Protein 4GK5 (pdb70)

Secondary structure (DSSP, 8-state):
----HHHHHHHHHHHHHHHHHHHHHTTSS-GGGEEEEEETTEEEEEE--HHHHHHHHHHHHHHHHHHHTT-EEEEEEEEE-TTS-EEEEEEEEEE--------HHHHHHHHHHHHHHHHHHGGGTSPPPPTT-EEEEEEEESS--HHHHHHH--BTTB-EEE--HHHH--SSEEEEEEEEE--SS-EEEEEEEEES--/-HHHHHHHHHHHHHHHHHHHHHHHTTSS-GGGEEEEEETTEEEEEE--HHHHHHHHHHHHHHHHHHHTT-EEEEEEEEE-TTS-EEEEEEEEE---TTTTTHHHHHHHHHHHHHGGGTSPPPPSS-EEEEEEEESS--HHHHHHHT-SSSS-EEE--HHHH--SS-EEEEEEE---SS--EEEEEEE---/-TTEEEESSPPP-SHHHH--/-TTEEEESSPP--HHHHTT-/---BTTB-SHHHHHHHHHHHHHH-SS--HHHHHHHHHHHHHHHHTT-HHHHHHHHHHHHHHHHHSS-HHHHHHHHHHHHHHHHHHHHHTS-EE---/---BTTB-SHHHHHHHHHHHHHSSSS--HHHHHHHHHHHHHHHHTT-HHHHHHHHHHHHHHT---HHHHHHHHHHHHHHHHHHHHTSSEE---/-TTTT---

B-factor: mean 53.23, std 14.71, range [20.76, 84.62]

Structure (mmCIF, N/CA/C/O backbone):
data_4GK5
#
_entry.id   4GK5
#
_cell.length_a   119.998
_cell.length_b   72.762
_cell.length_c   104.653
_cell.angle_alpha   90.00
_cell.angle_beta   90.00
_cell.angle_gamma   90.00
#
_symmetry.space_group_name_H-M   'P 21 21 2'
#
loop_
_entity.id
_entity.type
_entity.pdbx_description
1 polymer 'Mitotic spindle assembly checkpoint protein MAD2B'
2 polymer 'DNA polymerase zeta catalytic subunit'
3 polymer 'DNA repair protein REV1'
4 polymer 'DNA polymerase kappa'
#
loop_
_atom_site.group_PDB
_atom_site.id
_atom_site.type_symbol
_atom_site.label_atom_id
_atom_site.label_alt_id
_atom_site.label_comp_id
_atom_site.label_asym_id
_atom_site.label_entity_id
_atom_site.label_seq_id
_atom_site.pdbx_PDB_ins_code
_atom_site.Cartn_x
_atom_site.Cartn_y
_atom_site.Cartn_z
_atom_site.occupancy
_atom_site.B_iso_or_equiv
_atom_site.auth_seq_id
_atom_site.auth_comp_id
_atom_site.auth_asym_id
_atom_site.auth_atom_id
_atom_site.pdbx_PDB_model_num
ATOM 1 N N . LEU A 1 25 ? -31.003 0.323 19.290 1.00 61.75 9 LEU A N 1
ATOM 2 C CA . LEU A 1 25 ? -29.698 0.646 19.952 1.00 60.85 9 LEU A CA 1
ATOM 3 C C . LEU A 1 25 ? -29.475 2.163 19.964 1.00 60.81 9 LEU A C 1
ATOM 4 O O . LEU A 1 25 ? -30.112 2.878 19.214 1.00 61.28 9 LEU A O 1
ATOM 9 N N . ASN A 1 26 ? -28.570 2.626 20.820 1.00 60.38 10 ASN A N 1
ATOM 10 C CA . ASN A 1 26 ? -28.308 4.053 20.962 1.00 58.63 10 ASN A CA 1
ATOM 11 C C . ASN A 1 26 ? -26.864 4.336 21.362 1.00 57.24 10 ASN A C 1
ATOM 12 O O . ASN A 1 26 ? -26.411 3.910 22.424 1.00 57.80 10 ASN A O 1
ATOM 17 N N . PHE A 1 27 ? -26.151 5.058 20.506 1.00 53.95 11 PHE A N 1
ATOM 18 C CA . PHE A 1 27 ? -24.861 5.629 20.875 1.00 51.81 11 PHE A CA 1
ATOM 19 C C . PHE A 1 27 ? -24.990 6.543 22.089 1.00 51.86 11 PHE A C 1
ATOM 20 O O . PHE A 1 27 ? -26.074 7.045 22.387 1.00 56.26 11 PHE A O 1
ATOM 28 N N . GLY A 1 28 ? -23.878 6.756 22.785 1.00 49.08 12 GLY A N 1
ATOM 29 C CA . GLY A 1 28 ? -23.844 7.680 23.903 1.00 45.08 12 GLY A CA 1
ATOM 30 C C . GLY A 1 28 ? -23.583 9.108 23.467 1.00 43.27 12 GLY A C 1
ATOM 31 O O . GLY A 1 28 ? -23.279 9.366 22.302 1.00 43.21 12 GLY A O 1
ATOM 32 N N . GLN A 1 29 ? -23.703 10.040 24.407 1.00 41.55 13 GLN A N 1
ATOM 33 C CA . GLN A 1 29 ? -23.279 11.401 24.184 1.00 41.45 13 GLN A CA 1
ATOM 34 C C . GLN A 1 29 ? -21.787 11.497 23.972 1.00 40.47 13 GLN A C 1
ATOM 35 O O . GLN A 1 29 ? -21.355 12.302 23.194 1.00 40.49 13 GLN A O 1
ATOM 41 N N . VAL A 1 30 ? -20.980 10.689 24.643 1.00 39.40 14 VAL A N 1
ATOM 42 C CA . VAL A 1 30 ? -19.522 10.909 24.553 1.00 38.16 14 VAL A CA 1
ATOM 43 C C . VAL A 1 30 ? -19.002 10.256 23.294 1.00 37.61 14 VAL A C 1
ATOM 44 O O . VAL A 1 30 ? -18.041 10.735 22.713 1.00 36.76 14 VAL A O 1
ATOM 48 N N . VAL A 1 31 ? -19.634 9.156 22.901 1.00 37.51 15 VAL A N 1
ATOM 49 C CA . VAL A 1 31 ? -19.342 8.540 21.625 1.00 37.44 15 VAL A CA 1
ATOM 50 C C . VAL A 1 31 ? -19.663 9.551 20.564 1.00 36.77 15 VAL A C 1
ATOM 51 O O . VAL A 1 31 ? -18.859 9.839 19.713 1.00 37.46 15 VAL A O 1
ATOM 55 N N . ALA A 1 32 ? -20.851 10.109 20.633 1.00 35.84 16 ALA A N 1
ATOM 56 C CA . ALA A 1 32 ? -21.256 11.102 19.675 1.00 34.49 16 ALA A CA 1
ATOM 57 C C . ALA A 1 32 ? -20.313 12.316 19.606 1.00 34.92 16 ALA A C 1
ATOM 58 O O . ALA A 1 32 ? -20.203 12.931 18.543 1.00 34.27 16 ALA A O 1
ATOM 60 N N . ASP A 1 33 ? -19.653 12.680 20.706 1.00 34.69 17 ASP A N 1
ATOM 61 C CA . ASP A 1 33 ? -18.707 13.816 20.684 1.00 36.12 17 ASP A CA 1
ATOM 62 C C . ASP A 1 33 ? -17.443 13.377 19.971 1.00 35.25 17 ASP A C 1
ATOM 63 O O . ASP A 1 33 ? -16.813 14.126 19.234 1.00 35.41 17 ASP A O 1
ATOM 68 N N . VAL A 1 34 ? -17.053 12.150 20.260 1.00 34.10 18 VAL A N 1
ATOM 69 C CA . VAL A 1 34 ? -15.899 11.558 19.652 1.00 33.82 18 VAL A CA 1
ATOM 70 C C . VAL A 1 34 ? -16.064 11.582 18.128 1.00 33.54 18 VAL A C 1
ATOM 71 O O . VAL A 1 34 ? -15.223 12.142 17.409 1.00 33.31 18 VAL A O 1
ATOM 75 N N . LEU A 1 35 ? -17.155 10.973 17.661 1.00 32.55 19 LEU A N 1
ATOM 76 C CA . LEU A 1 35 ? -17.476 10.874 16.251 1.00 32.71 19 LEU A CA 1
ATOM 77 C C . LEU A 1 35 ? -17.490 12.211 15.545 1.00 32.66 19 LEU A C 1
ATOM 78 O O . LEU A 1 35 ? -17.044 12.327 14.428 1.00 32.42 19 LEU A O 1
ATOM 83 N N . CYS A 1 36 ? -18.030 13.221 16.195 1.00 34.65 20 CYS A N 1
ATOM 84 C CA . CYS A 1 36 ? -18.130 14.540 15.589 1.00 35.91 20 CYS A CA 1
ATOM 85 C C . CYS A 1 36 ? -16.804 15.232 15.500 1.00 35.29 20 CYS A C 1
ATOM 86 O O . CYS A 1 36 ? -16.567 16.021 14.585 1.00 34.93 20 CYS A O 1
ATOM 89 N N . GLU A 1 37 ? -15.971 14.968 16.506 1.00 35.87 21 GLU A N 1
ATOM 90 C CA . GLU A 1 37 ? -14.626 15.525 16.586 1.00 36.63 21 GLU A CA 1
ATOM 91 C C . GLU A 1 37 ? -13.919 14.905 15.407 1.00 34.81 21 GLU A C 1
ATOM 92 O O . GLU A 1 37 ? -13.314 15.604 14.584 1.00 35.56 21 GLU A O 1
ATOM 98 N N . PHE A 1 38 ? -14.073 13.588 15.299 1.00 32.92 22 PHE A N 1
ATOM 99 C CA . PHE A 1 38 ? -13.452 12.844 14.228 1.00 32.27 22 PHE A CA 1
ATOM 100 C C . PHE A 1 38 ? -13.840 13.319 12.841 1.00 33.38 22 PHE A C 1
ATOM 101 O O . PHE A 1 38 ? -12.988 13.593 12.008 1.00 33.74 22 PHE A O 1
ATOM 109 N N . LEU A 1 39 ? -15.133 13.403 12.596 1.00 33.94 23 LEU A N 1
ATOM 110 C CA . LEU A 1 39 ? -15.622 13.891 11.326 1.00 34.23 23 LEU A CA 1
ATOM 111 C C . LEU A 1 39 ? -15.140 15.301 11.028 1.00 34.57 23 LEU A C 1
ATOM 112 O O . LEU A 1 39 ? -14.937 15.647 9.879 1.00 34.96 23 LEU A O 1
ATOM 117 N N . GLU A 1 40 ? -14.953 16.126 12.042 1.00 34.40 24 GLU A N 1
ATOM 118 C CA . GLU A 1 40 ? -14.532 17.494 11.763 1.00 36.24 24 GLU A CA 1
ATOM 119 C C . GLU A 1 40 ? -13.163 17.506 11.108 1.00 35.23 24 GLU A C 1
ATOM 120 O O . GLU A 1 40 ? -12.946 18.099 10.041 1.00 35.33 24 GLU A O 1
ATOM 126 N N . VAL A 1 41 ? -12.239 16.840 11.779 1.00 33.69 25 VAL A N 1
ATOM 127 C CA . VAL A 1 41 ? -10.916 16.637 11.226 1.00 32.68 25 VAL A CA 1
ATOM 128 C C . VAL A 1 41 ? -10.999 16.105 9.794 1.00 32.18 25 VAL A C 1
ATOM 129 O O . VAL A 1 41 ? -10.418 16.665 8.871 1.00 32.14 25 VAL A O 1
ATOM 133 N N . ALA A 1 42 ? -11.735 15.018 9.630 1.00 31.56 26 ALA A N 1
ATOM 134 C CA . ALA A 1 42 ? -11.828 14.343 8.347 1.00 30.73 26 ALA A CA 1
ATOM 135 C C . ALA A 1 42 ? -12.366 15.241 7.267 1.00 31.18 26 ALA A C 1
ATOM 136 O O . ALA A 1 42 ? -11.837 15.281 6.178 1.00 33.02 26 ALA A O 1
ATOM 138 N N . VAL A 1 43 ? -13.438 15.955 7.550 1.00 29.48 27 VAL A N 1
ATOM 139 C CA . VAL A 1 43 ? -14.029 16.785 6.521 1.00 28.32 27 VAL A CA 1
ATOM 140 C C . VAL A 1 43 ? -12.992 17.794 6.116 1.00 29.20 27 VAL A C 1
ATOM 141 O O . VAL A 1 43 ? -12.890 18.117 4.959 1.00 28.96 27 VAL A O 1
ATOM 145 N N . HIS A 1 44 ? -12.234 18.299 7.083 1.00 29.78 28 HIS A N 1
ATOM 146 C CA . HIS A 1 44 ? -11.163 19.280 6.811 1.00 30.56 28 HIS A CA 1
ATOM 147 C C . HIS A 1 44 ? -10.117 18.734 5.884 1.00 30.26 28 HIS A C 1
ATOM 148 O O . HIS A 1 44 ? -9.768 19.379 4.899 1.00 31.27 28 HIS A O 1
ATOM 155 N N . LEU A 1 45 ? -9.635 17.545 6.261 1.00 29.08 29 LEU A N 1
ATOM 156 C CA . LEU A 1 45 ? -8.686 16.768 5.476 1.00 29.69 29 LEU A CA 1
ATOM 157 C C . LEU A 1 45 ? -9.106 16.440 4.051 1.00 29.89 29 LEU A C 1
ATOM 158 O O . LEU A 1 45 ? -8.381 16.752 3.136 1.00 30.89 29 LEU A O 1
ATOM 163 N N . ILE A 1 46 ? -10.254 15.803 3.862 1.00 29.74 30 ILE A N 1
ATOM 164 C CA . ILE A 1 46 ? -10.827 15.631 2.523 1.00 29.43 30 ILE A CA 1
ATOM 165 C C . ILE A 1 46 ? -10.795 16.914 1.700 1.00 30.95 30 ILE A C 1
ATOM 166 O O . ILE A 1 46 ? -10.457 16.893 0.528 1.00 30.10 30 ILE A O 1
ATOM 171 N N . LEU A 1 47 ? -11.167 18.029 2.310 1.00 32.65 31 LEU A N 1
ATOM 172 C CA . LEU A 1 47 ? -11.250 19.290 1.596 1.00 34.57 31 LEU A CA 1
ATOM 173 C C . LEU A 1 47 ? -9.913 19.724 1.015 1.00 36.01 31 LEU A C 1
ATOM 174 O O . LEU A 1 47 ? -9.846 20.326 -0.063 1.00 36.31 31 LEU A O 1
ATOM 179 N N . TYR A 1 48 ? -8.858 19.392 1.745 1.00 36.79 32 TYR A N 1
ATOM 180 C CA . TYR A 1 48 ? -7.485 19.688 1.356 1.00 38.21 32 TYR A CA 1
ATOM 181 C C . TYR A 1 48 ? -6.944 18.710 0.303 1.00 38.99 32 TYR A C 1
ATOM 182 O O . TYR A 1 48 ? -6.449 19.102 -0.741 1.00 40.41 32 TYR A O 1
ATOM 191 N N . VAL A 1 49 ? -7.069 17.426 0.576 1.00 38.84 33 VAL A N 1
ATOM 192 C CA . VAL A 1 49 ? -6.522 16.404 -0.277 1.00 39.71 33 VAL A CA 1
ATOM 193 C C . VAL A 1 49 ? -7.136 16.400 -1.664 1.00 40.34 33 VAL A C 1
ATOM 194 O O . VAL A 1 49 ? -6.517 15.953 -2.625 1.00 42.26 33 VAL A O 1
ATOM 198 N N . ARG A 1 50 ? -8.372 16.864 -1.771 1.00 40.84 34 ARG A N 1
ATOM 199 C CA . ARG A 1 50 ? -9.081 16.912 -3.053 1.00 40.37 34 ARG A CA 1
ATOM 200 C C . ARG A 1 50 ? -9.068 18.320 -3.605 1.00 41.31 34 ARG A C 1
ATOM 201 O O . ARG A 1 50 ? -9.755 18.614 -4.567 1.00 40.89 34 ARG A O 1
ATOM 209 N N . GLU A 1 51 ? -8.293 19.185 -2.965 1.00 42.31 35 GLU A N 1
ATOM 210 C CA . GLU A 1 51 ? -8.108 20.568 -3.382 1.00 43.94 35 GLU A CA 1
ATOM 211 C C . GLU A 1 51 ? -9.401 21.315 -3.551 1.00 43.57 35 GLU A C 1
ATOM 212 O O . GLU A 1 51 ? -9.560 21.993 -4.570 1.00 43.36 35 GLU A O 1
ATOM 218 N N . VAL A 1 52 ? -10.321 21.228 -2.591 1.00 43.26 36 VAL A N 1
ATOM 219 C CA . VAL A 1 52 ? -11.564 21.970 -2.767 1.00 43.66 36 VAL A CA 1
ATOM 220 C C . VAL A 1 52 ? -11.273 23.410 -2.461 1.00 44.54 36 VAL A C 1
ATOM 221 O O . VAL A 1 52 ? -11.806 24.288 -3.108 1.00 43.91 36 VAL A O 1
ATOM 225 N N . TYR A 1 53 ? -10.413 23.618 -1.470 1.00 45.78 37 TYR A N 1
ATOM 226 C CA . TYR A 1 53 ? -9.874 24.928 -1.116 1.00 48.04 37 TYR A CA 1
ATOM 227 C C . TYR A 1 53 ? -8.347 24.910 -1.180 1.00 48.64 37 TYR A C 1
ATOM 228 O O . TYR A 1 53 ? -7.750 23.903 -0.844 1.00 50.03 37 TYR A O 1
ATOM 237 N N . PRO A 1 54 ? -7.714 26.021 -1.606 1.00 48.94 38 PRO A N 1
ATOM 238 C CA . PRO A 1 54 ? -6.270 25.996 -1.824 1.00 49.18 38 PRO A CA 1
ATOM 239 C C . PRO A 1 54 ? -5.420 25.913 -0.542 1.00 49.60 38 PRO A C 1
ATOM 240 O O . PRO A 1 54 ? -5.820 26.412 0.503 1.00 49.61 38 PRO A O 1
ATOM 244 N N . VAL A 1 55 ? -4.243 25.301 -0.655 1.00 50.37 39 VAL A N 1
ATOM 245 C CA . VAL A 1 55 ? -3.442 24.876 0.499 1.00 51.03 39 VAL A CA 1
ATOM 246 C C . VAL A 1 55 ? -2.988 26.001 1.411 1.00 51.35 39 VAL A C 1
ATOM 247 O O . VAL A 1 55 ? -2.584 25.763 2.562 1.00 51.72 39 VAL A O 1
ATOM 251 N N . GLY A 1 56 ? -3.016 27.216 0.868 1.00 51.68 40 GLY A N 1
ATOM 252 C CA . GLY A 1 56 ? -2.708 28.422 1.622 1.00 51.60 40 GLY A CA 1
ATOM 253 C C . GLY A 1 56 ? -3.449 28.554 2.941 1.00 51.49 40 GLY A C 1
ATOM 254 O O . GLY A 1 56 ? -2.905 29.160 3.880 1.00 51.43 40 GLY A O 1
ATOM 255 N N . ILE A 1 57 ? -4.665 27.986 3.018 1.00 51.42 41 ILE A N 1
ATOM 256 C CA . ILE A 1 57 ? -5.503 28.097 4.214 1.00 50.64 41 ILE A CA 1
ATOM 257 C C . ILE A 1 57 ? -5.285 26.989 5.212 1.00 50.35 41 ILE A C 1
ATOM 258 O O . ILE A 1 57 ? -5.766 27.085 6.339 1.00 50.40 41 ILE A O 1
ATOM 263 N N . PHE A 1 58 ? -4.555 25.951 4.830 1.00 49.52 42 PHE A N 1
ATOM 264 C CA . PHE A 1 58 ? -4.357 24.826 5.744 1.00 49.57 42 PHE A CA 1
ATOM 265 C C . PHE A 1 58 ? -3.098 24.947 6.569 1.00 51.31 42 PHE A C 1
ATOM 266 O O . PHE A 1 58 ? -2.126 25.532 6.122 1.00 51.51 42 PHE A O 1
ATOM 274 N N . GLN A 1 59 ? -3.136 24.402 7.774 1.00 53.27 43 GLN A N 1
ATOM 275 C CA . GLN A 1 59 ? -2.024 24.437 8.681 1.00 55.49 43 GLN A CA 1
ATOM 276 C C . GLN A 1 59 ? -1.890 23.040 9.238 1.00 55.76 43 GLN A C 1
ATOM 277 O O . GLN A 1 59 ? -2.860 22.471 9.735 1.00 56.04 43 GLN A O 1
ATOM 283 N N . LYS A 1 60 ? -0.691 22.480 9.181 1.00 56.30 44 LYS A N 1
ATOM 284 C CA . LYS A 1 60 ? -0.475 21.168 9.787 1.00 56.48 44 LYS A CA 1
ATOM 285 C C . LYS A 1 60 ? -0.934 21.161 11.246 1.00 56.47 44 LYS A C 1
ATOM 286 O O . LYS A 1 60 ? -0.822 22.162 11.927 1.00 56.30 44 LYS A O 1
ATOM 292 N N . ARG A 1 61 ? -1.469 20.046 11.712 1.00 56.01 45 ARG A N 1
ATOM 293 C CA . ARG A 1 61 ? -1.748 19.891 13.123 1.00 56.42 45 ARG A CA 1
ATOM 294 C C . ARG A 1 61 ? -1.747 18.404 13.428 1.00 55.68 45 ARG A C 1
ATOM 295 O O . ARG A 1 61 ? -1.501 17.607 12.539 1.00 55.66 45 ARG A O 1
ATOM 303 N N . LYS A 1 62 ? -1.966 18.012 14.674 1.00 55.12 46 LYS A N 1
ATOM 304 C CA . LYS A 1 62 ? -1.864 16.600 15.023 1.00 55.20 46 LYS A CA 1
ATOM 305 C C . LYS A 1 62 ? -3.058 16.153 15.801 1.00 54.79 46 LYS A C 1
ATOM 306 O O . LYS A 1 62 ? -3.256 16.651 16.914 1.00 55.22 46 LYS A O 1
ATOM 312 N N . LYS A 1 63 ? -3.820 15.217 15.226 1.00 53.58 47 LYS A N 1
ATOM 313 C CA . LYS A 1 63 ? -4.909 14.550 15.928 1.00 52.70 47 LYS A CA 1
ATOM 314 C C . LYS A 1 63 ? -4.730 13.071 15.760 1.00 51.58 47 LYS A C 1
ATOM 315 O O . LYS A 1 63 ? -4.114 12.616 14.827 1.00 51.76 47 LYS A O 1
ATOM 321 N N . TYR A 1 64 ? -5.269 12.329 16.710 1.00 50.33 48 TYR A N 1
ATOM 322 C CA . TYR A 1 64 ? -5.205 10.886 16.680 1.00 50.01 48 TYR A CA 1
ATOM 323 C C . TYR A 1 64 ? -3.742 10.434 16.466 1.00 51.29 48 TYR A C 1
ATOM 324 O O . TYR A 1 64 ? -3.454 9.416 15.846 1.00 51.88 48 TYR A O 1
ATOM 333 N N . ASN A 1 65 ? -2.828 11.223 17.035 1.00 52.65 49 ASN A N 1
ATOM 334 C CA . ASN A 1 65 ? -1.375 11.002 17.005 1.00 53.43 49 ASN A CA 1
ATOM 335 C C . ASN A 1 65 ? -0.784 11.009 15.595 1.00 53.12 49 ASN A C 1
ATOM 336 O O . ASN A 1 65 ? 0.293 10.470 15.378 1.00 53.89 49 ASN A O 1
ATOM 341 N N . VAL A 1 66 ? -1.470 11.642 14.646 1.00 52.49 50 VAL A N 1
ATOM 342 C CA . VAL A 1 66 ? -1.011 11.689 13.250 1.00 51.94 50 VAL A CA 1
ATOM 343 C C . VAL A 1 66 ? -1.182 13.088 12.691 1.00 51.44 50 VAL A C 1
ATOM 344 O O . VAL A 1 66 ? -1.972 13.874 13.198 1.00 51.22 50 VAL A O 1
ATOM 348 N N . PRO A 1 67 ? -0.446 13.411 11.636 1.00 50.83 51 PRO A N 1
ATOM 349 C CA . PRO A 1 67 ? -0.493 14.775 11.101 1.00 49.74 51 PRO A CA 1
ATOM 350 C C . PRO A 1 67 ? -1.773 15.024 10.325 1.00 48.50 51 PRO A C 1
ATOM 351 O O . PRO A 1 67 ? -2.313 14.095 9.741 1.00 48.92 51 PRO A O 1
ATOM 355 N N . VAL A 1 68 ? -2.251 16.255 10.315 1.00 47.18 52 VAL A N 1
ATOM 356 C CA . VAL A 1 68 ? -3.439 16.590 9.557 1.00 45.74 52 VAL A CA 1
ATOM 357 C C . VAL A 1 68 ? -3.413 18.041 9.091 1.00 46.41 52 VAL A C 1
ATOM 358 O O . VAL A 1 68 ? -2.593 18.858 9.514 1.00 46.90 52 VAL A O 1
ATOM 362 N N . GLN A 1 69 ? -4.340 18.343 8.199 1.00 47.18 53 GLN A N 1
ATOM 363 C CA . GLN A 1 69 ? -4.535 19.690 7.720 1.00 48.52 53 GLN A CA 1
ATOM 364 C C . GLN A 1 69 ? -5.872 20.162 8.255 1.00 48.92 53 GLN A C 1
ATOM 365 O O . GLN A 1 69 ? -6.832 19.375 8.408 1.00 50.54 53 GLN A O 1
ATOM 371 N N . MET A 1 70 ? -5.901 21.446 8.590 1.00 48.73 54 MET A N 1
ATOM 372 C CA . MET A 1 70 ? -7.082 22.085 9.101 1.00 48.72 54 MET A CA 1
ATOM 373 C C . MET A 1 70 ? -7.017 23.466 8.511 1.00 49.06 54 MET A C 1
ATOM 374 O O . MET A 1 70 ? -5.999 24.115 8.535 1.00 49.32 54 MET A O 1
ATOM 379 N N . SER A 1 71 ? -8.117 23.913 7.953 1.00 49.23 55 SER A N 1
ATOM 380 C CA . SER A 1 71 ? -8.217 25.264 7.483 1.00 49.54 55 SER A CA 1
ATOM 381 C C . SER A 1 71 ? -8.022 26.233 8.636 1.00 50.32 55 SER A C 1
ATOM 382 O O . SER A 1 71 ? -8.306 25.916 9.789 1.00 50.50 55 SER A O 1
ATOM 385 N N . CYS A 1 72 ? -7.528 27.415 8.295 1.00 51.02 56 CYS A N 1
ATOM 386 C CA . CYS A 1 72 ? -7.478 28.558 9.197 1.00 52.60 56 CYS A CA 1
ATOM 387 C C . CYS A 1 72 ? -8.564 29.603 8.918 1.00 51.51 56 CYS A C 1
ATOM 388 O O . CYS A 1 72 ? -8.806 30.486 9.729 1.00 51.60 56 CYS A O 1
ATOM 391 N N . HIS A 1 73 ? -9.226 29.506 7.779 1.00 50.08 57 HIS A N 1
ATOM 392 C CA . HIS A 1 73 ? -10.244 30.463 7.430 1.00 49.50 57 HIS A CA 1
ATOM 393 C C . HIS A 1 73 ? -11.469 30.360 8.365 1.00 49.47 57 HIS A C 1
ATOM 394 O O . HIS A 1 73 ? -12.088 29.295 8.486 1.00 49.87 57 HIS A O 1
ATOM 401 N N . PRO A 1 74 ? -11.855 31.475 9.008 1.00 48.90 58 PRO A N 1
ATOM 402 C CA . PRO A 1 74 ? -12.858 31.378 10.074 1.00 47.88 58 PRO A CA 1
ATOM 403 C C . PRO A 1 74 ? -14.256 31.024 9.570 1.00 46.67 58 PRO A C 1
ATOM 404 O O . PRO A 1 74 ? -14.923 30.169 10.157 1.00 46.64 58 PRO A O 1
ATOM 408 N N . GLU A 1 75 ? -14.701 31.680 8.503 1.00 45.40 59 GLU A N 1
ATOM 409 C CA . GLU A 1 75 ? -15.988 31.324 7.894 1.00 44.63 59 GLU A CA 1
ATOM 410 C C . GLU A 1 75 ? -16.042 29.806 7.604 1.00 43.97 59 GLU A C 1
ATOM 411 O O . GLU A 1 75 ? -17.017 29.134 7.973 1.00 44.55 59 GLU A O 1
ATOM 417 N N . LEU A 1 76 ? -14.987 29.260 7.001 1.00 42.33 60 LEU A N 1
ATOM 418 C CA . LEU A 1 76 ? -14.969 27.834 6.703 1.00 39.94 60 LEU A CA 1
ATOM 419 C C . LEU A 1 76 ? -15.151 27.023 7.951 1.00 38.87 60 LEU A C 1
ATOM 420 O O . LEU A 1 76 ? -15.978 26.133 7.976 1.00 39.60 60 LEU A O 1
ATOM 425 N N . ASN A 1 77 ? -14.394 27.331 8.988 1.00 37.51 61 ASN A N 1
ATOM 426 C CA . ASN A 1 77 ? -14.442 26.494 10.181 1.00 37.43 61 ASN A CA 1
ATOM 427 C C . ASN A 1 77 ? -15.774 26.581 10.876 1.00 36.40 61 ASN A C 1
ATOM 428 O O . ASN A 1 77 ? -16.178 25.612 11.507 1.00 34.83 61 ASN A O 1
ATOM 433 N N . GLN A 1 78 ? -16.443 27.729 10.768 1.00 36.60 62 GLN A N 1
ATOM 434 C CA . GLN A 1 78 ? -17.758 27.889 11.392 1.00 37.17 62 GLN A CA 1
ATOM 435 C C . GLN A 1 78 ? -18.819 27.017 10.714 1.00 35.60 62 GLN A C 1
ATOM 436 O O . GLN A 1 78 ? -19.595 26.340 11.392 1.00 35.14 62 GLN A O 1
ATOM 442 N N . TYR A 1 79 ? -18.833 27.054 9.382 1.00 33.34 63 TYR A N 1
ATOM 443 C CA . TYR A 1 79 ? -19.692 26.209 8.559 1.00 32.81 63 TYR A CA 1
ATOM 444 C C . TYR A 1 79 ? -19.602 24.752 8.985 1.00 32.89 63 TYR A C 1
ATOM 445 O O . TYR A 1 79 ? -20.610 24.085 9.186 1.00 32.14 63 TYR A O 1
ATOM 454 N N . ILE A 1 80 ? -18.387 24.260 9.111 1.00 32.45 64 ILE A N 1
ATOM 455 C CA . ILE A 1 80 ? -18.194 22.858 9.389 1.00 32.26 64 ILE A CA 1
ATOM 456 C C . ILE A 1 80 ? -18.574 22.548 10.820 1.00 31.85 64 ILE A C 1
ATOM 457 O O . ILE A 1 80 ? -19.265 21.577 11.105 1.00 33.15 64 ILE A O 1
ATOM 462 N N . GLN A 1 81 ? -18.106 23.389 11.720 1.00 31.56 65 GLN A N 1
ATOM 463 C CA . GLN A 1 81 ? -18.473 23.292 13.110 1.00 32.06 65 GLN A CA 1
ATOM 464 C C . GLN A 1 81 ? -19.993 23.318 13.264 1.00 30.64 65 GLN A C 1
ATOM 465 O O . GLN A 1 81 ? -20.571 22.483 13.962 1.00 29.26 65 GLN A O 1
ATOM 471 N N . ASP A 1 82 ? -20.640 24.288 12.618 1.00 28.87 66 ASP A N 1
ATOM 472 C CA . ASP A 1 82 ? -22.088 24.388 12.679 1.00 28.54 66 ASP A CA 1
ATOM 473 C C . ASP A 1 82 ? -22.650 23.078 12.165 1.00 28.33 66 ASP A C 1
ATOM 474 O O . ASP A 1 82 ? -23.500 22.479 12.797 1.00 26.62 66 ASP A O 1
ATOM 479 N N . THR A 1 83 ? -22.163 22.599 11.034 1.00 28.54 67 THR A N 1
ATOM 480 C CA . THR A 1 83 ? -22.766 21.419 10.463 1.00 28.61 67 THR A CA 1
ATOM 481 C C . THR A 1 83 ? -22.771 20.295 11.453 1.00 29.05 67 THR A C 1
ATOM 482 O O . THR A 1 83 ? -23.770 19.654 11.640 1.00 28.30 67 THR A O 1
ATOM 486 N N . LEU A 1 84 ? -21.643 20.070 12.100 1.00 29.74 68 LEU A N 1
ATOM 487 C CA . LEU A 1 84 ? -21.501 18.931 13.003 1.00 30.52 68 LEU A CA 1
ATOM 488 C C . LEU A 1 84 ? -22.101 19.166 14.382 1.00 31.25 68 LEU A C 1
ATOM 489 O O . LEU A 1 84 ? -22.494 18.225 15.055 1.00 31.31 68 LEU A O 1
ATOM 494 N N . HIS A 1 85 ? -22.181 20.412 14.803 1.00 33.46 69 HIS A N 1
ATOM 495 C CA . HIS A 1 85 ? -22.838 20.687 16.045 1.00 35.38 69 HIS A CA 1
ATOM 496 C C . HIS A 1 85 ? -24.233 20.103 15.932 1.00 35.33 69 HIS A C 1
ATOM 497 O O . HIS A 1 85 ? -24.720 19.482 16.874 1.00 36.20 69 HIS A O 1
ATOM 504 N N . CYS A 1 86 ? -24.848 20.270 14.767 1.00 35.20 70 CYS A N 1
ATOM 505 C CA . CYS A 1 86 ? -26.221 19.836 14.530 1.00 34.35 70 CYS A CA 1
ATOM 506 C C . CYS A 1 86 ? -26.392 18.322 14.357 1.00 34.70 70 CYS A C 1
ATOM 507 O O . CYS A 1 86 ? -27.405 17.757 14.726 1.00 35.39 70 CYS A O 1
ATOM 510 N N . VAL A 1 87 ? -25.402 17.660 13.785 1.00 35.09 71 VAL A N 1
ATOM 511 C CA . VAL A 1 87 ? -25.506 16.234 13.539 1.00 35.14 71 VAL A CA 1
ATOM 512 C C . VAL A 1 87 ? -25.432 15.484 14.835 1.00 35.13 71 VAL A C 1
ATOM 513 O O . VAL A 1 87 ? -26.072 14.451 14.975 1.00 35.88 71 VAL A O 1
ATOM 517 N N . LYS A 1 88 ? -24.638 16.004 15.762 1.00 34.27 72 LYS A N 1
ATOM 518 C CA . LYS A 1 88 ? -24.385 15.354 17.038 1.00 34.61 72 LYS A CA 1
ATOM 519 C C . LYS A 1 88 ? -25.591 14.717 17.765 1.00 34.04 72 LYS A C 1
ATOM 520 O O . LYS A 1 88 ? -25.578 13.509 18.005 1.00 34.32 72 LYS A O 1
ATOM 526 N N . PRO A 1 89 ? -26.625 15.501 18.125 1.00 33.74 73 PRO A N 1
ATOM 527 C CA . PRO A 1 89 ? -27.768 14.910 18.793 1.00 32.17 73 PRO A CA 1
ATOM 528 C C . PRO A 1 89 ? -28.413 13.743 18.066 1.00 32.18 73 PRO A C 1
ATOM 529 O O . PRO A 1 89 ? -29.111 12.956 18.711 1.00 32.83 73 PRO A O 1
ATOM 533 N N . LEU A 1 90 ? -28.217 13.640 16.749 1.00 31.57 74 LEU A N 1
ATOM 534 C CA . LEU A 1 90 ? -28.770 12.523 15.985 1.00 30.89 74 LEU A CA 1
ATOM 535 C C . LEU A 1 90 ? -27.871 11.317 16.105 1.00 31.78 74 LEU A C 1
ATOM 536 O O . LEU A 1 90 ? -28.345 10.193 15.967 1.00 32.05 74 LEU A O 1
ATOM 541 N N . LEU A 1 91 ? -26.581 11.561 16.356 1.00 31.84 75 LEU A N 1
ATOM 542 C CA . LEU A 1 91 ? -25.598 10.495 16.588 1.00 32.41 75 LEU A CA 1
ATOM 543 C C . LEU A 1 91 ? -25.779 9.972 17.976 1.00 32.07 75 LEU A C 1
ATOM 544 O O . LEU A 1 91 ? -25.760 8.780 18.176 1.00 30.87 75 LEU A O 1
ATOM 549 N N . GLU A 1 92 ? -26.011 10.868 18.924 1.00 32.16 76 GLU A N 1
ATOM 550 C CA . GLU A 1 92 ? -26.392 10.513 20.287 1.00 33.38 76 GLU A CA 1
ATOM 551 C C . GLU A 1 92 ? -27.357 9.369 20.320 1.00 33.47 76 GLU A C 1
ATOM 552 O O . GLU A 1 92 ? -27.106 8.404 20.979 1.00 34.18 76 GLU A O 1
ATOM 558 N N . LYS A 1 93 ? -28.441 9.471 19.566 1.00 33.91 77 LYS A N 1
ATOM 559 C CA . LYS A 1 93 ? -29.484 8.433 19.495 1.00 33.71 77 LYS A CA 1
ATOM 560 C C . LYS A 1 93 ? -29.256 7.387 18.419 1.00 33.52 77 LYS A C 1
ATOM 561 O O . LYS A 1 93 ? -30.136 6.549 18.160 1.00 34.14 77 LYS A O 1
ATOM 567 N N . ASN A 1 94 ? -28.090 7.446 17.802 1.00 33.69 78 ASN A N 1
ATOM 568 C CA . ASN A 1 94 ? -27.768 6.582 16.715 1.00 33.89 78 ASN A CA 1
ATOM 569 C C . ASN A 1 94 ? -28.821 6.602 15.626 1.00 34.12 78 ASN A C 1
ATOM 570 O O . ASN A 1 94 ? -29.272 5.549 15.146 1.00 34.97 78 ASN A O 1
ATOM 575 N N . ASP A 1 95 ? -29.196 7.811 15.241 1.00 34.76 79 ASP A N 1
ATOM 576 C CA . ASP A 1 95 ? -30.239 8.018 14.268 1.00 35.33 79 ASP A CA 1
ATOM 577 C C . ASP A 1 95 ? -29.672 8.295 12.862 1.00 36.19 79 ASP A C 1
ATOM 578 O O . ASP A 1 95 ? -30.413 8.654 11.972 1.00 36.42 79 ASP A O 1
ATOM 583 N N . VAL A 1 96 ? -28.371 8.139 12.657 1.00 36.29 80 VAL A N 1
ATOM 584 C CA . VAL A 1 96 ? -27.738 8.463 11.380 1.00 35.57 80 VAL A CA 1
ATOM 585 C C . VAL A 1 96 ? -27.134 7.252 10.726 1.00 35.96 80 VAL A C 1
ATOM 586 O O . VAL A 1 96 ? -26.328 6.573 11.311 1.00 36.63 80 VAL A O 1
ATOM 590 N N . GLU A 1 97 ? -27.502 7.024 9.485 1.00 35.74 81 GLU A N 1
ATOM 591 C CA . GLU A 1 97 ? -26.935 5.951 8.715 1.00 35.91 81 GLU A CA 1
ATOM 592 C C . GLU A 1 97 ? -25.628 6.373 8.071 1.00 35.07 81 GLU A C 1
ATOM 593 O O . GLU A 1 97 ? -24.638 5.665 8.184 1.00 35.07 81 GLU A O 1
ATOM 599 N N . LYS A 1 98 ? -25.645 7.513 7.381 1.00 33.51 82 LYS A N 1
ATOM 600 C CA . LYS A 1 98 ? -24.516 8.014 6.601 1.00 32.45 82 LYS A CA 1
ATOM 601 C C . LYS A 1 98 ? -24.300 9.503 6.819 1.00 31.42 82 LYS A C 1
ATOM 602 O O . LYS A 1 98 ? -25.221 10.285 6.702 1.00 32.24 82 LYS A O 1
ATOM 608 N N . VAL A 1 99 ? -23.085 9.909 7.126 1.00 28.48 83 VAL A N 1
ATOM 609 C CA . VAL A 1 99 ? -22.729 11.293 6.934 1.00 27.04 83 VAL A CA 1
ATOM 610 C C . VAL A 1 99 ? -21.946 11.230 5.657 1.00 26.95 83 VAL A C 1
ATOM 611 O O . VAL A 1 99 ? -21.183 10.305 5.452 1.00 26.95 83 VAL A O 1
ATOM 615 N N . VAL A 1 100 ? -22.149 12.198 4.783 1.00 26.51 84 VAL A N 1
ATOM 616 C CA . VAL A 1 100 ? -21.591 12.134 3.445 1.00 26.37 84 VAL A CA 1
ATOM 617 C C . VAL A 1 100 ? -21.039 13.497 3.102 1.00 28.08 84 VAL A C 1
ATOM 618 O O . VAL A 1 100 ? -21.729 14.467 3.304 1.00 28.31 84 VAL A O 1
ATOM 622 N N . VAL A 1 101 ? -19.789 13.559 2.637 1.00 27.36 85 VAL A N 1
ATOM 623 C CA . VAL A 1 101 ? -19.145 14.785 2.210 1.00 27.51 85 VAL A CA 1
ATOM 624 C C . VAL A 1 101 ? -19.152 14.660 0.731 1.00 27.79 85 VAL A C 1
ATOM 625 O O . VAL A 1 101 ? -18.390 13.893 0.184 1.00 26.27 85 VAL A O 1
ATOM 629 N N . VAL A 1 102 ? -20.051 15.411 0.115 1.00 28.44 86 VAL A N 1
ATOM 630 C CA . VAL A 1 102 ? -20.271 15.420 -1.317 1.00 30.05 86 VAL A CA 1
ATOM 631 C C . VAL A 1 102 ? -19.504 16.578 -1.911 1.00 31.77 86 VAL A C 1
ATOM 632 O O . VAL A 1 102 ? -19.613 17.693 -1.459 1.00 32.23 86 VAL A O 1
ATOM 636 N N . ILE A 1 103 ? -18.749 16.305 -2.954 1.00 32.73 87 ILE A N 1
ATOM 637 C CA . ILE A 1 103 ? -18.023 17.318 -3.658 1.00 33.54 87 ILE A CA 1
ATOM 638 C C . ILE A 1 103 ? -18.685 17.494 -4.992 1.00 34.25 87 ILE A C 1
ATOM 639 O O . ILE A 1 103 ? -18.806 16.547 -5.739 1.00 32.54 87 ILE A O 1
ATOM 644 N N . LEU A 1 104 ? -19.107 18.722 -5.258 1.00 36.88 88 LEU A N 1
ATOM 645 C CA . LEU A 1 104 ? -19.836 19.094 -6.452 1.00 39.12 88 LEU A CA 1
ATOM 646 C C . LEU A 1 104 ? -18.909 19.794 -7.377 1.00 40.88 88 LEU A C 1
ATOM 647 O O . LEU A 1 104 ? -17.972 20.451 -6.954 1.00 40.28 88 LEU A O 1
ATOM 652 N N . ASP A 1 105 ? -19.207 19.667 -8.657 1.00 43.74 89 ASP A N 1
ATOM 653 C CA . ASP A 1 105 ? -18.385 20.248 -9.691 1.00 46.41 89 ASP A CA 1
ATOM 654 C C . ASP A 1 105 ? -18.925 21.637 -9.986 1.00 48.20 89 ASP A C 1
ATOM 655 O O . ASP A 1 105 ? -19.810 22.136 -9.289 1.00 48.42 89 ASP A O 1
ATOM 660 N N . LYS A 1 106 ? -18.383 22.239 -11.037 1.00 51.46 90 LYS A N 1
ATOM 661 C CA . LYS A 1 106 ? -18.645 23.628 -11.383 1.00 54.45 90 LYS A CA 1
ATOM 662 C C . LYS A 1 106 ? -20.068 23.888 -11.877 1.00 55.28 90 LYS A C 1
ATOM 663 O O . LYS A 1 106 ? -20.479 25.023 -11.960 1.00 55.75 90 LYS A O 1
ATOM 669 N N . GLU A 1 107 ? -20.813 22.842 -12.209 1.00 56.64 91 GLU A N 1
ATOM 670 C CA . GLU A 1 107 ? -22.184 22.963 -12.699 1.00 58.02 91 GLU A CA 1
ATOM 671 C C . GLU A 1 107 ? -23.125 22.310 -11.698 1.00 57.94 91 GLU A C 1
ATOM 672 O O . GLU A 1 107 ? -24.244 21.928 -12.018 1.00 56.91 91 GLU A O 1
ATOM 678 N N . HIS A 1 108 ? -22.624 22.184 -10.475 1.00 58.20 92 HIS A N 1
ATOM 679 C CA . HIS A 1 108 ? -23.337 21.633 -9.319 1.00 58.47 92 HIS A CA 1
ATOM 680 C C . HIS A 1 108 ? -23.780 20.183 -9.414 1.00 57.34 92 HIS A C 1
ATOM 681 O O . HIS A 1 108 ? -24.639 19.752 -8.662 1.00 56.98 92 HIS A O 1
ATOM 688 N N . ARG A 1 109 ? -23.114 19.427 -10.285 1.00 55.45 93 ARG A N 1
ATOM 689 C CA . ARG A 1 109 ? -23.267 17.985 -10.390 1.00 53.35 93 ARG A CA 1
ATOM 690 C C . ARG A 1 109 ? -22.233 17.305 -9.496 1.00 51.33 93 ARG A C 1
ATOM 691 O O . ARG A 1 109 ? -21.082 17.697 -9.492 1.00 51.32 93 ARG A O 1
ATOM 699 N N . PRO A 1 110 ? -22.629 16.279 -8.732 1.00 48.86 94 PRO A N 1
ATOM 700 C CA . PRO A 1 110 ? -21.679 15.556 -7.860 1.00 46.77 94 PRO A CA 1
ATOM 701 C C . PRO A 1 110 ? -20.538 14.798 -8.560 1.00 44.61 94 PRO A C 1
ATOM 702 O O . PRO A 1 110 ? -20.798 13.936 -9.369 1.00 44.53 94 PRO A O 1
ATOM 706 N N . VAL A 1 111 ? -19.289 15.085 -8.228 1.00 42.52 95 VAL A N 1
ATOM 707 C CA . VAL A 1 111 ? -18.169 14.342 -8.806 1.00 41.33 95 VAL A CA 1
ATOM 708 C C . VAL A 1 111 ? -17.650 13.265 -7.882 1.00 39.22 95 VAL A C 1
ATOM 709 O O . VAL A 1 111 ? -17.120 12.279 -8.362 1.00 40.05 95 VAL A O 1
ATOM 713 N N . GLU A 1 112 ? -17.775 13.448 -6.569 1.00 36.22 96 GLU A N 1
ATOM 714 C CA . GLU A 1 112 ? -17.143 12.551 -5.619 1.00 34.02 96 GLU A CA 1
ATOM 715 C C . GLU A 1 112 ? -17.936 12.523 -4.336 1.00 32.49 96 GLU A C 1
ATOM 716 O O . GLU A 1 112 ? -18.565 13.502 -3.999 1.00 31.63 96 GLU A O 1
ATOM 722 N N . LYS A 1 113 ? -17.901 11.409 -3.620 1.00 31.08 97 LYS A N 1
ATOM 723 C CA . LYS A 1 113 ? -18.619 11.278 -2.371 1.00 29.89 97 LYS A CA 1
ATOM 724 C C . LYS A 1 113 ? -17.815 10.546 -1.345 1.00 29.29 97 LYS A C 1
ATOM 725 O O . LYS A 1 113 ? -17.305 9.468 -1.615 1.00 30.34 97 LYS A O 1
ATOM 731 N N . PHE A 1 114 ? -17.733 11.094 -0.146 1.00 27.75 98 PHE A N 1
ATOM 732 C CA . PHE A 1 114 ? -17.056 10.381 0.904 1.00 27.99 98 PHE A CA 1
ATOM 733 C C . PHE A 1 114 ? -18.099 9.978 1.886 1.00 28.37 98 PHE A C 1
ATOM 734 O O . PHE A 1 114 ? -18.684 10.821 2.503 1.00 29.82 98 PHE A O 1
ATOM 742 N N . VAL A 1 115 ? -18.342 8.684 2.014 1.00 28.06 99 VAL A N 1
ATOM 743 C CA . VAL A 1 115 ? -19.428 8.173 2.841 1.00 28.34 99 VAL A CA 1
ATOM 744 C C . VAL A 1 115 ? -18.883 7.566 4.140 1.00 30.60 99 VAL A C 1
ATOM 745 O O . VAL A 1 115 ? -17.987 6.726 4.114 1.00 31.62 99 VAL A O 1
ATOM 749 N N . PHE A 1 116 ? -19.441 8.002 5.268 1.00 31.17 100 PHE A N 1
ATOM 750 C CA . PHE A 1 116 ? -19.230 7.381 6.561 1.00 31.88 100 PHE A CA 1
ATOM 751 C C . PHE A 1 116 ? -20.488 6.646 6.939 1.00 32.40 100 PHE A C 1
ATOM 752 O O . PHE A 1 116 ? -21.511 7.231 7.193 1.00 33.96 100 PHE A O 1
ATOM 760 N N . GLU A 1 117 ? -20.388 5.339 6.945 1.00 33.12 101 GLU A N 1
ATOM 761 C CA . GLU A 1 117 ? -21.518 4.487 7.134 1.00 34.05 101 GLU A CA 1
ATOM 762 C C . GLU A 1 117 ? -21.415 3.969 8.551 1.00 35.21 101 GLU A C 1
ATOM 763 O O . GLU A 1 117 ? -20.422 3.373 8.937 1.00 34.99 101 GLU A O 1
ATOM 769 N N . ILE A 1 118 ? -22.444 4.207 9.342 1.00 38.07 102 ILE A N 1
ATOM 770 C CA . ILE A 1 118 ? -22.362 3.911 10.741 1.00 41.60 102 ILE A CA 1
ATOM 771 C C . ILE A 1 118 ? -23.352 2.856 11.073 1.00 44.62 102 ILE A C 1
ATOM 772 O O . ILE A 1 118 ? -24.451 2.892 10.568 1.00 45.16 102 ILE A O 1
ATOM 777 N N . THR A 1 119 ? -22.951 1.939 11.939 1.00 48.52 103 THR A N 1
ATOM 778 C CA . THR A 1 119 ? -23.665 0.698 12.169 1.00 52.89 103 THR A CA 1
ATOM 779 C C . THR A 1 119 ? -23.489 0.295 13.631 1.00 55.87 103 THR A C 1
ATOM 780 O O . THR A 1 119 ? -22.556 0.730 14.305 1.00 55.21 103 THR A O 1
ATOM 784 N N . GLN A 1 120 ? -24.416 -0.507 14.133 1.00 60.14 104 GLN A N 1
ATOM 785 C CA . GLN A 1 120 ? -24.299 -1.047 15.461 1.00 64.86 104 GLN A CA 1
ATOM 786 C C . GLN A 1 120 ? -23.915 -2.510 15.262 1.00 66.43 104 GLN A C 1
ATOM 787 O O . GLN A 1 120 ? -24.532 -3.191 14.443 1.00 66.51 104 GLN A O 1
ATOM 793 N N . PRO A 1 121 ? -22.887 -2.995 15.983 1.00 68.51 105 PRO A N 1
ATOM 794 C CA . PRO A 1 121 ? -22.629 -4.439 16.038 1.00 70.47 105 PRO A CA 1
ATOM 795 C C . PRO A 1 121 ? -23.468 -5.117 17.152 1.00 72.63 105 PRO A C 1
ATOM 796 O O . PRO A 1 121 ? -23.818 -4.466 18.141 1.00 73.21 105 PRO A O 1
ATOM 800 N N . PRO A 1 122 ? -23.834 -6.404 16.990 1.00 74.18 106 PRO A N 1
ATOM 801 C CA . PRO A 1 122 ? -24.572 -7.080 18.081 1.00 75.59 106 PRO A CA 1
ATOM 802 C C . PRO A 1 122 ? -23.684 -7.920 19.017 1.00 76.16 106 PRO A C 1
ATOM 803 O O . PRO A 1 122 ? -23.137 -8.952 18.606 1.00 77.27 106 PRO A O 1
ATOM 807 N N . ILE A 1 126 ? -19.988 -11.076 22.630 1.00 67.20 110 ILE A N 1
ATOM 808 C CA . ILE A 1 126 ? -19.030 -9.972 22.534 1.00 67.72 110 ILE A CA 1
ATOM 809 C C . ILE A 1 126 ? -17.571 -10.492 22.610 1.00 68.32 110 ILE A C 1
ATOM 810 O O . ILE A 1 126 ? -17.259 -11.418 23.357 1.00 67.78 110 ILE A O 1
ATOM 815 N N . SER A 1 127 ? -16.693 -9.914 21.793 1.00 68.35 111 SER A N 1
ATOM 816 C CA . SER A 1 127 ? -15.244 -10.152 21.883 1.00 68.13 111 SER A CA 1
ATOM 817 C C . SER A 1 127 ? -14.372 -8.993 21.329 1.00 68.57 111 SER A C 1
ATOM 818 O O . SER A 1 127 ? -13.146 -9.030 21.516 1.00 68.49 111 SER A O 1
ATOM 821 N N . SER A 1 128 ? -14.986 -7.977 20.693 1.00 68.36 112 SER A N 1
ATOM 822 C CA . SER A 1 128 ? -14.283 -6.965 19.847 1.00 68.32 112 SER A CA 1
ATOM 823 C C . SER A 1 128 ? -13.451 -5.901 20.626 1.00 68.78 112 SER A C 1
ATOM 824 O O . SER A 1 128 ? -13.438 -5.901 21.865 1.00 68.13 112 SER A O 1
ATOM 827 N N . ASP A 1 129 ? -12.763 -5.012 19.893 1.00 69.38 113 ASP A N 1
ATOM 828 C CA . ASP A 1 129 ? -11.973 -3.894 20.472 1.00 69.09 113 ASP A CA 1
ATOM 829 C C . ASP A 1 129 ? -12.795 -2.855 21.238 1.00 67.93 113 ASP A C 1
ATOM 830 O O . ASP A 1 129 ? -13.937 -2.573 20.890 1.00 67.96 113 ASP A O 1
ATOM 835 N N . SER A 1 130 ? -12.211 -2.254 22.271 1.00 66.04 114 SER A N 1
ATOM 836 C CA . SER A 1 130 ? -12.895 -1.163 22.975 1.00 63.34 114 SER A CA 1
ATOM 837 C C . SER A 1 130 ? -12.653 0.163 22.271 1.00 61.21 114 SER A C 1
ATOM 838 O O . SER A 1 130 ? -11.520 0.630 22.164 1.00 60.57 114 SER A O 1
ATOM 841 N N . LEU A 1 131 ? -13.738 0.772 21.811 1.00 58.72 115 LEU A N 1
ATOM 842 C CA . LEU A 1 131 ? -13.629 1.957 20.980 1.00 55.68 115 LEU A CA 1
ATOM 843 C C . LEU A 1 131 ? -12.951 3.090 21.712 1.00 54.44 115 LEU A C 1
ATOM 844 O O . LEU A 1 131 ? -12.033 3.708 21.179 1.00 53.60 115 LEU A O 1
ATOM 849 N N . LEU A 1 132 ? -13.411 3.341 22.935 1.00 53.77 116 LEU A N 1
ATOM 850 C CA . LEU A 1 132 ? -12.933 4.472 23.756 1.00 52.96 116 LEU A CA 1
ATOM 851 C C . LEU A 1 132 ? -11.497 4.310 24.270 1.00 53.45 116 LEU A C 1
ATOM 852 O O . LEU A 1 132 ? -10.706 5.266 24.303 1.00 53.32 116 LEU A O 1
ATOM 857 N N . SER A 1 133 ? -11.182 3.078 24.666 1.00 54.30 117 SER A N 1
ATOM 858 C CA . SER A 1 133 ? -9.834 2.689 25.062 1.00 54.38 117 SER A CA 1
ATOM 859 C C . SER A 1 133 ? -8.837 2.899 23.956 1.00 54.36 117 SER A C 1
ATOM 860 O O . SER A 1 133 ? -7.678 3.172 24.216 1.00 54.56 117 SER A O 1
ATOM 863 N N . HIS A 1 134 ? -9.285 2.741 22.717 1.00 54.65 118 HIS A N 1
ATOM 864 C CA . HIS A 1 134 ? -8.381 2.685 21.581 1.00 55.20 118 HIS A CA 1
ATOM 865 C C . HIS A 1 134 ? -8.689 3.725 20.498 1.00 54.62 118 HIS A C 1
ATOM 866 O O . HIS A 1 134 ? -8.123 3.694 19.415 1.00 54.62 118 HIS A O 1
ATOM 873 N N . VAL A 1 135 ? -9.558 4.669 20.820 1.00 54.00 119 VAL A N 1
ATOM 874 C CA . VAL A 1 135 ? -9.878 5.761 19.921 1.00 53.51 119 VAL A CA 1
ATOM 875 C C . VAL A 1 135 ? -8.779 6.085 18.926 1.00 53.70 119 VAL A C 1
ATOM 876 O O . VAL A 1 135 ? -8.939 5.809 17.749 1.00 53.02 119 VAL A O 1
ATOM 880 N N . GLU A 1 136 ? -7.670 6.662 19.372 1.00 53.86 120 GLU A N 1
ATOM 881 C CA . GLU A 1 136 ? -6.703 7.229 18.418 1.00 55.38 120 GLU A CA 1
ATOM 882 C C . GLU A 1 136 ? -6.078 6.203 17.494 1.00 54.63 120 GLU A C 1
ATOM 883 O O . GLU A 1 136 ? -5.689 6.562 16.387 1.00 54.02 120 GLU A O 1
ATOM 889 N N . GLN A 1 137 ? -5.951 4.954 17.949 1.00 53.57 121 GLN A N 1
ATOM 890 C CA . GLN A 1 137 ? -5.476 3.875 17.082 1.00 53.68 121 GLN A CA 1
ATOM 891 C C . GLN A 1 137 ? -6.509 3.758 15.961 1.00 51.26 121 GLN A C 1
ATOM 892 O O . GLN A 1 137 ? -6.222 4.026 14.783 1.00 51.80 121 GLN A O 1
ATOM 898 N N . LEU A 1 138 ? -7.730 3.433 16.376 1.00 48.35 122 LEU A N 1
ATOM 899 C CA . LEU A 1 138 ? -8.830 3.119 15.477 1.00 46.28 122 LEU A CA 1
ATOM 900 C C . LEU A 1 138 ? -9.175 4.255 14.479 1.00 45.44 122 LEU A C 1
ATOM 901 O O . LEU A 1 138 ? -9.373 4.030 13.293 1.00 46.26 122 LEU A O 1
ATOM 906 N N . LEU A 1 139 ? -9.238 5.489 14.927 1.00 43.92 123 LEU A N 1
ATOM 907 C CA . LEU A 1 139 ? -9.644 6.517 14.005 1.00 42.47 123 LEU A CA 1
ATOM 908 C C . LEU A 1 139 ? -8.505 7.010 13.159 1.00 42.08 123 LEU A C 1
ATOM 909 O O . LEU A 1 139 ? -8.721 7.648 12.147 1.00 42.62 123 LEU A O 1
ATOM 914 N N . ALA A 1 140 ? -7.279 6.744 13.565 1.00 40.92 124 ALA A N 1
ATOM 915 C CA . ALA A 1 140 ? -6.163 7.336 12.847 1.00 38.99 124 ALA A CA 1
ATOM 916 C C . ALA A 1 140 ? -6.059 6.655 11.514 1.00 38.41 124 ALA A C 1
ATOM 917 O O . ALA A 1 140 ? -5.683 7.266 10.508 1.00 39.67 124 ALA A O 1
ATOM 919 N N . ALA A 1 141 ? -6.414 5.373 11.538 1.00 36.67 125 ALA A N 1
ATOM 920 C CA . ALA A 1 141 ? -6.478 4.557 10.337 1.00 35.83 125 ALA A CA 1
ATOM 921 C C . ALA A 1 141 ? -7.261 5.263 9.255 1.00 35.63 125 ALA A C 1
ATOM 922 O O . ALA A 1 141 ? -6.779 5.387 8.145 1.00 36.22 125 ALA A O 1
ATOM 924 N N . PHE A 1 142 ? -8.465 5.725 9.601 1.00 34.91 126 PHE A N 1
ATOM 925 C CA . PHE A 1 142 ? -9.329 6.457 8.695 1.00 32.99 126 PHE A CA 1
ATOM 926 C C . PHE A 1 142 ? -8.570 7.643 8.182 1.00 32.87 126 PHE A C 1
ATOM 927 O O . PHE A 1 142 ? -8.516 7.917 6.985 1.00 31.51 126 PHE A O 1
ATOM 935 N N . ILE A 1 143 ? -7.933 8.324 9.122 1.00 34.27 127 ILE A N 1
ATOM 936 C CA . ILE A 1 143 ? -7.233 9.582 8.828 1.00 35.18 127 ILE A CA 1
ATOM 937 C C . ILE A 1 143 ? -6.064 9.391 7.883 1.00 36.19 127 ILE A C 1
ATOM 938 O O . ILE A 1 143 ? -5.913 10.143 6.921 1.00 35.64 127 ILE A O 1
ATOM 943 N N . LEU A 1 144 ? -5.256 8.376 8.159 1.00 37.15 128 LEU A N 1
ATOM 944 C CA . LEU A 1 144 ? -4.158 8.003 7.264 1.00 38.74 128 LEU A CA 1
ATOM 945 C C . LEU A 1 144 ? -4.576 7.678 5.818 1.00 39.16 128 LEU A C 1
ATOM 946 O O . LEU A 1 144 ? -3.927 8.131 4.886 1.00 40.82 128 LEU A O 1
ATOM 951 N N . LYS A 1 145 ? -5.654 6.910 5.651 1.00 38.38 129 LYS A N 1
ATOM 952 C CA . LYS A 1 145 ? -6.189 6.545 4.321 1.00 38.61 129 LYS A CA 1
ATOM 953 C C . LYS A 1 145 ? -6.676 7.757 3.521 1.00 38.65 129 LYS A C 1
ATOM 954 O O . LYS A 1 145 ? -6.323 7.946 2.356 1.00 39.37 129 LYS A O 1
ATOM 960 N N . ILE A 1 146 ? -7.483 8.599 4.142 1.00 38.32 130 ILE A N 1
ATOM 961 C CA . ILE A 1 146 ? -7.877 9.819 3.455 1.00 38.25 130 ILE A CA 1
ATOM 962 C C . ILE A 1 146 ? -6.655 10.610 2.942 1.00 38.98 130 ILE A C 1
ATOM 963 O O . ILE A 1 146 ? -6.704 11.196 1.865 1.00 39.51 130 ILE A O 1
ATOM 968 N N . SER A 1 147 ? -5.569 10.616 3.721 1.00 39.54 131 SER A N 1
ATOM 969 C CA . SER A 1 147 ? -4.336 11.372 3.417 1.00 40.55 131 SER A CA 1
ATOM 970 C C . SER A 1 147 ? -3.719 10.959 2.095 1.00 40.69 131 SER A C 1
ATOM 971 O O . SER A 1 147 ? -3.194 11.787 1.354 1.00 41.34 131 SER A O 1
ATOM 974 N N . VAL A 1 148 ? -3.779 9.655 1.820 1.00 40.58 132 VAL A N 1
ATOM 975 C CA . VAL A 1 148 ? -3.165 9.063 0.617 1.00 40.52 132 VAL A CA 1
ATOM 976 C C . VAL A 1 148 ? -4.180 8.715 -0.463 1.00 39.94 132 VAL A C 1
ATOM 977 O O . VAL A 1 148 ? -3.796 8.308 -1.548 1.00 40.40 132 VAL A O 1
ATOM 981 N N . CYS A 1 149 ? -5.464 8.909 -0.170 1.00 39.38 133 CYS A N 1
ATOM 982 C CA . CYS A 1 149 ? -6.543 8.447 -1.045 1.00 39.54 133 CYS A CA 1
ATOM 983 C C . CYS A 1 149 ? -6.485 9.016 -2.469 1.00 39.15 133 CYS A C 1
ATOM 984 O O . CYS A 1 149 ? -7.080 8.478 -3.397 1.00 38.95 133 CYS A O 1
ATOM 987 N N . ASP A 1 150 ? -5.768 10.117 -2.644 1.00 39.20 134 ASP A N 1
ATOM 988 C CA . ASP A 1 150 ? -5.617 10.732 -3.971 1.00 39.06 134 ASP A CA 1
ATOM 989 C C . ASP A 1 150 ? -4.856 9.819 -4.933 1.00 38.21 134 ASP A C 1
ATOM 990 O O . ASP A 1 150 ? -5.117 9.835 -6.142 1.00 37.47 134 ASP A O 1
ATOM 995 N N . ALA A 1 151 ? -3.926 9.024 -4.394 1.00 37.60 135 ALA A N 1
ATOM 996 C CA . ALA A 1 151 ? -3.307 7.910 -5.133 1.00 38.32 135 ALA A CA 1
ATOM 997 C C . ALA A 1 151 ? -4.289 7.069 -5.950 1.00 38.93 135 ALA A C 1
ATOM 998 O O . ALA A 1 151 ? -3.964 6.632 -7.034 1.00 39.41 135 ALA A O 1
ATOM 1000 N N . VAL A 1 152 ? -5.493 6.858 -5.422 1.00 40.78 136 VAL A N 1
ATOM 1001 C CA . VAL A 1 152 ? -6.473 5.944 -6.010 1.00 41.57 136 VAL A CA 1
ATOM 1002 C C . VAL A 1 152 ? -7.652 6.619 -6.691 1.00 42.96 136 VAL A C 1
ATOM 1003 O O . VAL A 1 152 ? -8.255 6.005 -7.550 1.00 44.38 136 VAL A O 1
ATOM 1007 N N . LEU A 1 153 ? -7.999 7.848 -6.335 1.00 43.65 137 LEU A N 1
ATOM 1008 C CA . LEU A 1 153 ? -9.058 8.542 -7.078 1.00 44.06 137 LEU A CA 1
ATOM 1009 C C . LEU A 1 153 ? -8.507 9.181 -8.363 1.00 45.13 137 LEU A C 1
ATOM 1010 O O . LEU A 1 153 ? -7.288 9.258 -8.571 1.00 46.39 137 LEU A O 1
ATOM 1015 N N . ASP A 1 154 ? -9.393 9.635 -9.239 1.00 47.39 138 ASP A N 1
ATOM 1016 C CA . ASP A 1 154 ? -8.970 10.511 -10.335 1.00 49.10 138 ASP A CA 1
ATOM 1017 C C . ASP A 1 154 ? -8.949 11.959 -9.854 1.00 49.90 138 ASP A C 1
ATOM 1018 O O . ASP A 1 154 ? -9.539 12.288 -8.831 1.00 50.69 138 ASP A O 1
ATOM 1023 N N . HIS A 1 155 ? -8.263 12.832 -10.582 1.00 49.94 139 HIS A N 1
ATOM 1024 C CA . HIS A 1 155 ? -8.170 14.235 -10.168 1.00 50.26 139 HIS A CA 1
ATOM 1025 C C . HIS A 1 155 ? -9.492 14.896 -10.522 1.00 49.78 139 HIS A C 1
ATOM 1026 O O . HIS A 1 155 ? -10.124 14.574 -11.526 1.00 49.64 139 HIS A O 1
ATOM 1033 N N . ASN A 1 156 ? -9.933 15.774 -9.635 1.00 49.52 140 ASN A N 1
ATOM 1034 C CA . ASN A 1 156 ? -11.231 16.400 -9.780 1.00 49.24 140 ASN A CA 1
ATOM 1035 C C . ASN A 1 156 ? -11.080 17.599 -10.696 1.00 49.92 140 ASN A C 1
ATOM 1036 O O . ASN A 1 156 ? -9.961 18.117 -10.853 1.00 50.49 140 ASN A O 1
ATOM 1041 N N . PRO A 1 157 ? -12.202 18.039 -11.297 1.00 50.14 141 PRO A N 1
ATOM 1042 C CA . PRO A 1 157 ? -12.298 19.301 -11.990 1.00 49.55 141 PRO A CA 1
ATOM 1043 C C . PRO A 1 157 ? -12.018 20.468 -11.072 1.00 49.27 141 PRO A C 1
ATOM 1044 O O . PRO A 1 157 ? -12.102 20.329 -9.848 1.00 49.20 141 PRO A O 1
ATOM 1048 N N . PRO A 1 158 ? -11.719 21.635 -11.659 1.00 49.20 142 PRO A N 1
ATOM 1049 C CA . PRO A 1 158 ? -11.542 22.819 -10.824 1.00 48.79 142 PRO A CA 1
ATOM 1050 C C . PRO A 1 158 ? -12.872 23.513 -10.484 1.00 48.41 142 PRO A C 1
ATOM 1051 O O . PRO A 1 158 ? -13.865 23.417 -11.237 1.00 48.00 142 PRO A O 1
ATOM 1055 N N . GLY A 1 159 ? -12.871 24.198 -9.341 1.00 47.69 143 GLY A N 1
ATOM 1056 C CA . GLY A 1 159 ? -14.024 24.996 -8.909 1.00 47.16 143 GLY A CA 1
ATOM 1057 C C . GLY A 1 159 ? -15.090 24.122 -8.280 1.00 47.70 143 GLY A C 1
ATOM 1058 O O . GLY A 1 159 ? -16.298 24.447 -8.272 1.00 48.66 143 GLY A O 1
ATOM 1059 N N . CYS A 1 160 ? -14.627 22.993 -7.764 1.00 46.44 144 CYS A N 1
ATOM 1060 C CA . CYS A 1 160 ? -15.490 22.127 -7.028 1.00 45.41 144 CYS A CA 1
ATOM 1061 C C . CYS A 1 160 ? -15.800 22.835 -5.718 1.00 43.55 144 CYS A C 1
ATOM 1062 O O . CYS A 1 160 ? -14.926 23.500 -5.137 1.00 44.02 144 CYS A O 1
ATOM 1065 N N . THR A 1 161 ? -17.049 22.709 -5.271 1.00 42.03 145 THR A N 1
ATOM 1066 C CA . THR A 1 161 ? -17.435 23.151 -3.938 1.00 40.69 145 THR A CA 1
ATOM 1067 C C . THR A 1 161 ? -17.876 21.885 -3.215 1.00 39.43 145 THR A C 1
ATOM 1068 O O . THR A 1 161 ? -17.747 20.797 -3.755 1.00 40.07 145 THR A O 1
ATOM 1072 N N . PHE A 1 162 ? -18.380 22.018 -1.998 1.00 38.87 146 PHE A N 1
ATOM 1073 C CA . PHE A 1 162 ? -18.848 20.857 -1.273 1.00 37.36 146 PHE A CA 1
ATOM 1074 C C . PHE A 1 162 ? -20.113 21.092 -0.481 1.00 37.77 146 PHE A C 1
ATOM 1075 O O . PHE A 1 162 ? -20.631 22.196 -0.426 1.00 38.35 146 PHE A O 1
ATOM 1083 N N . THR A 1 163 ? -20.592 20.005 0.108 1.00 37.88 147 THR A N 1
ATOM 1084 C CA . THR A 1 163 ? -21.781 19.986 0.939 1.00 38.02 147 THR A CA 1
ATOM 1085 C C . THR A 1 163 ? -21.710 18.731 1.801 1.00 36.77 147 THR A C 1
ATOM 1086 O O . THR A 1 163 ? -21.013 17.796 1.453 1.00 37.46 147 THR A O 1
ATOM 1090 N N . VAL A 1 164 ? -22.399 18.746 2.940 1.00 35.84 148 VAL A N 1
ATOM 1091 C CA . VAL A 1 164 ? -22.597 17.555 3.762 1.00 35.84 148 VAL A CA 1
ATOM 1092 C C . VAL A 1 164 ? -24.062 17.138 3.730 1.00 35.63 148 VAL A C 1
ATOM 1093 O O . VAL A 1 164 ? -24.949 17.959 3.800 1.00 35.76 148 VAL A O 1
ATOM 1097 N N . LEU A 1 165 ? -24.278 15.837 3.618 1.00 35.15 149 LEU A N 1
ATOM 1098 C CA . LEU A 1 165 ? -25.585 15.235 3.584 1.00 33.85 149 LEU A CA 1
ATOM 1099 C C . LEU A 1 165 ? -25.673 14.209 4.686 1.00 32.92 149 LEU A C 1
ATOM 1100 O O . LEU A 1 165 ? -24.767 13.420 4.875 1.00 34.24 149 LEU A O 1
ATOM 1105 N N . VAL A 1 166 ? -26.782 14.196 5.396 1.00 31.30 150 VAL A N 1
ATOM 1106 C CA . VAL A 1 166 ? -26.982 13.238 6.446 1.00 29.35 150 VAL A CA 1
ATOM 1107 C C . VAL A 1 166 ? -28.092 12.278 6.072 1.00 29.80 150 VAL A C 1
ATOM 1108 O O . VAL A 1 166 ? -29.220 12.704 5.919 1.00 30.16 150 VAL A O 1
ATOM 1112 N 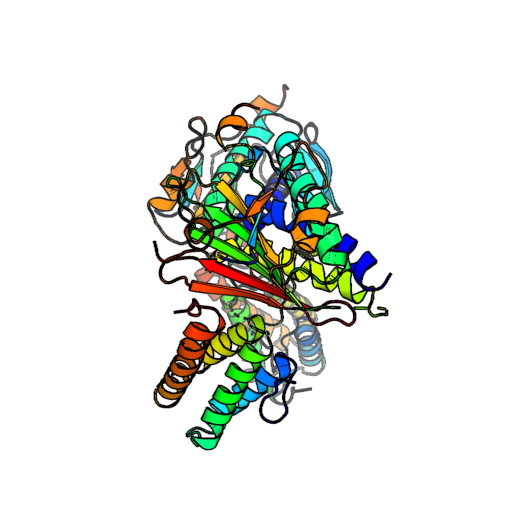N . HIS A 1 167 ? -27.795 10.990 5.932 1.00 29.04 151 HIS A N 1
ATOM 1113 C CA . HIS A 1 167 ? -28.849 9.999 5.782 1.00 29.10 151 HIS A CA 1
ATOM 1114 C C . HIS A 1 167 ? -29.265 9.550 7.183 1.00 28.91 151 HIS A C 1
ATOM 1115 O O . HIS A 1 167 ? -28.437 9.216 8.009 1.00 30.53 151 HIS A O 1
ATOM 1122 N N . THR A 1 168 ? -30.558 9.555 7.450 1.00 28.54 152 THR A N 1
ATOM 1123 C CA . THR A 1 168 ? -31.057 9.145 8.731 1.00 27.51 152 THR A CA 1
ATOM 1124 C C . THR A 1 168 ? -31.572 7.714 8.631 1.00 29.02 152 THR A C 1
ATOM 1125 O O . THR A 1 168 ? -31.801 7.225 7.548 1.00 27.63 152 THR A O 1
ATOM 1129 N N . ARG A 1 169 ? -31.747 7.024 9.747 1.00 31.92 153 ARG A N 1
ATOM 1130 C CA . ARG A 1 169 ? -32.116 5.625 9.667 1.00 32.84 153 ARG A CA 1
ATOM 1131 C C . ARG A 1 169 ? -33.553 5.554 9.249 1.00 35.07 153 ARG A C 1
ATOM 1132 O O . ARG A 1 169 ? -33.917 4.736 8.429 1.00 34.66 153 ARG A O 1
ATOM 1140 N N . GLU A 1 170 ? -34.352 6.444 9.825 1.00 38.15 154 GLU A N 1
ATOM 1141 C CA . GLU A 1 170 ? -35.802 6.553 9.605 1.00 40.47 154 GLU A CA 1
ATOM 1142 C C . GLU A 1 170 ? -36.144 7.882 8.915 1.00 39.90 154 GLU A C 1
ATOM 1143 O O . GLU A 1 170 ? -35.437 8.870 9.088 1.00 42.07 154 GLU A O 1
ATOM 1149 N N . ALA A 1 171 ? -37.221 7.949 8.146 1.00 38.91 155 ALA A N 1
ATOM 1150 C CA . ALA A 1 171 ? -37.706 9.272 7.719 1.00 38.28 155 ALA A CA 1
ATOM 1151 C C . ALA A 1 171 ? -38.613 9.774 8.815 1.00 38.45 155 ALA A C 1
ATOM 1152 O O . ALA A 1 171 ? -39.790 9.505 8.829 1.00 39.57 155 ALA A O 1
ATOM 1154 N N . ALA A 1 172 ? -38.036 10.479 9.767 1.00 36.65 156 ALA A N 1
ATOM 1155 C CA . ALA A 1 172 ? -38.741 10.814 10.989 1.00 35.14 156 ALA A CA 1
ATOM 1156 C C . ALA A 1 172 ? -38.696 12.306 11.257 1.00 36.18 156 ALA A C 1
ATOM 1157 O O . ALA A 1 172 ? -37.804 13.034 10.841 1.00 36.63 156 ALA A O 1
ATOM 1159 N N . THR A 1 173 ? -39.693 12.757 11.978 1.00 37.10 157 THR A N 1
ATOM 1160 C CA . THR A 1 173 ? -39.862 14.152 12.230 1.00 36.70 157 THR A CA 1
ATOM 1161 C C . THR A 1 173 ? -38.818 14.528 13.282 1.00 35.79 157 THR A C 1
ATOM 1162 O O . THR A 1 173 ? -38.174 15.560 13.179 1.00 36.06 157 THR A O 1
ATOM 1166 N N . ARG A 1 174 ? -38.628 13.666 14.279 1.00 35.74 158 ARG A N 1
ATOM 1167 C CA . ARG A 1 174 ? -37.717 13.969 15.386 1.00 35.82 158 ARG A CA 1
ATOM 1168 C C . ARG A 1 174 ? -36.320 14.339 14.898 1.00 35.36 158 ARG A C 1
ATOM 1169 O O . ARG A 1 174 ? -35.624 15.116 15.547 1.00 34.93 158 ARG A O 1
ATOM 1177 N N . ASN A 1 175 ? -35.911 13.750 13.775 1.00 34.39 159 ASN A N 1
ATOM 1178 C CA . ASN A 1 175 ? -34.611 14.027 13.217 1.00 33.38 159 ASN A CA 1
ATOM 1179 C C . ASN A 1 175 ? -34.499 15.499 12.918 1.00 34.79 159 ASN A C 1
ATOM 1180 O O . ASN A 1 175 ? -33.511 16.123 13.262 1.00 34.05 159 ASN A O 1
ATOM 1185 N N . MET A 1 176 ? -35.534 16.059 12.305 1.00 36.40 160 MET A N 1
ATOM 1186 C CA . MET A 1 176 ? -35.538 17.489 12.020 1.00 37.81 160 MET A CA 1
ATOM 1187 C C . MET A 1 176 ? -35.697 18.345 13.246 1.00 38.67 160 MET A C 1
ATOM 1188 O O . MET A 1 176 ? -35.099 19.384 13.310 1.00 40.34 160 MET A O 1
ATOM 1193 N N . GLU A 1 177 ? -36.500 17.932 14.213 1.00 40.16 161 GLU A N 1
ATOM 1194 C CA . GLU A 1 177 ? -36.575 18.652 15.494 1.00 41.36 161 GLU A CA 1
ATOM 1195 C C . GLU A 1 177 ? -35.154 18.808 16.056 1.00 40.03 161 GLU A C 1
ATOM 1196 O O . GLU A 1 177 ? -34.779 19.897 16.451 1.00 39.43 161 GLU A O 1
ATOM 1202 N N . LYS A 1 178 ? -34.358 17.740 16.052 1.00 39.17 162 LYS A N 1
ATOM 1203 C CA . LYS A 1 178 ? -33.083 17.733 16.755 1.00 39.01 162 LYS A CA 1
ATOM 1204 C C . LYS A 1 178 ? -31.941 18.388 15.979 1.00 37.99 162 LYS A C 1
ATOM 1205 O O . LYS A 1 178 ? -31.003 18.873 16.583 1.00 37.62 162 LYS A O 1
ATOM 1211 N N . ILE A 1 179 ? -31.979 18.376 14.650 1.00 37.49 163 ILE A N 1
ATOM 1212 C CA . ILE A 1 179 ? -30.883 18.941 13.841 1.00 37.79 163 ILE A CA 1
ATOM 1213 C C . ILE A 1 179 ? -30.988 20.460 13.669 1.00 38.22 163 ILE A C 1
ATOM 1214 O O . ILE A 1 179 ? -30.073 21.136 13.212 1.00 37.69 163 ILE A O 1
ATOM 1219 N N . GLN A 1 180 ? -32.125 21.003 14.065 1.00 38.90 164 GLN A N 1
ATOM 1220 C CA . GLN A 1 180 ? -32.514 22.347 13.715 1.00 38.67 164 GLN A CA 1
ATOM 1221 C C . GLN A 1 180 ? -32.151 23.233 14.870 1.00 39.45 164 GLN A C 1
ATOM 1222 O O . GLN A 1 180 ? -32.908 24.119 15.215 1.00 40.77 164 GLN A O 1
ATOM 1228 N N . VAL A 1 181 ? -30.978 23.014 15.452 1.00 41.09 165 VAL A N 1
ATOM 1229 C CA . VAL A 1 181 ? -30.596 23.691 16.698 1.00 43.05 165 VAL A CA 1
ATOM 1230 C C . VAL A 1 181 ? -29.950 25.048 16.583 1.00 43.65 165 VAL A C 1
ATOM 1231 O O . VAL A 1 181 ? -29.691 25.665 17.585 1.00 46.14 165 VAL A O 1
ATOM 1235 N N . ILE A 1 182 ? -29.691 25.522 15.379 1.00 44.99 166 ILE A N 1
ATOM 1236 C CA . ILE A 1 182 ? -29.032 26.793 15.193 1.00 44.92 166 ILE A CA 1
ATOM 1237 C C . ILE A 1 182 ? -29.921 27.635 14.300 1.00 46.30 166 ILE A C 1
ATOM 1238 O O . ILE A 1 182 ? -30.152 27.307 13.146 1.00 47.64 166 ILE A O 1
ATOM 1243 N N . LYS A 1 183 ? -30.442 28.722 14.848 1.00 48.20 167 LYS A N 1
ATOM 1244 C CA . LYS A 1 183 ? -31.414 29.525 14.125 1.00 49.54 167 LYS A CA 1
ATOM 1245 C C . LYS A 1 183 ? -30.767 30.000 12.846 1.00 49.07 167 LYS A C 1
ATOM 1246 O O . LYS A 1 183 ? -31.388 29.956 11.798 1.00 49.22 167 LYS A O 1
ATOM 1252 N N . ASP A 1 184 ? -29.515 30.439 12.944 1.00 48.99 168 ASP A N 1
ATOM 1253 C CA . ASP A 1 184 ? -28.734 30.909 11.792 1.00 48.15 168 ASP A CA 1
ATOM 1254 C C . ASP A 1 184 ? -28.338 29.849 10.767 1.00 45.56 168 ASP A C 1
ATOM 1255 O O . ASP A 1 184 ? -27.895 30.187 9.665 1.00 45.88 168 ASP A O 1
ATOM 1260 N N . PHE A 1 185 ? -28.491 28.582 11.137 1.00 41.77 169 PHE A N 1
ATOM 1261 C CA . PHE A 1 185 ? -28.030 27.476 10.349 1.00 38.35 169 PHE A CA 1
ATOM 1262 C C . PHE A 1 185 ? -29.125 26.431 10.256 1.00 36.59 169 PHE A C 1
ATOM 1263 O O . PHE A 1 185 ? -29.109 25.431 10.968 1.00 38.13 169 PHE A O 1
ATOM 1271 N N . PRO A 1 186 ? -30.108 26.681 9.387 1.00 34.53 170 PRO A N 1
ATOM 1272 C CA . PRO A 1 186 ? -31.184 25.773 9.058 1.00 33.33 170 PRO A CA 1
ATOM 1273 C C . PRO A 1 186 ? -30.719 24.602 8.247 1.00 32.94 170 PRO A C 1
ATOM 1274 O O . PRO A 1 186 ? -29.675 24.710 7.624 1.00 33.83 170 PRO A O 1
ATOM 1278 N N . TRP A 1 187 ? -31.537 23.545 8.231 1.00 31.91 171 TRP A N 1
ATOM 1279 C CA . TRP A 1 187 ? -31.354 22.365 7.408 1.00 30.31 171 TRP A CA 1
ATOM 1280 C C . TRP A 1 187 ? -32.617 22.195 6.617 1.00 30.91 171 TRP A C 1
ATOM 1281 O O . TRP A 1 187 ? -33.627 22.730 6.983 1.00 31.43 171 TRP A O 1
ATOM 1292 N N . ILE A 1 188 ? -32.538 21.453 5.529 1.00 31.00 172 ILE A N 1
ATOM 1293 C CA . ILE A 1 188 ? -33.667 21.151 4.672 1.00 31.16 172 ILE A CA 1
ATOM 1294 C C . ILE A 1 188 ? -33.563 19.698 4.303 1.00 32.15 172 ILE A C 1
ATOM 1295 O O . ILE A 1 188 ? -32.583 19.058 4.604 1.00 32.42 172 ILE A O 1
ATOM 1300 N N . LEU A 1 189 ? -34.571 19.174 3.640 1.00 33.28 173 LEU A N 1
ATOM 1301 C CA . LEU A 1 189 ? -34.455 17.857 3.068 1.00 34.67 173 LEU A CA 1
ATOM 1302 C C . LEU A 1 189 ? -33.839 18.037 1.708 1.00 35.75 173 LEU A C 1
ATOM 1303 O O . LEU A 1 189 ? -34.269 18.877 0.944 1.00 36.08 173 LEU A O 1
ATOM 1308 N N . ALA A 1 190 ? -32.840 17.237 1.405 1.00 37.18 174 ALA A N 1
ATOM 1309 C CA . ALA A 1 190 ? -32.183 17.310 0.131 1.00 39.51 174 ALA A CA 1
ATOM 1310 C C . ALA A 1 190 ? -33.081 16.670 -0.900 1.00 42.27 174 ALA A C 1
ATOM 1311 O O . ALA A 1 190 ? -34.072 16.064 -0.531 1.00 41.79 174 ALA A O 1
ATOM 1313 N N . ASP A 1 191 ? -32.741 16.799 -2.180 1.00 46.86 175 ASP A N 1
ATOM 1314 C CA . ASP A 1 191 ? -33.456 16.068 -3.228 1.00 51.18 175 ASP A CA 1
ATOM 1315 C C . ASP A 1 191 ? -32.537 15.202 -4.084 1.00 52.91 175 ASP A C 1
ATOM 1316 O O . ASP A 1 191 ? -31.345 15.081 -3.839 1.00 53.25 175 ASP A O 1
ATOM 1321 N N . GLU A 1 192 ? -33.171 14.581 -5.069 1.00 55.75 176 GLU A N 1
ATOM 1322 C CA . GLU A 1 192 ? -32.557 13.850 -6.165 1.00 57.92 176 GLU A CA 1
ATOM 1323 C C . GLU A 1 192 ? -31.328 14.531 -6.776 1.00 58.53 176 GLU A C 1
ATOM 1324 O O . GLU A 1 192 ? -30.301 13.899 -6.966 1.00 58.20 176 GLU A O 1
ATOM 1330 N N . GLN A 1 193 ? -31.461 15.808 -7.109 1.00 59.63 177 GLN A N 1
ATOM 1331 C CA . GLN A 1 193 ? -30.356 16.613 -7.636 1.00 60.70 177 GLN A CA 1
ATOM 1332 C C . GLN A 1 193 ? -29.080 16.521 -6.784 1.00 60.34 177 GLN A C 1
ATOM 1333 O O . GLN A 1 193 ? -27.983 16.365 -7.294 1.00 60.05 177 GLN A O 1
ATOM 1339 N N . ASP A 1 194 ? -29.240 16.609 -5.473 1.00 59.65 178 ASP A N 1
ATOM 1340 C CA . ASP A 1 194 ? -28.112 16.754 -4.552 1.00 58.65 178 ASP A CA 1
ATOM 1341 C C . ASP A 1 194 ? -27.338 15.439 -4.419 1.00 57.80 178 ASP A C 1
ATOM 1342 O O . ASP A 1 194 ? -26.165 15.421 -4.098 1.00 57.32 178 ASP A O 1
ATOM 1347 N N . VAL A 1 195 ? -28.015 14.333 -4.693 1.00 56.86 179 VAL A N 1
ATOM 1348 C CA . VAL A 1 195 ? -27.540 13.012 -4.318 1.00 56.83 179 VAL A CA 1
ATOM 1349 C C . VAL A 1 195 ? -27.090 12.233 -5.534 1.00 56.88 179 VAL A C 1
ATOM 1350 O O . VAL A 1 195 ? -26.006 11.684 -5.517 1.00 56.73 179 VAL A O 1
ATOM 1354 N N . HIS A 1 196 ? -27.909 12.184 -6.578 1.00 56.60 180 HIS A N 1
ATOM 1355 C CA . HIS A 1 196 ? -27.619 11.336 -7.729 1.00 56.61 180 HIS A CA 1
ATOM 1356 C C . HIS A 1 196 ? -26.274 11.601 -8.390 1.00 55.85 180 HIS A C 1
ATOM 1357 O O . HIS A 1 196 ? -25.936 12.739 -8.688 1.00 56.43 180 HIS A O 1
ATOM 1364 N N . MET A 1 197 ? -25.526 10.523 -8.608 1.00 55.05 181 MET A N 1
ATOM 1365 C CA . MET A 1 197 ? -24.260 10.556 -9.301 1.00 54.65 181 MET A CA 1
ATOM 1366 C C . MET A 1 197 ? -24.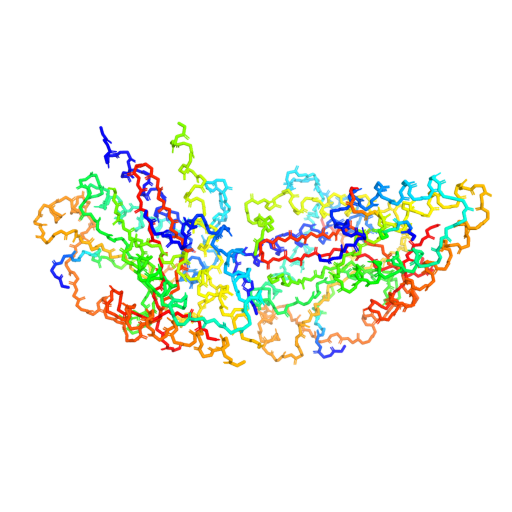327 9.542 -10.417 1.00 54.69 181 MET A C 1
ATOM 1367 O O . MET A 1 197 ? -24.918 8.466 -10.285 1.00 53.64 181 MET A O 1
ATOM 1372 N N . HIS A 1 198 ? -23.717 9.888 -11.534 1.00 55.32 182 HIS A N 1
ATOM 1373 C CA . HIS A 1 198 ? -23.884 9.068 -12.703 1.00 56.23 182 HIS A CA 1
ATOM 1374 C C . HIS A 1 198 ? -22.736 8.097 -12.825 1.00 55.29 182 HIS A C 1
ATOM 1375 O O . HIS A 1 198 ? -21.581 8.516 -12.890 1.00 55.25 182 HIS A O 1
ATOM 1382 N N . ASP A 1 199 ? -23.063 6.808 -12.862 1.00 54.07 183 ASP A N 1
ATOM 1383 C CA . ASP A 1 199 ? -22.065 5.760 -13.058 1.00 52.96 183 ASP A CA 1
ATOM 1384 C C . ASP A 1 199 ? -20.978 5.731 -11.962 1.00 50.79 183 ASP A C 1
ATOM 1385 O O . ASP A 1 199 ? -19.807 5.925 -12.234 1.00 50.77 183 ASP A O 1
ATOM 1390 N N . PRO A 1 200 ? -21.360 5.492 -10.709 1.00 48.29 184 PRO A N 1
ATOM 1391 C CA . PRO A 1 200 ? -20.370 5.611 -9.659 1.00 46.53 184 PRO A CA 1
ATOM 1392 C C . PRO A 1 200 ? -19.380 4.470 -9.592 1.00 45.20 184 PRO A C 1
ATOM 1393 O O . PRO A 1 200 ? -19.682 3.374 -10.025 1.00 45.89 184 PRO A O 1
ATOM 1397 N N . ARG A 1 201 ? -18.211 4.739 -9.028 1.00 42.97 185 ARG A N 1
ATOM 1398 C CA . ARG A 1 201 ? -17.199 3.714 -8.786 1.00 41.12 185 ARG A CA 1
ATOM 1399 C C . ARG A 1 201 ? -16.774 3.697 -7.326 1.00 39.10 185 ARG A C 1
ATOM 1400 O O . ARG A 1 201 ? -16.605 4.748 -6.742 1.00 39.04 185 ARG A O 1
ATOM 1408 N N . LEU A 1 202 ? -16.564 2.516 -6.755 1.00 36.98 186 LEU A N 1
ATOM 1409 C CA . LEU A 1 202 ? -16.487 2.386 -5.321 1.00 35.38 186 LEU A CA 1
ATOM 1410 C C . LEU A 1 202 ? -15.078 2.062 -4.884 1.00 33.96 186 LEU A C 1
ATOM 1411 O O . LEU A 1 202 ? -14.498 1.076 -5.312 1.00 34.56 186 LEU A O 1
ATOM 1416 N N . ILE A 1 203 ? -14.542 2.901 -4.007 1.00 31.51 187 ILE A N 1
ATOM 1417 C CA . ILE A 1 203 ? -13.199 2.770 -3.523 1.00 30.07 187 ILE A CA 1
ATOM 1418 C C . ILE A 1 203 ? -13.222 2.753 -2.012 1.00 29.40 187 ILE A C 1
ATOM 1419 O O . ILE A 1 203 ? -13.145 3.784 -1.382 1.00 29.30 187 ILE A O 1
ATOM 1424 N N . PRO A 1 204 ? -13.353 1.584 -1.419 1.00 29.10 188 PRO A N 1
ATOM 1425 C CA . PRO A 1 204 ? -13.307 1.452 0.019 1.00 29.25 188 PRO A CA 1
ATOM 1426 C C . PRO A 1 204 ? -12.018 1.992 0.587 1.00 30.99 188 PRO A C 1
ATOM 1427 O O . PRO A 1 204 ? -10.990 1.857 -0.041 1.00 32.31 188 PRO A O 1
ATOM 1431 N N . LEU A 1 205 ? -12.049 2.609 1.754 1.00 31.24 189 LEU A N 1
ATOM 1432 C CA . LEU A 1 205 ? -10.818 3.112 2.326 1.00 31.14 189 LEU A CA 1
ATOM 1433 C C . LEU A 1 205 ? -10.549 2.412 3.610 1.00 31.04 189 LEU A C 1
ATOM 1434 O O . LEU A 1 205 ? -9.442 2.001 3.834 1.00 32.39 189 LEU A O 1
ATOM 1439 N N . LYS A 1 206 ? -11.557 2.261 4.454 1.00 30.65 190 LYS A N 1
ATOM 1440 C CA . LYS A 1 206 ? -11.372 1.690 5.774 1.00 31.16 190 LYS A CA 1
ATOM 1441 C C . LYS A 1 206 ? -12.702 1.191 6.332 1.00 31.11 190 LYS A C 1
ATOM 1442 O O . LYS A 1 206 ? -13.766 1.710 6.036 1.00 31.16 190 LYS A O 1
ATOM 1448 N N . THR A 1 207 ? -12.600 0.146 7.126 1.00 31.42 191 THR A N 1
ATOM 1449 C CA . THR A 1 207 ? -13.696 -0.434 7.847 1.00 32.18 191 THR A CA 1
ATOM 1450 C C . THR A 1 207 ? -13.144 -0.704 9.210 1.00 35.17 191 THR A C 1
ATOM 1451 O O . THR A 1 207 ? -12.004 -1.167 9.297 1.00 37.41 191 THR A O 1
ATOM 1455 N N . MET A 1 208 ? -13.910 -0.435 10.264 1.00 37.60 192 MET A N 1
ATOM 1456 C CA . MET A 1 208 ? -13.488 -0.866 11.581 1.00 40.16 192 MET A CA 1
ATOM 1457 C C . MET A 1 208 ? -14.633 -1.224 12.476 1.00 41.69 192 MET A C 1
ATOM 1458 O O . MET A 1 208 ? -15.678 -0.623 12.406 1.00 42.53 192 MET A O 1
ATOM 1463 N N . THR A 1 209 ? -14.417 -2.202 13.337 1.00 44.17 193 THR A N 1
ATOM 1464 C CA . THR A 1 209 ? -15.457 -2.684 14.216 1.00 47.45 193 THR A CA 1
ATOM 1465 C C . THR A 1 209 ? -15.012 -2.613 15.668 1.00 49.00 193 THR A C 1
ATOM 1466 O O . THR A 1 209 ? -13.819 -2.700 15.970 1.00 50.09 193 THR A O 1
ATOM 1470 N N . SER A 1 210 ? -15.970 -2.439 16.570 1.00 50.61 194 SER A N 1
ATOM 1471 C CA . SER A 1 210 ? -15.628 -2.176 17.943 1.00 54.33 194 SER A CA 1
ATOM 1472 C C . SER A 1 210 ? -16.764 -2.509 18.867 1.00 55.21 194 SER A C 1
ATOM 1473 O O . SER A 1 210 ? -17.843 -2.881 18.426 1.00 55.91 194 SER A O 1
ATOM 1476 N N . ASP A 1 211 ? -16.459 -2.398 20.157 1.00 57.66 195 ASP A N 1
ATOM 1477 C CA . ASP A 1 211 ? -17.385 -2.532 21.273 1.00 59.24 195 ASP A CA 1
ATOM 1478 C C . ASP A 1 211 ? -18.849 -2.278 20.891 1.00 58.62 195 ASP A C 1
ATOM 1479 O O . ASP A 1 211 ? -19.719 -3.122 21.096 1.00 58.80 195 ASP A O 1
ATOM 1484 N N . ILE A 1 212 ? -19.081 -1.093 20.323 1.00 57.78 196 ILE A N 1
ATOM 1485 C CA . ILE A 1 212 ? -20.415 -0.510 20.151 1.00 56.90 196 ILE A CA 1
ATOM 1486 C C . ILE A 1 212 ? -20.738 0.114 18.812 1.00 55.79 196 ILE A C 1
ATOM 1487 O O . ILE A 1 212 ? -21.892 0.498 18.582 1.00 54.77 196 ILE A O 1
ATOM 1492 N N . LEU A 1 213 ? -19.725 0.214 17.954 1.00 54.34 197 LEU A N 1
ATOM 1493 C CA . LEU A 1 213 ? -19.778 1.008 16.726 1.00 53.41 197 LEU A CA 1
ATOM 1494 C C . LEU A 1 213 ? -18.941 0.396 15.617 1.00 51.59 197 LEU A C 1
ATOM 1495 O O . LEU A 1 213 ? -17.780 0.072 15.809 1.00 52.69 197 LEU A O 1
ATOM 1500 N N . LYS A 1 214 ? -19.547 0.252 14.453 1.00 48.49 198 LYS A N 1
ATOM 1501 C CA . LYS A 1 214 ? -18.836 -0.155 13.265 1.00 45.26 198 LYS A CA 1
ATOM 1502 C C . LYS A 1 214 ? -18.920 0.997 12.344 1.00 41.82 198 LYS A C 1
ATOM 1503 O O . LYS A 1 214 ? -19.975 1.509 12.105 1.00 42.21 198 LYS A O 1
ATOM 1509 N N . MET A 1 215 ? -17.804 1.432 11.828 1.00 39.20 199 MET A N 1
ATOM 1510 C CA . MET A 1 215 ? -17.849 2.471 10.843 1.00 36.62 199 MET A CA 1
ATOM 1511 C C . MET A 1 215 ? -16.966 2.103 9.654 1.00 34.91 199 MET A C 1
ATOM 1512 O O . MET A 1 215 ? -15.916 1.492 9.793 1.00 32.32 199 MET A O 1
ATOM 1517 N N . GLN A 1 216 ? -17.437 2.519 8.488 1.00 33.51 200 GLN A N 1
ATOM 1518 C CA . GLN A 1 216 ? -16.868 2.189 7.215 1.00 32.84 200 GLN A CA 1
ATOM 1519 C C . GLN A 1 216 ? -16.713 3.486 6.468 1.00 30.49 200 GLN A C 1
ATOM 1520 O O . GLN A 1 216 ? -17.644 4.256 6.423 1.00 31.35 200 GLN A O 1
ATOM 1526 N N . LEU A 1 217 ? -15.541 3.756 5.918 1.00 28.63 201 LEU A N 1
ATOM 1527 C CA . LEU A 1 217 ? -15.395 4.890 5.011 1.00 27.98 201 LEU A CA 1
ATOM 1528 C C . LEU A 1 217 ? -15.167 4.425 3.597 1.00 28.32 201 LEU A C 1
ATOM 1529 O O . LEU A 1 217 ? -14.399 3.494 3.352 1.00 29.08 201 LEU A O 1
ATOM 1534 N N . TYR A 1 218 ? -15.846 5.056 2.652 1.00 28.43 202 TYR A N 1
ATOM 1535 C CA . TYR A 1 218 ? -15.617 4.716 1.266 1.00 28.89 202 TYR A CA 1
ATOM 1536 C C . TYR A 1 218 ? -15.974 5.803 0.334 1.00 29.85 202 TYR A C 1
ATOM 1537 O O . TYR A 1 218 ? -16.782 6.648 0.617 1.00 30.69 202 TYR A O 1
ATOM 1546 N N . VAL A 1 219 ? -15.346 5.750 -0.817 1.00 31.17 203 VAL A N 1
ATOM 1547 C CA . VAL A 1 219 ? -15.538 6.765 -1.807 1.00 31.99 203 VAL A CA 1
ATOM 1548 C C . VAL A 1 219 ? -16.280 6.210 -3.003 1.00 33.84 203 VAL A C 1
ATOM 1549 O O . VAL A 1 219 ? -16.009 5.137 -3.493 1.00 34.01 203 VAL A O 1
ATOM 1553 N N . GLU A 1 220 ? -17.250 6.984 -3.431 1.00 36.75 204 GLU A N 1
ATOM 1554 C CA . GLU A 1 220 ? -17.888 6.790 -4.689 1.00 39.89 204 GLU A CA 1
ATOM 1555 C C . GLU A 1 220 ? -17.428 7.945 -5.559 1.00 40.19 204 GLU A C 1
ATOM 1556 O O . GLU A 1 220 ? -17.670 9.092 -5.233 1.00 40.07 204 GLU A O 1
ATOM 1562 N N . GLU A 1 221 ? -16.760 7.653 -6.658 1.00 41.50 205 GLU A N 1
ATOM 1563 C CA . GLU A 1 221 ? -16.414 8.694 -7.586 1.00 43.67 205 GLU A CA 1
ATOM 1564 C C . GLU A 1 221 ? -17.148 8.517 -8.899 1.00 44.29 205 GLU A C 1
ATOM 1565 O O . GLU A 1 221 ? -17.574 7.430 -9.232 1.00 43.93 205 GLU A O 1
ATOM 1571 N N . ARG A 1 222 ? -17.301 9.607 -9.633 1.00 45.90 206 ARG A N 1
ATOM 1572 C CA . ARG A 1 222 ? -17.968 9.604 -10.926 1.00 48.09 206 ARG A CA 1
ATOM 1573 C C . ARG A 1 222 ? -17.061 9.073 -12.038 1.00 49.60 206 ARG A C 1
ATOM 1574 O O . ARG A 1 222 ? -15.906 9.488 -12.157 1.00 49.39 206 ARG A O 1
ATOM 1582 N N . ALA A 1 223 ? -17.609 8.191 -12.874 1.00 52.38 207 ALA A N 1
ATOM 1583 C CA . ALA A 1 223 ? -16.830 7.442 -13.872 1.00 54.87 207 ALA A CA 1
ATOM 1584 C C . ALA A 1 223 ? -16.048 8.273 -14.891 1.00 56.19 207 ALA A C 1
ATOM 1585 O O . ALA A 1 223 ? -15.031 7.813 -15.399 1.00 56.30 207 ALA A O 1
ATOM 1587 N N . HIS A 1 224 ? -16.509 9.467 -15.238 1.00 58.01 208 HIS A N 1
ATOM 1588 C CA . HIS A 1 224 ? -15.671 10.367 -16.036 1.00 60.35 208 HIS A CA 1
ATOM 1589 C C . HIS A 1 224 ? -15.775 11.770 -15.457 1.00 60.23 208 HIS A C 1
ATOM 1590 O O . HIS A 1 224 ? -16.836 12.413 -15.525 1.00 60.36 208 HIS A O 1
ATOM 1597 N N . LYS A 1 225 ? -14.667 12.223 -14.869 1.00 60.55 209 LYS A N 1
ATOM 1598 C CA . LYS A 1 225 ? -14.675 13.435 -14.071 1.00 60.74 209 LYS A CA 1
ATOM 1599 C C . LYS A 1 225 ? -13.485 14.317 -14.392 1.00 61.57 209 LYS A C 1
ATOM 1600 O O . LYS A 1 225 ? -13.673 15.418 -14.899 1.00 61.86 209 LYS A O 1
ATOM 1606 N N . ASN B 1 26 ? -0.421 1.584 55.992 1.00 65.04 10 ASN B N 1
ATOM 1607 C CA . ASN B 1 26 ? -1.513 2.465 55.449 1.00 66.92 10 ASN B CA 1
ATOM 1608 C C . ASN B 1 26 ? -2.485 1.714 54.515 1.00 68.58 10 ASN B C 1
ATOM 1609 O O . ASN B 1 26 ? -2.922 2.274 53.496 1.00 68.60 10 ASN B O 1
ATOM 1614 N N . PHE B 1 27 ? -2.828 0.466 54.874 1.00 70.68 11 PHE B N 1
ATOM 1615 C CA . PHE B 1 27 ? -3.715 -0.407 54.054 1.00 73.24 11 PHE B CA 1
ATOM 1616 C C . PHE B 1 27 ? -4.859 0.345 53.337 1.00 73.72 11 PHE B C 1
ATOM 1617 O O . PHE B 1 27 ? -4.776 0.601 52.136 1.00 74.65 11 PHE B O 1
ATOM 1625 N N . GLY B 1 28 ? -5.894 0.725 54.079 1.00 73.89 12 GLY B N 1
ATOM 1626 C CA . GLY B 1 28 ? -7.007 1.482 53.554 1.00 74.04 12 GLY B CA 1
ATOM 1627 C C . GLY B 1 28 ? -6.754 2.976 53.433 1.00 74.22 12 GLY B C 1
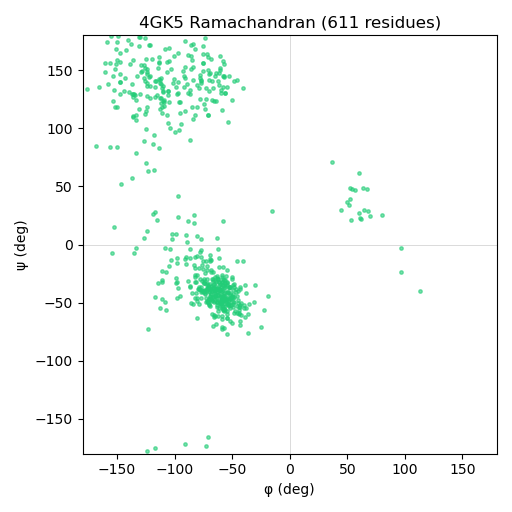ATOM 1628 O O . GLY B 1 28 ? -7.680 3.727 53.109 1.00 74.77 12 GLY B O 1
ATOM 1629 N N . GLN B 1 29 ? -5.537 3.443 53.669 1.00 73.77 13 GLN B N 1
ATOM 1630 C CA . GLN B 1 29 ? -5.309 4.872 53.542 1.00 73.22 13 GLN B CA 1
ATOM 1631 C C . GLN B 1 29 ? -4.927 5.265 52.132 1.00 72.15 13 GLN B C 1
ATOM 1632 O O . GLN B 1 29 ? -5.205 6.377 51.691 1.00 72.10 13 GLN B O 1
ATOM 1638 N N . VAL B 1 30 ? -4.255 4.359 51.441 1.00 71.40 14 VAL B N 1
ATOM 1639 C CA . VAL B 1 30 ? -3.927 4.589 50.038 1.00 70.55 14 VAL B CA 1
ATOM 1640 C C . VAL B 1 30 ? -5.163 4.342 49.181 1.00 69.80 14 VAL B C 1
ATOM 1641 O O . VAL B 1 30 ? -5.423 5.082 48.229 1.00 69.20 14 VAL B O 1
ATOM 1645 N N . VAL B 1 31 ? -5.920 3.312 49.550 1.00 69.02 15 VAL B N 1
ATOM 1646 C CA . VAL B 1 31 ? -7.226 3.035 48.956 1.00 68.72 15 VAL B CA 1
ATOM 1647 C C . VAL B 1 31 ? -8.096 4.298 48.960 1.00 68.70 15 VAL B C 1
ATOM 1648 O O . VAL B 1 31 ? -8.739 4.640 47.957 1.00 69.14 15 VAL B O 1
ATOM 1652 N N . ALA B 1 32 ? -8.090 4.991 50.090 1.00 67.66 16 ALA B N 1
ATOM 1653 C CA . ALA B 1 32 ? -8.804 6.248 50.223 1.00 66.74 16 ALA B CA 1
ATOM 1654 C C . ALA B 1 32 ? -8.478 7.228 49.102 1.00 66.07 16 ALA B C 1
ATOM 1655 O O . ALA B 1 32 ? -9.389 7.742 48.458 1.00 66.46 16 ALA B O 1
ATOM 1657 N N . ASP B 1 33 ? -7.191 7.477 48.867 1.00 65.02 17 ASP B N 1
ATOM 1658 C CA . ASP B 1 33 ? -6.764 8.456 47.830 1.00 64.15 17 ASP B CA 1
ATOM 1659 C C . ASP B 1 33 ? -7.100 7.992 46.423 1.00 62.50 17 ASP B C 1
ATOM 1660 O O . ASP B 1 33 ? -7.390 8.801 45.543 1.00 62.47 17 ASP B O 1
ATOM 1665 N N . VAL B 1 34 ? -7.012 6.686 46.213 1.00 60.48 18 VAL B N 1
ATOM 1666 C CA . VAL B 1 34 ? -7.433 6.112 44.972 1.00 58.99 18 VAL B CA 1
ATOM 1667 C C . VAL B 1 34 ? -8.903 6.467 44.790 1.00 57.97 18 VAL B C 1
ATOM 1668 O O . VAL B 1 34 ? -9.247 7.344 43.981 1.00 57.41 18 VAL B O 1
ATOM 1672 N N . LEU B 1 35 ? -9.762 5.829 45.576 1.00 56.96 19 LEU B N 1
ATOM 1673 C CA . LEU B 1 35 ? -11.191 6.002 45.392 1.00 55.76 19 LEU B CA 1
ATOM 1674 C C . LEU B 1 35 ? -11.609 7.454 45.243 1.00 55.81 19 LEU B C 1
ATOM 1675 O O . LEU B 1 35 ? -12.460 7.777 44.409 1.00 55.20 19 LEU B O 1
ATOM 1680 N N . CYS B 1 36 ? -11.021 8.343 46.026 1.00 55.48 20 CYS B N 1
ATOM 1681 C CA . CYS B 1 36 ? -11.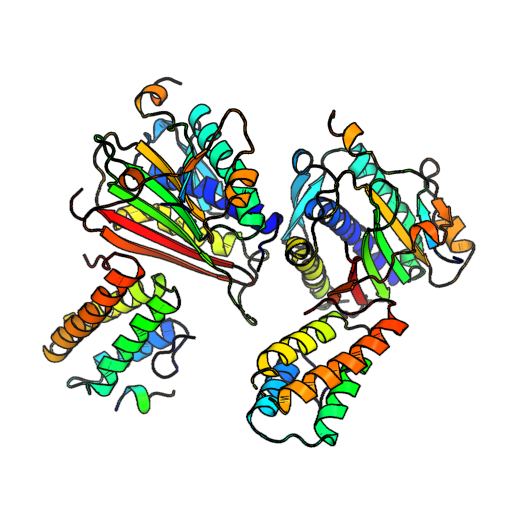468 9.733 45.964 1.00 55.65 20 CYS B CA 1
ATOM 1682 C C . CYS B 1 36 ? -11.225 10.344 44.598 1.00 54.86 20 CYS B C 1
ATOM 1683 O O . CYS B 1 36 ? -12.144 10.933 44.007 1.00 55.05 20 CYS B O 1
ATOM 1686 N N . GLU B 1 37 ? -10.000 10.174 44.104 1.00 54.45 21 GLU B N 1
ATOM 1687 C CA . GLU B 1 37 ? -9.613 10.636 42.764 1.00 54.36 21 GLU B CA 1
ATOM 1688 C C . GLU B 1 37 ? -10.539 10.038 41.690 1.00 52.66 21 GLU B C 1
ATOM 1689 O O . GLU B 1 37 ? -10.995 10.754 40.789 1.00 52.04 21 GLU B O 1
ATOM 1695 N N . PHE B 1 38 ? -10.807 8.738 41.811 1.00 50.44 22 PHE B N 1
ATOM 1696 C CA . PHE B 1 38 ? -11.736 8.063 40.935 1.00 48.21 22 PHE B CA 1
ATOM 1697 C C . PHE B 1 38 ? -13.123 8.686 41.006 1.00 47.75 22 PHE B C 1
ATOM 1698 O O . PHE B 1 38 ? -13.629 9.250 40.026 1.00 46.89 22 PHE B O 1
ATOM 1706 N N . LEU B 1 39 ? -13.732 8.602 42.177 1.00 47.79 23 LEU B N 1
ATOM 1707 C CA . LEU B 1 39 ? -15.065 9.146 42.344 1.00 47.34 23 LEU B CA 1
ATOM 1708 C C . LEU B 1 39 ? -15.179 10.576 41.827 1.00 47.94 23 LEU B C 1
ATOM 1709 O O . LEU B 1 39 ? -16.203 10.967 41.299 1.00 47.82 23 LEU B O 1
ATOM 1714 N N . GLU B 1 40 ? -14.125 11.361 41.975 1.00 47.99 24 GLU B N 1
ATOM 1715 C CA . GLU B 1 40 ? -14.153 12.712 41.436 1.00 48.42 24 GLU B CA 1
ATOM 1716 C C . GLU B 1 40 ? -14.446 12.626 39.952 1.00 47.23 24 GLU B C 1
ATOM 1717 O O . GLU B 1 40 ? -15.427 13.199 39.463 1.00 47.51 24 GLU B O 1
ATOM 1723 N N . VAL B 1 41 ? -13.610 11.861 39.258 1.00 46.25 25 VAL B N 1
ATOM 1724 C CA . VAL B 1 41 ? -13.686 11.782 37.824 1.00 44.93 25 VAL B CA 1
ATOM 1725 C C . VAL B 1 41 ? -14.995 11.122 37.489 1.00 44.04 25 VAL B C 1
ATOM 1726 O O . VAL B 1 41 ? -15.661 11.486 36.522 1.00 44.89 25 VAL B O 1
ATOM 1730 N N . ALA B 1 42 ? -15.370 10.147 38.297 1.00 43.26 26 ALA B N 1
ATOM 1731 C CA . ALA B 1 42 ? -16.667 9.553 38.108 1.00 42.95 26 ALA B CA 1
ATOM 1732 C C . ALA B 1 42 ? -17.777 10.621 38.219 1.00 42.66 26 ALA B C 1
ATOM 1733 O O . ALA B 1 42 ? -18.770 10.558 37.517 1.00 42.75 26 ALA B O 1
ATOM 1735 N N . VAL B 1 43 ? -17.615 11.617 39.078 1.00 41.96 27 VAL B N 1
ATOM 1736 C CA . VAL B 1 43 ? -18.742 12.488 39.382 1.00 41.61 27 VAL B CA 1
ATOM 1737 C C . VAL B 1 43 ? -18.884 13.489 38.260 1.00 41.59 27 VAL B C 1
ATOM 1738 O O . VAL B 1 43 ? -20.005 13.811 37.862 1.00 40.12 27 VAL B O 1
ATOM 1742 N N . HIS B 1 44 ? -17.751 13.952 37.749 1.00 41.64 28 HIS B N 1
ATOM 1743 C CA . HIS B 1 44 ? -17.744 14.857 36.595 1.00 42.17 28 HIS B CA 1
ATOM 1744 C C . HIS B 1 44 ? -18.426 14.191 35.409 1.00 42.06 28 HIS B C 1
ATOM 1745 O O . HIS B 1 44 ? -19.325 14.766 34.776 1.00 41.24 28 HIS B O 1
ATOM 1752 N N . LEU B 1 45 ? -17.993 12.962 35.145 1.00 41.69 29 LEU B N 1
ATOM 1753 C CA . LEU B 1 45 ? -18.522 12.170 34.061 1.00 41.53 29 LEU B CA 1
ATOM 1754 C C . LEU B 1 45 ? -20.016 11.970 34.164 1.00 42.43 29 LEU B C 1
ATOM 1755 O O . LEU B 1 45 ? -20.723 12.315 33.250 1.00 44.40 29 LEU B O 1
ATOM 1760 N N . ILE B 1 46 ? -20.506 11.442 35.273 1.00 41.83 30 ILE B N 1
ATOM 1761 C CA . ILE B 1 46 ? -21.950 11.257 35.453 1.00 40.63 30 ILE B CA 1
ATOM 1762 C C . ILE B 1 46 ? -22.718 12.525 35.109 1.00 41.03 30 ILE B C 1
ATOM 1763 O O . ILE B 1 46 ? -23.721 12.471 34.394 1.00 41.53 30 ILE B O 1
ATOM 1768 N N . LEU B 1 47 ? -22.232 13.660 35.606 1.00 41.47 31 LEU B N 1
ATOM 1769 C CA . LEU B 1 47 ? -22.900 14.944 35.375 1.00 41.84 31 LEU B CA 1
ATOM 1770 C C . LEU B 1 47 ? -23.024 15.294 33.894 1.00 42.29 31 LEU B C 1
ATOM 1771 O O . LEU B 1 47 ? -24.110 15.712 33.428 1.00 41.73 31 LEU B O 1
ATOM 1776 N N . TYR B 1 48 ? -21.915 15.097 33.172 1.00 42.69 32 TYR B N 1
ATOM 1777 C CA . TYR B 1 48 ? -21.867 15.207 31.710 1.00 43.61 32 TYR B CA 1
ATOM 1778 C C . TYR B 1 48 ? -22.899 14.333 31.031 1.00 42.98 32 TYR B C 1
ATOM 1779 O O . TYR B 1 48 ? -23.778 14.821 30.318 1.00 42.89 32 TYR B O 1
ATOM 1788 N N . VAL B 1 49 ? -22.801 13.036 31.284 1.00 41.70 33 VAL B N 1
ATOM 1789 C CA . VAL B 1 49 ? -23.577 12.083 30.525 1.00 42.22 33 VAL B CA 1
ATOM 1790 C C . VAL B 1 49 ? -25.013 12.063 30.992 1.00 43.43 33 VAL B C 1
ATOM 1791 O O . VAL B 1 49 ? -25.836 11.439 30.341 1.00 44.51 33 VAL B O 1
ATOM 1795 N N . ARG B 1 50 ? -25.322 12.703 32.117 1.00 44.02 34 ARG B N 1
ATOM 1796 C CA . ARG B 1 50 ? -26.728 12.916 32.473 1.00 44.80 34 ARG B CA 1
ATOM 1797 C C . ARG B 1 50 ? -27.170 14.354 32.180 1.00 46.06 34 ARG B C 1
ATOM 1798 O O . ARG B 1 50 ? -28.318 14.711 32.487 1.00 46.08 34 ARG B O 1
ATOM 1806 N N . GLU B 1 51 ? -26.280 15.149 31.571 1.00 47.17 35 GLU B N 1
ATOM 1807 C CA . GLU B 1 51 ? -26.619 16.472 31.054 1.00 48.78 35 GLU B CA 1
ATOM 1808 C C . GLU B 1 51 ? -27.198 17.322 32.169 1.00 48.91 35 GLU B C 1
ATOM 1809 O O . GLU B 1 51 ? -28.244 17.967 32.014 1.00 48.20 35 GLU B O 1
ATOM 1815 N N . VAL B 1 52 ? -26.519 17.287 33.306 1.00 49.41 36 VAL B N 1
ATOM 1816 C CA . VAL B 1 52 ? -26.991 17.950 34.512 1.00 49.78 36 VAL B CA 1
ATOM 1817 C C . VAL B 1 52 ? -26.523 19.397 34.435 1.00 51.45 36 VAL B C 1
ATOM 1818 O O . VAL B 1 52 ? -27.256 20.323 34.764 1.00 51.82 36 VAL B O 1
ATOM 1822 N N . TYR B 1 53 ? -25.284 19.578 33.999 1.00 53.38 37 TYR B N 1
ATOM 1823 C CA . TYR B 1 53 ? -24.768 20.902 33.666 1.00 55.06 37 TYR B CA 1
ATOM 1824 C C . TYR B 1 53 ? -24.513 20.908 32.172 1.00 55.92 37 TYR B C 1
ATOM 1825 O O . TYR B 1 53 ? -24.113 19.879 31.614 1.00 56.77 37 TYR B O 1
ATOM 1834 N N . PRO B 1 54 ? -24.787 22.046 31.509 1.00 56.75 38 PRO B N 1
ATOM 1835 C CA . PRO B 1 54 ? -24.666 22.100 30.057 1.00 56.65 38 PRO B CA 1
ATOM 1836 C C . PRO B 1 54 ? -23.264 21.720 29.612 1.00 56.54 38 PRO B C 1
ATOM 1837 O O . PRO B 1 54 ? -22.268 22.013 30.306 1.00 56.81 38 PRO B O 1
ATOM 1841 N N . VAL B 1 55 ? -23.223 21.051 28.460 1.00 56.73 39 VAL B N 1
ATOM 1842 C CA . VAL B 1 55 ? -21.977 20.540 27.866 1.00 56.66 39 VAL B CA 1
ATOM 1843 C C . VAL B 1 55 ? -20.949 21.669 27.706 1.00 56.60 39 VAL B C 1
ATOM 1844 O O . VAL B 1 55 ? -19.748 21.452 27.852 1.00 56.12 39 VAL B O 1
ATOM 1848 N N . GLY B 1 56 ? -21.438 22.876 27.437 1.00 57.40 40 GLY B N 1
ATOM 1849 C CA . GLY B 1 56 ? -20.593 24.047 27.335 1.00 58.70 40 GLY B CA 1
ATOM 1850 C C . GLY B 1 56 ? -19.442 24.035 28.322 1.00 59.86 40 GLY B C 1
ATOM 1851 O O . GLY B 1 56 ? -18.279 24.024 27.915 1.00 60.41 40 GLY B O 1
ATOM 1852 N N . ILE B 1 57 ? -19.767 23.988 29.617 1.00 60.14 41 ILE B N 1
ATOM 1853 C CA . ILE B 1 57 ? -18.776 24.196 30.708 1.00 60.57 41 ILE B CA 1
ATOM 1854 C C . ILE B 1 57 ? -17.731 23.082 30.863 1.00 60.90 41 ILE B C 1
ATOM 1855 O O . ILE B 1 57 ? -16.749 23.250 31.590 1.00 60.66 41 ILE B O 1
ATOM 1860 N N . PHE B 1 58 ? -17.987 21.954 30.191 1.00 61.55 42 PHE B N 1
ATOM 1861 C CA . PHE B 1 58 ? -17.139 20.758 30.209 1.00 62.30 42 PHE B CA 1
ATOM 1862 C C . PHE B 1 58 ? -16.095 20.713 29.110 1.00 63.88 42 PHE B C 1
ATOM 1863 O O . PHE B 1 58 ? -16.353 21.120 27.969 1.00 64.19 42 PHE B O 1
ATOM 1871 N N . GLN B 1 59 ? -14.944 20.152 29.471 1.00 65.59 43 GLN B N 1
ATOM 1872 C CA . GLN B 1 59 ? -13.804 19.997 28.582 1.00 67.49 43 GLN B CA 1
ATOM 1873 C C . GLN B 1 59 ? -13.201 18.592 28.709 1.00 68.00 43 GLN B C 1
ATOM 1874 O O . GLN B 1 59 ? -12.919 18.143 29.821 1.00 68.03 43 GLN B O 1
ATOM 1880 N N . LYS B 1 60 ? -12.989 17.903 27.585 1.00 69.05 44 LYS B N 1
ATOM 1881 C CA . LYS B 1 60 ? -12.339 16.583 27.617 1.00 70.21 44 LYS B CA 1
ATOM 1882 C C . LYS B 1 60 ? -10.960 16.607 28.243 1.00 70.73 44 LYS B C 1
ATOM 1883 O O . LYS B 1 60 ? -10.213 17.571 28.106 1.00 71.21 44 LYS B O 1
ATOM 1889 N N . ARG B 1 61 ? -10.637 15.529 28.932 1.00 70.99 45 ARG B N 1
ATOM 1890 C CA . ARG B 1 61 ? -9.311 15.319 29.478 1.00 71.31 45 ARG B CA 1
ATOM 1891 C C . ARG B 1 61 ? -9.185 13.810 29.448 1.00 71.24 45 ARG B C 1
ATOM 1892 O O . ARG B 1 61 ? -10.110 13.124 29.022 1.00 71.73 45 ARG B O 1
ATOM 1900 N N . LYS B 1 62 ? -8.056 13.287 29.890 1.00 70.63 46 LYS B N 1
ATOM 1901 C CA . LYS B 1 62 ? -7.762 11.882 29.683 1.00 70.06 46 LYS B CA 1
ATOM 1902 C C . LYS B 1 62 ? -7.190 11.255 30.954 1.00 69.71 46 LYS B C 1
ATOM 1903 O O . LYS B 1 62 ? -6.055 11.556 31.346 1.00 69.43 46 LYS B O 1
ATOM 1909 N N . LYS B 1 63 ? -7.979 10.386 31.588 1.00 69.46 47 LYS B N 1
ATOM 1910 C CA . LYS B 1 63 ? -7.633 9.816 32.893 1.00 69.09 47 LYS B CA 1
ATOM 1911 C C . LYS B 1 63 ? -7.740 8.298 32.834 1.00 68.53 47 LYS B C 1
ATOM 1912 O O . LYS B 1 63 ? -8.583 7.784 32.094 1.00 67.75 47 LYS B O 1
ATOM 1918 N N . TYR B 1 64 ? -6.921 7.593 33.623 1.00 68.10 48 TYR B N 1
ATOM 1919 C CA . TYR B 1 64 ? -6.862 6.121 33.603 1.00 67.82 48 TYR B CA 1
ATOM 1920 C C . TYR B 1 64 ? -6.717 5.644 32.171 1.00 68.04 48 TYR B C 1
ATOM 1921 O O . TYR B 1 64 ? -7.286 4.627 31.775 1.00 68.29 48 TYR B O 1
ATOM 1930 N N . ASN B 1 65 ? -5.964 6.416 31.396 1.00 68.06 49 ASN B N 1
ATOM 1931 C CA . ASN B 1 65 ? -5.788 6.164 29.988 1.00 67.87 49 ASN B CA 1
ATOM 1932 C C . ASN B 1 65 ? -7.088 6.200 29.193 1.00 67.38 49 ASN B C 1
ATOM 1933 O O . ASN B 1 65 ? -7.166 5.550 28.164 1.00 67.80 49 ASN B O 1
ATOM 1938 N N . VAL B 1 66 ? -8.097 6.948 29.644 1.00 67.03 50 VAL B N 1
ATOM 1939 C CA . VAL B 1 66 ? -9.343 7.101 28.875 1.00 66.38 50 VAL B CA 1
ATOM 1940 C C . VAL B 1 66 ? -9.931 8.519 28.859 1.00 66.13 50 VAL B C 1
ATOM 1941 O O . VAL B 1 66 ? -9.688 9.325 29.759 1.00 65.92 50 VAL B O 1
ATOM 1945 N N . PRO B 1 67 ? -10.719 8.810 27.809 1.00 65.89 51 PRO B N 1
ATOM 1946 C CA . PRO B 1 67 ? -11.286 10.130 27.673 1.00 66.16 51 PRO B CA 1
ATOM 1947 C C . PRO B 1 67 ? -12.401 10.342 28.680 1.00 66.62 51 PRO B C 1
ATOM 1948 O O . PRO B 1 67 ? -13.345 9.557 28.740 1.00 67.21 51 PRO B O 1
ATOM 1952 N N . VAL B 1 68 ? -12.276 11.397 29.472 1.00 66.33 52 VAL B N 1
ATOM 1953 C CA . VAL B 1 68 ? -13.346 11.804 30.355 1.00 66.08 52 VAL B CA 1
ATOM 1954 C C . VAL B 1 68 ? -13.710 13.228 29.996 1.00 66.52 52 VAL B C 1
ATOM 1955 O O . VAL B 1 68 ? -13.040 13.865 29.188 1.00 66.74 52 VAL B O 1
ATOM 1959 N N . GLN B 1 69 ? -14.799 13.695 30.593 1.00 67.11 53 GLN B N 1
ATOM 1960 C CA . GLN B 1 69 ? -15.179 15.091 30.549 1.00 67.16 53 GLN B CA 1
ATOM 1961 C C . GLN B 1 69 ? -14.975 15.639 31.950 1.00 66.64 53 GLN B C 1
ATOM 1962 O O . GLN B 1 69 ? -15.378 15.018 32.937 1.00 66.86 53 GLN B O 1
ATOM 1968 N N . MET B 1 70 ? -14.323 16.790 32.027 1.00 66.21 54 MET B N 1
ATOM 1969 C CA . MET B 1 70 ? -14.162 17.503 33.278 1.00 65.46 54 MET B CA 1
ATOM 1970 C C . MET B 1 70 ? -14.675 18.940 33.121 1.00 65.59 54 MET B C 1
ATOM 1971 O O . MET B 1 70 ? -14.639 19.510 32.035 1.00 65.69 54 MET B O 1
ATOM 1976 N N . SER B 1 71 ? -15.138 19.512 34.231 1.00 65.44 55 SER B N 1
ATOM 1977 C CA . SER B 1 71 ? -15.807 20.815 34.275 1.00 65.64 55 SER B CA 1
ATOM 1978 C C . SER B 1 71 ? -14.810 21.947 34.508 1.00 65.64 55 SER B C 1
ATOM 1979 O O . SER B 1 71 ? -13.750 21.753 35.108 1.00 65.17 55 SER B O 1
ATOM 1982 N N . CYS B 1 72 ? -15.169 23.129 34.015 1.00 66.10 56 CYS B N 1
ATOM 1983 C CA . CYS B 1 72 ? -14.363 24.345 34.192 1.00 66.95 56 CYS B CA 1
ATOM 1984 C C . CYS B 1 72 ? -14.845 25.195 35.347 1.00 66.42 56 CYS B C 1
ATOM 1985 O O . CYS B 1 72 ? -14.028 25.803 36.039 1.00 65.97 56 CYS B O 1
ATOM 1988 N N . HIS B 1 73 ? -16.169 25.258 35.517 1.00 67.09 57 HIS B N 1
ATOM 1989 C CA . HIS B 1 73 ? -16.778 26.140 36.508 1.00 67.55 57 HIS B CA 1
ATOM 1990 C C . HIS B 1 73 ? -16.147 25.862 37.869 1.00 67.19 57 HIS B C 1
ATOM 1991 O O . HIS B 1 73 ? -16.423 24.830 38.492 1.00 66.49 57 HIS B O 1
ATOM 1998 N N . PRO B 1 74 ? -15.279 26.778 38.329 1.00 67.60 58 PRO B N 1
ATOM 1999 C CA . PRO B 1 74 ? -14.461 26.424 39.492 1.00 67.50 58 PRO B CA 1
ATOM 2000 C C . PRO B 1 74 ? -15.309 26.308 40.758 1.00 66.92 58 PRO B C 1
ATOM 2001 O O . PRO B 1 74 ? -14.909 25.632 41.702 1.00 66.16 58 PRO B O 1
ATOM 2005 N N . GLU B 1 75 ? -16.477 26.945 40.767 1.00 65.90 59 GLU B N 1
ATOM 2006 C CA . GLU B 1 75 ? -17.363 26.814 41.890 1.00 66.05 59 GLU B CA 1
ATOM 2007 C C . GLU B 1 75 ? -17.842 25.364 41.938 1.00 65.06 59 GLU B C 1
ATOM 2008 O O . GLU B 1 75 ? -17.754 24.716 42.982 1.00 65.48 59 GLU B O 1
ATOM 2014 N N . LEU B 1 76 ? -18.311 24.849 40.806 1.00 63.31 60 LEU B N 1
ATOM 2015 C CA . LEU B 1 76 ? -18.783 23.464 40.742 1.00 61.24 60 LEU B CA 1
ATOM 2016 C C . LEU B 1 76 ? -17.656 22.489 40.979 1.00 60.66 60 LEU B C 1
ATOM 2017 O O . LEU B 1 76 ? -17.859 21.461 41.623 1.00 60.81 60 LEU B O 1
ATOM 2022 N N . ASN B 1 77 ? -16.484 22.788 40.425 1.00 58.98 61 ASN B N 1
ATOM 2023 C CA . ASN B 1 77 ? -15.309 21.949 40.663 1.00 58.20 61 ASN B CA 1
ATOM 2024 C C . ASN B 1 77 ? -15.108 21.862 42.157 1.00 57.06 61 ASN B C 1
ATOM 2025 O O . ASN B 1 77 ? -14.954 20.763 42.697 1.00 56.58 61 ASN B O 1
ATOM 2030 N N . GLN B 1 78 ? -15.166 23.028 42.808 1.00 55.70 62 GLN B N 1
ATOM 2031 C CA . GLN B 1 78 ? -15.057 23.141 44.272 1.00 54.33 62 GLN B CA 1
ATOM 2032 C C . GLN B 1 78 ? -16.056 22.274 45.035 1.00 53.25 62 GLN B C 1
ATOM 2033 O O . GLN B 1 78 ? -15.649 21.358 45.757 1.00 51.94 62 GLN B O 1
ATOM 2039 N N . TYR B 1 79 ? -17.349 22.542 44.858 1.00 52.06 63 TYR B N 1
ATOM 2040 C CA . TYR B 1 79 ? -18.377 21.722 45.486 1.00 51.44 63 TYR B CA 1
ATOM 2041 C C . TYR B 1 79 ? -17.982 20.248 45.487 1.00 51.33 63 TYR B C 1
ATOM 2042 O O . TYR B 1 79 ? -18.189 19.541 46.470 1.00 50.84 63 TYR B O 1
ATOM 2051 N N . ILE B 1 80 ? -17.425 19.790 44.375 1.00 51.34 64 ILE B N 1
ATOM 2052 C CA . ILE B 1 80 ? -17.162 18.381 44.194 1.00 50.24 64 ILE B CA 1
ATOM 2053 C C . ILE B 1 80 ? -15.937 17.983 44.983 1.00 50.43 64 ILE B C 1
ATOM 2054 O O . ILE B 1 80 ? -15.951 16.973 45.684 1.00 51.09 64 ILE B O 1
ATOM 2059 N N . GLN B 1 81 ? -14.889 18.794 44.873 1.00 51.13 65 GLN B N 1
ATOM 2060 C CA . GLN B 1 81 ? -13.620 18.500 45.528 1.00 52.66 65 GLN B CA 1
ATOM 2061 C C . GLN B 1 81 ? -13.785 18.529 47.025 1.00 52.22 65 GLN B C 1
ATOM 2062 O O . GLN B 1 81 ? -13.180 17.718 47.718 1.00 52.57 65 GLN B O 1
ATOM 2068 N N . ASP B 1 82 ? -14.600 19.459 47.515 1.00 51.82 66 ASP B N 1
ATOM 2069 C CA . ASP B 1 82 ? -14.973 19.480 48.935 1.00 51.77 66 ASP B CA 1
ATOM 2070 C C . ASP B 1 82 ? -15.664 18.168 49.328 1.00 51.84 66 ASP B C 1
ATOM 2071 O O . ASP B 1 82 ? -15.096 17.344 50.043 1.00 51.21 66 ASP B O 1
ATOM 2076 N N . THR B 1 83 ? -16.886 17.969 48.845 1.00 51.75 67 THR B N 1
ATOM 2077 C CA . THR B 1 83 ? -17.625 16.746 49.131 1.00 51.75 67 THR B CA 1
ATOM 2078 C C . THR B 1 83 ? -16.703 15.563 49.308 1.00 53.07 67 THR B C 1
ATOM 2079 O O . THR B 1 83 ? -16.800 14.828 50.268 1.00 53.71 67 THR B O 1
ATOM 2083 N N . LEU B 1 84 ? -15.793 15.393 48.369 1.00 54.10 68 LEU B N 1
ATOM 2084 C CA . LEU B 1 84 ? -14.956 14.225 48.370 1.00 55.68 68 LEU B CA 1
ATOM 2085 C C . LEU B 1 84 ? -13.873 14.333 49.409 1.00 56.26 68 LEU B C 1
ATOM 2086 O O . LEU B 1 84 ? -13.574 13.353 50.081 1.00 56.01 68 LEU B O 1
ATOM 2091 N N . HIS B 1 85 ? -13.297 15.518 49.550 1.00 56.98 69 HIS B N 1
ATOM 2092 C CA . HIS B 1 85 ? -12.351 15.792 50.644 1.00 58.13 69 HIS B CA 1
ATOM 2093 C C . HIS B 1 85 ? -12.883 15.281 52.000 1.00 57.24 69 HIS B C 1
ATOM 2094 O O . HIS B 1 85 ? -12.127 14.749 52.797 1.00 57.65 69 HIS B O 1
ATOM 2101 N N . CYS B 1 86 ? -14.188 15.427 52.231 1.00 55.81 70 CYS B N 1
ATOM 2102 C CA . CYS B 1 86 ? -14.852 14.998 53.467 1.00 54.86 70 CYS B CA 1
ATOM 2103 C C . CYS B 1 86 ? -15.164 13.504 53.600 1.00 54.93 70 CYS B C 1
ATOM 2104 O O . CYS B 1 86 ? -15.412 13.026 54.710 1.00 54.37 70 CYS B O 1
ATOM 2107 N N . VAL B 1 87 ? -15.204 12.774 52.485 1.00 54.84 71 VAL B N 1
ATOM 2108 C CA . VAL B 1 87 ? -15.534 11.340 52.521 1.00 54.09 71 VAL B CA 1
ATOM 2109 C C . VAL B 1 87 ? -14.266 10.512 52.685 1.00 54.40 71 VAL B C 1
ATOM 2110 O O . VAL B 1 87 ? -14.324 9.344 53.078 1.00 54.15 71 VAL B O 1
ATOM 2114 N N . LYS B 1 88 ? -13.117 11.124 52.416 1.00 54.80 72 LYS B N 1
ATOM 2115 C CA . LYS B 1 88 ? -11.872 10.389 52.461 1.00 55.87 72 LYS B CA 1
ATOM 2116 C C . LYS B 1 88 ? -11.611 9.672 53.787 1.00 56.40 72 LYS B C 1
ATOM 2117 O O . LYS B 1 88 ? -11.285 8.475 53.777 1.00 56.94 72 LYS B O 1
ATOM 2123 N N . PRO B 1 89 ? -11.725 10.397 54.925 1.00 56.88 73 PRO B N 1
ATOM 2124 C CA . PRO B 1 89 ? -11.314 9.815 56.208 1.00 56.52 73 PRO B CA 1
ATOM 2125 C C . PRO B 1 89 ? -12.209 8.679 56.598 1.00 56.44 73 PRO B C 1
ATOM 2126 O O . PRO B 1 89 ? -11.764 7.748 57.259 1.00 57.21 73 PRO B O 1
ATOM 2130 N N . LEU B 1 90 ? -13.461 8.745 56.174 1.00 56.51 74 LEU B N 1
ATOM 2131 C CA . LEU B 1 90 ? -14.369 7.625 56.375 1.00 56.85 74 LEU B CA 1
ATOM 2132 C C . LEU B 1 90 ? -13.937 6.440 55.515 1.00 58.20 74 LEU B C 1
ATOM 2133 O O . LEU B 1 90 ? -14.079 5.268 55.925 1.00 58.72 74 LEU B O 1
ATOM 2138 N N . LEU B 1 91 ? -13.428 6.752 54.322 1.00 58.95 75 LEU B N 1
ATOM 2139 C CA . LEU B 1 91 ? -12.857 5.726 53.463 1.00 60.53 75 LEU B CA 1
ATOM 2140 C C . LEU B 1 91 ? -11.679 5.007 54.149 1.00 62.33 75 LEU B C 1
ATOM 2141 O O . LEU B 1 91 ? -11.664 3.766 54.225 1.00 62.68 75 LEU B O 1
ATOM 2146 N N . GLU B 1 92 ? -10.725 5.774 54.680 1.00 63.37 76 GLU B N 1
ATOM 2147 C CA . GLU B 1 92 ? -9.557 5.194 55.381 1.00 64.91 76 GLU B CA 1
ATOM 2148 C C . GLU B 1 92 ? -9.920 4.040 56.310 1.00 65.54 76 GLU B C 1
ATOM 2149 O O . GLU B 1 92 ? -9.343 2.961 56.215 1.00 66.62 76 GLU B O 1
ATOM 2155 N N . LYS B 1 93 ? -10.887 4.261 57.193 1.00 65.94 77 LYS B N 1
ATOM 2156 C CA . LYS B 1 93 ? -11.284 3.227 58.156 1.00 66.56 77 LYS B CA 1
ATOM 2157 C C . LYS B 1 93 ? -12.374 2.281 57.610 1.00 65.71 77 LYS B C 1
ATOM 2158 O O . LYS B 1 93 ? -13.061 1.614 58.394 1.00 65.28 77 LYS B O 1
ATOM 2164 N N . ASN B 1 94 ? -12.535 2.211 56.286 1.00 64.67 78 ASN B N 1
ATOM 2165 C CA . ASN B 1 94 ? -13.510 1.310 55.678 1.00 64.20 78 ASN B CA 1
ATOM 2166 C C . ASN B 1 94 ? -14.912 1.476 56.275 1.00 63.47 78 ASN B C 1
ATOM 2167 O O . ASN B 1 94 ? -15.651 0.504 56.479 1.00 63.10 78 ASN B O 1
ATOM 2172 N N . ASP B 1 95 ? -15.260 2.735 56.534 1.00 62.83 79 ASP B N 1
ATOM 2173 C CA . ASP B 1 95 ? -16.525 3.097 57.193 1.00 62.27 79 ASP B CA 1
ATOM 2174 C C . ASP B 1 95 ? -17.728 3.363 56.258 1.00 61.42 79 ASP B C 1
ATOM 2175 O O . ASP B 1 95 ? -18.876 3.458 56.730 1.00 61.80 79 ASP B O 1
ATOM 2180 N N . VAL B 1 96 ? -17.460 3.500 54.953 1.00 60.13 80 VAL B N 1
ATOM 2181 C CA . VAL B 1 96 ? -18.497 3.736 53.947 1.00 58.61 80 VAL B CA 1
ATOM 2182 C C . VAL B 1 96 ? -18.858 2.433 53.262 1.00 58.01 80 VAL B C 1
ATOM 2183 O O . VAL B 1 96 ? -17.984 1.647 52.899 1.00 57.87 80 VAL B O 1
ATOM 2187 N N . GLU B 1 97 ? -20.151 2.222 53.094 1.00 57.05 81 GLU B N 1
ATOM 2188 C CA . GLU B 1 97 ? -20.674 1.052 52.407 1.00 56.35 81 GLU B CA 1
ATOM 2189 C C . GLU B 1 97 ? -21.011 1.371 50.914 1.00 55.64 81 GLU B C 1
ATOM 2190 O O . GLU B 1 97 ? -20.894 0.501 50.035 1.00 56.12 81 GLU B O 1
ATOM 2196 N N . LYS B 1 98 ? -21.431 2.618 50.659 1.00 53.96 82 LYS B N 1
ATOM 2197 C CA . LYS B 1 98 ? -21.872 3.118 49.361 1.00 52.08 82 LYS B CA 1
ATOM 2198 C C . LYS B 1 98 ? -21.498 4.592 49.256 1.00 50.39 82 LYS B C 1
ATOM 2199 O O . LYS B 1 98 ? -21.655 5.327 50.221 1.00 50.31 82 LYS B O 1
ATOM 2205 N N . VAL B 1 99 ? -21.041 5.043 48.094 1.00 47.99 83 VAL B N 1
ATOM 2206 C CA . VAL B 1 99 ? -21.150 6.480 47.762 1.00 45.77 83 VAL B CA 1
ATOM 2207 C C . VAL B 1 99 ? -22.157 6.643 46.625 1.00 44.72 83 VAL B C 1
ATOM 2208 O O . VAL B 1 99 ? -22.018 6.001 45.595 1.00 45.02 83 VAL B O 1
ATOM 2212 N N . VAL B 1 100 ? -23.171 7.483 46.790 1.00 43.28 84 VAL B N 1
ATOM 2213 C CA . VAL B 1 100 ? -24.244 7.512 45.799 1.00 42.45 84 VAL B CA 1
ATOM 2214 C C . VAL B 1 100 ? -24.412 8.877 45.189 1.00 43.19 84 VAL B C 1
ATOM 2215 O O . VAL B 1 100 ? -24.582 9.848 45.907 1.00 43.29 84 VAL B O 1
ATOM 2219 N N . VAL B 1 101 ? -24.372 8.940 43.859 1.00 43.31 85 VAL B N 1
ATOM 2220 C CA . VAL B 1 101 ? -24.641 10.186 43.149 1.00 43.09 85 VAL B CA 1
ATOM 2221 C C . VAL B 1 101 ? -26.098 10.161 42.760 1.00 42.60 85 VAL B C 1
ATOM 2222 O O . VAL B 1 101 ? -26.517 9.341 41.949 1.00 43.04 85 VAL B O 1
ATOM 2226 N N . VAL B 1 102 ? -26.850 11.067 43.371 1.00 41.71 86 VAL B N 1
ATOM 2227 C CA . VAL B 1 102 ? -28.288 11.092 43.247 1.00 41.81 86 VAL B CA 1
ATOM 2228 C C . VAL B 1 102 ? -28.703 12.276 42.420 1.00 43.11 86 VAL B C 1
ATOM 2229 O O . VAL B 1 102 ? -28.373 13.416 42.754 1.00 43.25 86 VAL B O 1
ATOM 2233 N N . ILE B 1 103 ? -29.449 11.976 41.365 1.00 43.74 87 ILE B N 1
ATOM 2234 C CA . ILE B 1 103 ? -30.038 12.970 40.496 1.00 45.23 87 ILE B CA 1
ATOM 2235 C C . ILE B 1 103 ? -31.502 13.196 40.892 1.00 46.40 87 ILE B C 1
ATOM 2236 O O . ILE B 1 103 ? -32.276 12.236 41.049 1.00 45.79 87 ILE B O 1
ATOM 2241 N N . LEU B 1 104 ? -31.857 14.474 41.064 1.00 48.49 88 LEU B N 1
ATOM 2242 C CA . LEU B 1 104 ? -33.166 14.882 41.594 1.00 50.75 88 LEU B CA 1
ATOM 2243 C C . LEU B 1 104 ? -33.858 15.760 40.565 1.00 52.20 88 LEU B C 1
ATOM 2244 O O . LEU B 1 104 ? -33.210 16.639 39.985 1.00 52.48 88 LEU B O 1
ATOM 2249 N N . ASP B 1 105 ? -35.152 15.528 40.336 1.00 54.52 89 ASP B N 1
ATOM 2250 C CA . ASP B 1 105 ? -35.902 16.292 39.337 1.00 57.32 89 ASP B CA 1
ATOM 2251 C C . ASP B 1 105 ? -36.164 17.758 39.763 1.00 59.09 89 ASP B C 1
ATOM 2252 O O . ASP B 1 105 ? -35.520 18.270 40.693 1.00 59.35 89 ASP B O 1
ATOM 2257 N N . LYS B 1 106 ? -37.083 18.437 39.069 1.00 61.51 90 LYS B N 1
ATOM 2258 C CA . LYS B 1 106 ? -37.427 19.826 39.376 1.00 63.59 90 LYS B CA 1
ATOM 2259 C C . LYS B 1 106 ? -38.073 19.923 40.759 1.00 63.74 90 LYS B C 1
ATOM 2260 O O . LYS B 1 106 ? -37.716 20.784 41.553 1.00 64.29 90 LYS B O 1
ATOM 2266 N N . GLU B 1 107 ? -38.987 19.007 41.057 1.00 63.87 91 GLU B N 1
ATOM 2267 C CA . GLU B 1 107 ? -39.649 18.968 42.362 1.00 65.13 91 GLU B CA 1
ATOM 2268 C C . GLU B 1 107 ? -38.806 18.235 43.415 1.00 64.92 91 GLU B C 1
ATOM 2269 O O . GLU B 1 107 ? -39.354 17.677 44.364 1.00 64.60 91 GLU B O 1
ATOM 2275 N N . HIS B 1 108 ? -37.490 18.189 43.241 1.00 65.27 92 HIS B N 1
ATOM 2276 C CA . HIS B 1 108 ? -36.581 17.558 44.212 1.00 65.89 92 HIS B CA 1
ATOM 2277 C C . HIS B 1 108 ? -36.870 16.114 44.644 1.00 64.76 92 HIS B C 1
ATOM 2278 O O . HIS B 1 108 ? -36.392 15.693 45.700 1.00 64.26 92 HIS B O 1
ATOM 2285 N N . ARG B 1 109 ? -37.628 15.375 43.828 1.00 64.08 93 ARG B N 1
ATOM 2286 C CA . ARG B 1 109 ? -37.734 13.919 43.933 1.00 63.89 93 ARG B CA 1
ATOM 2287 C C . ARG B 1 109 ? -36.552 13.244 43.185 1.00 62.10 93 ARG B C 1
ATOM 2288 O O . ARG B 1 109 ? -36.147 13.716 42.104 1.00 61.87 93 ARG B O 1
ATOM 2296 N N . PRO B 1 110 ? -35.993 12.141 43.747 1.00 60.45 94 PRO B N 1
ATOM 2297 C CA . PRO B 1 110 ? -34.962 11.373 43.026 1.00 58.92 94 PRO B CA 1
ATOM 2298 C C . PRO B 1 110 ? -35.502 10.682 41.784 1.00 57.21 94 PRO B C 1
ATOM 2299 O O . PRO B 1 110 ? -36.578 10.090 41.843 1.00 56.80 94 PRO B O 1
ATOM 2303 N N . VAL B 1 111 ? -34.761 10.776 40.680 1.00 54.81 95 VAL B N 1
ATOM 2304 C CA . VAL B 1 111 ? -35.081 10.029 39.453 1.00 51.79 95 VAL B CA 1
ATOM 2305 C C . VAL B 1 111 ? -34.026 8.991 39.117 1.00 50.40 95 VAL B C 1
ATOM 2306 O O . VAL B 1 111 ? -34.352 7.950 38.561 1.00 50.44 95 VAL B O 1
ATOM 2310 N N . GLU B 1 112 ? -32.767 9.270 39.437 1.00 48.64 96 GLU B N 1
ATOM 2311 C CA . GLU B 1 112 ? -31.691 8.369 39.063 1.00 47.31 96 GLU B CA 1
ATOM 2312 C C . GLU B 1 112 ? -30.613 8.277 40.134 1.00 46.63 96 GLU B C 1
ATOM 2313 O O . GLU B 1 112 ? -30.274 9.274 40.778 1.00 46.53 96 GLU B O 1
ATOM 2319 N N . LYS B 1 113 ? -30.060 7.082 40.310 1.00 45.57 97 LYS B N 1
ATOM 2320 C CA . LYS B 1 113 ? -29.032 6.886 41.310 1.00 43.72 97 LYS B CA 1
ATOM 2321 C C . LYS B 1 113 ? -27.877 6.061 40.798 1.00 41.22 97 LYS B C 1
ATOM 2322 O O . LYS B 1 113 ? -28.060 4.952 40.308 1.00 40.81 97 LYS B O 1
ATOM 2328 N N . PHE B 1 114 ? -26.688 6.617 40.954 1.00 39.00 98 PHE B N 1
ATOM 2329 C CA . PHE B 1 114 ? -25.463 5.890 40.697 1.00 39.14 98 PHE B CA 1
ATOM 2330 C C . PHE B 1 114 ? -24.794 5.467 42.010 1.00 39.33 98 PHE B C 1
ATOM 2331 O O . PHE B 1 114 ? -24.080 6.245 42.666 1.00 40.12 98 PHE B O 1
ATOM 2339 N N . VAL B 1 115 ? -25.014 4.203 42.353 1.00 38.88 99 VAL B N 1
ATOM 2340 C CA . VAL B 1 115 ? -24.524 3.617 43.580 1.00 39.11 99 VAL B CA 1
ATOM 2341 C C . VAL B 1 115 ? -23.158 2.984 43.369 1.00 39.38 99 VAL B C 1
ATOM 2342 O O . VAL B 1 115 ? -23.027 1.993 42.665 1.00 38.65 99 VAL B O 1
ATOM 2346 N N . PHE B 1 116 ? -22.144 3.524 44.010 1.00 40.78 100 PHE B N 1
ATOM 2347 C CA . PHE B 1 116 ? -20.870 2.845 44.053 1.00 42.55 100 PHE B CA 1
ATOM 2348 C C . PHE B 1 116 ? -20.820 2.073 45.379 1.00 43.45 100 PHE B C 1
ATOM 2349 O O . PHE B 1 116 ? -20.522 2.644 46.423 1.00 43.80 100 PHE B O 1
ATOM 2357 N N . GLU B 1 117 ? -21.117 0.777 45.311 1.00 46.00 101 GLU B N 1
ATOM 2358 C CA . GLU B 1 117 ? -21.086 -0.140 46.452 1.00 48.84 101 GLU B CA 1
ATOM 2359 C C . GLU B 1 117 ? -19.640 -0.447 46.788 1.00 50.46 101 GLU B C 1
ATOM 2360 O O . GLU B 1 117 ? -18.903 -0.965 45.964 1.00 50.18 101 GLU B O 1
ATOM 2366 N N . ILE B 1 118 ? -19.227 -0.135 48.004 1.00 53.58 102 ILE B N 1
ATOM 2367 C CA . ILE B 1 118 ? -17.862 -0.413 48.434 1.00 57.45 102 ILE B CA 1
ATOM 2368 C C . ILE B 1 118 ? -17.880 -1.600 49.399 1.00 60.49 102 ILE B C 1
ATOM 2369 O O . ILE B 1 118 ? -18.862 -1.822 50.127 1.00 60.17 102 ILE B O 1
ATOM 2374 N N . THR B 1 119 ? -16.782 -2.359 49.362 1.00 64.18 103 THR B N 1
ATOM 2375 C CA . THR B 1 119 ? -16.606 -3.612 50.103 1.00 67.69 103 THR B CA 1
ATOM 2376 C C . THR B 1 119 ? -15.126 -3.989 50.000 1.00 69.66 103 THR B C 1
ATOM 2377 O O . THR B 1 119 ? -14.743 -4.771 49.130 1.00 70.66 103 THR B O 1
ATOM 2381 N N . GLN B 1 120 ? -14.298 -3.444 50.887 1.00 71.81 104 GLN B N 1
ATOM 2382 C CA . GLN B 1 120 ? -12.833 -3.625 50.802 1.00 73.86 104 GLN B CA 1
ATOM 2383 C C . GLN B 1 120 ? -12.315 -5.049 51.093 1.00 74.55 104 GLN B C 1
ATOM 2384 O O . GLN B 1 120 ? -12.359 -5.530 52.231 1.00 75.47 104 GLN B O 1
ATOM 2390 N N . SER B 1 130 ? 2.213 -7.783 41.227 1.00 76.14 114 SER B N 1
ATOM 2391 C CA . SER B 1 130 ? 1.879 -7.064 40.001 1.00 76.51 114 SER B CA 1
ATOM 2392 C C . SER B 1 130 ? 0.375 -6.774 39.963 1.00 77.00 114 SER B C 1
ATOM 2393 O O . SER B 1 130 ? -0.225 -6.663 38.893 1.00 77.11 114 SER B O 1
ATOM 2396 N N . LEU B 1 131 ? -0.221 -6.632 41.144 1.00 77.24 115 LEU B N 1
ATOM 2397 C CA . LEU B 1 131 ? -1.658 -6.414 41.276 1.00 77.48 115 LEU B CA 1
ATOM 2398 C C . LEU B 1 131 ? -2.017 -4.924 41.453 1.00 77.38 115 LEU B C 1
ATOM 2399 O O . LEU B 1 131 ? -3.185 -4.545 41.359 1.00 77.66 115 LEU B O 1
ATOM 2404 N N . LEU B 1 132 ? -1.018 -4.082 41.700 1.00 76.89 116 LEU B N 1
ATOM 2405 C CA . LEU B 1 132 ? -1.250 -2.649 41.879 1.00 76.44 116 LEU B CA 1
ATOM 2406 C C . LEU B 1 132 ? -1.249 -1.890 40.567 1.00 76.02 116 LEU B C 1
ATOM 2407 O O . LEU B 1 132 ? -1.617 -0.706 40.517 1.00 75.66 116 LEU B O 1
ATOM 2412 N N . SER B 1 133 ? -0.813 -2.574 39.514 1.00 75.52 117 SER B N 1
ATOM 2413 C CA . SER B 1 133 ? -0.961 -2.077 38.143 1.00 74.78 117 SER B CA 1
ATOM 2414 C C . SER B 1 133 ? -2.377 -2.400 37.625 1.00 73.96 117 SER B C 1
ATOM 2415 O O . SER B 1 133 ? -3.057 -1.539 37.040 1.00 73.54 117 SER B O 1
ATOM 2418 N N . HIS B 1 134 ? -2.783 -3.655 37.862 1.00 72.93 118 HIS B N 1
ATOM 2419 C CA . HIS B 1 134 ? -4.145 -4.200 37.641 1.00 71.91 118 HIS B CA 1
ATOM 2420 C C . HIS B 1 134 ? -5.312 -3.266 38.041 1.00 74.48 118 HIS B C 1
ATOM 2421 O O . HIS B 1 134 ? -6.458 -3.492 37.666 1.00 74.77 118 HIS B O 1
ATOM 2428 N N . VAL B 1 135 ? -5.017 -2.217 38.795 1.00 79.82 119 VAL B N 1
ATOM 2429 C CA . VAL B 1 135 ? -6.033 -1.326 39.318 1.00 79.35 119 VAL B CA 1
ATOM 2430 C C . VAL B 1 135 ? -6.385 -0.235 38.303 1.00 77.51 119 VAL B C 1
ATOM 2431 O O . VAL B 1 135 ? -7.562 -0.016 38.023 1.00 77.12 119 VAL B O 1
ATOM 2435 N N . GLU B 1 136 ? -5.371 0.438 37.758 1.00 75.30 120 GLU B N 1
ATOM 2436 C CA . GLU B 1 136 ? -5.574 1.449 36.706 1.00 73.45 120 GLU B CA 1
ATOM 2437 C C . GLU B 1 136 ? -6.539 0.991 35.624 1.00 71.16 120 GLU B C 1
ATOM 2438 O O . GLU B 1 136 ? -7.475 1.718 35.263 1.00 70.58 120 GLU B O 1
ATOM 2444 N N . GLN B 1 137 ? -6.287 -0.210 35.102 1.00 68.59 121 GLN B N 1
ATOM 2445 C CA . GLN B 1 137 ? -7.102 -0.767 34.031 1.00 66.57 121 GLN B CA 1
ATOM 2446 C C . GLN B 1 137 ? -8.447 -1.273 34.551 1.00 63.75 121 GLN B C 1
ATOM 2447 O O . GLN B 1 137 ? -9.385 -1.401 33.767 1.00 63.82 121 GLN B O 1
ATOM 2453 N N . LEU B 1 138 ? -8.546 -1.550 35.854 1.00 59.89 122 LEU B N 1
ATOM 2454 C CA . LEU B 1 138 ? -9.836 -1.910 36.472 1.00 56.43 122 LEU B CA 1
ATOM 2455 C C . LEU B 1 138 ? -10.716 -0.713 36.840 1.00 54.33 122 LEU B C 1
ATOM 2456 O O . LEU B 1 138 ? -11.915 -0.864 37.010 1.00 53.90 122 LEU B O 1
ATOM 2461 N N . LEU B 1 139 ? -10.127 0.463 36.964 1.00 51.05 123 LEU B N 1
ATOM 2462 C CA . LEU B 1 139 ? -10.894 1.653 37.253 1.00 48.60 123 LEU B CA 1
ATOM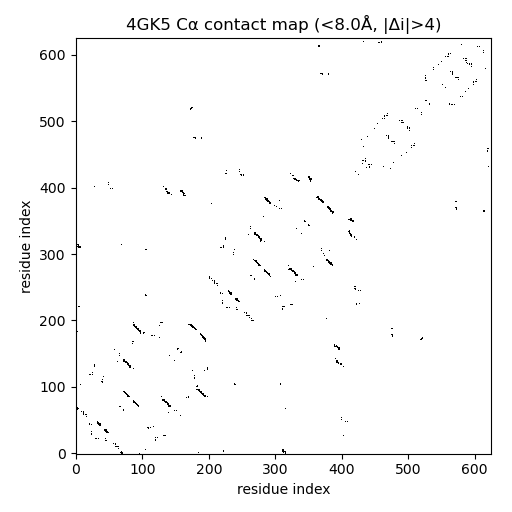 2463 C C . LEU B 1 139 ? -11.408 2.280 35.980 1.00 47.10 123 LEU B C 1
ATOM 2464 O O . LEU B 1 139 ? -12.501 2.836 35.949 1.00 46.70 123 LEU B O 1
ATOM 2469 N N . ALA B 1 140 ? -10.583 2.196 34.941 1.00 45.48 124 ALA B N 1
ATOM 2470 C CA . ALA B 1 140 ? -10.930 2.644 33.599 1.00 44.28 124 ALA B CA 1
ATOM 2471 C C . ALA B 1 140 ? -12.223 2.016 33.151 1.00 43.94 124 ALA B C 1
ATOM 2472 O O . ALA B 1 140 ? -13.126 2.711 32.744 1.00 44.50 124 ALA B O 1
ATOM 2474 N N . ALA B 1 141 ? -12.323 0.706 33.248 1.00 42.95 125 ALA B N 1
ATOM 2475 C CA . ALA B 1 141 ? -13.572 0.037 32.904 1.00 43.24 125 ALA B CA 1
ATOM 2476 C C . ALA B 1 141 ? -14.857 0.699 33.451 1.00 44.09 125 ALA B C 1
ATOM 2477 O O . ALA B 1 141 ? -15.890 0.731 32.758 1.00 44.28 125 ALA B O 1
ATOM 2479 N N . PHE B 1 142 ? -14.809 1.193 34.688 1.00 44.36 126 PHE B N 1
ATOM 2480 C CA . PHE B 1 142 ? -15.963 1.881 35.266 1.00 43.94 126 PHE B CA 1
ATOM 2481 C C . PHE B 1 142 ? -16.297 3.140 34.475 1.00 43.44 126 PHE B C 1
ATOM 2482 O O . PHE B 1 142 ? -17.465 3.450 34.240 1.00 42.85 126 PHE B O 1
ATOM 2490 N N . ILE B 1 143 ? -15.241 3.850 34.090 1.00 42.90 127 ILE B N 1
ATOM 2491 C CA . ILE B 1 143 ? -15.317 5.042 33.258 1.00 43.33 127 ILE B CA 1
ATOM 2492 C C . ILE B 1 143 ? -15.975 4.732 31.910 1.00 44.48 127 ILE B C 1
ATOM 2493 O O . ILE B 1 143 ? -16.970 5.358 31.521 1.00 44.61 127 ILE B O 1
ATOM 2498 N N . LEU B 1 144 ? -15.410 3.748 31.218 1.00 45.61 128 LEU B N 1
ATOM 2499 C CA . LEU B 1 144 ? -15.893 3.294 29.929 1.00 46.31 128 LEU B CA 1
ATOM 2500 C C . LEU B 1 144 ? -17.364 2.976 30.012 1.00 46.30 128 LEU B C 1
ATOM 2501 O O . LEU B 1 144 ? -18.149 3.437 29.197 1.00 48.42 128 LEU B O 1
ATOM 2506 N N . LYS B 1 145 ? -17.726 2.183 31.011 1.00 45.40 129 LYS B N 1
ATOM 2507 C CA . LYS B 1 145 ? -19.120 1.844 31.241 1.00 45.07 129 LYS B CA 1
ATOM 2508 C C . LYS B 1 145 ? -19.966 3.088 31.565 1.00 44.78 129 LYS B C 1
ATOM 2509 O O . LYS B 1 145 ? -21.108 3.196 31.129 1.00 44.96 129 LYS B O 1
ATOM 2515 N N . ILE B 1 146 ? -19.412 4.034 32.308 1.00 44.73 130 ILE B N 1
ATOM 2516 C CA . ILE B 1 146 ? -20.150 5.249 32.586 1.00 43.75 130 ILE B CA 1
ATOM 2517 C C . ILE B 1 146 ? -20.387 6.004 31.298 1.00 43.97 130 ILE B C 1
ATOM 2518 O O . ILE B 1 146 ? -21.535 6.178 30.901 1.00 44.32 130 ILE B O 1
ATOM 2523 N N . SER B 1 147 ? -19.305 6.410 30.640 1.00 43.49 131 SER B N 1
ATOM 2524 C CA . SER B 1 147 ? -19.349 7.106 29.338 1.00 43.57 131 SER B CA 1
ATOM 2525 C C . SER B 1 147 ? -20.511 6.777 28.389 1.00 43.54 131 SER B C 1
ATOM 2526 O O . SER B 1 147 ? -21.001 7.649 27.630 1.00 43.30 131 SER B O 1
ATOM 2529 N N . VAL B 1 148 ? -20.935 5.521 28.404 1.00 43.94 132 VAL B N 1
ATOM 2530 C CA . VAL B 1 148 ? -21.934 5.094 27.453 1.00 45.72 132 VAL B CA 1
ATOM 2531 C C . VAL B 1 148 ? -23.305 4.929 28.095 1.00 46.86 132 VAL B C 1
ATOM 2532 O O . VAL B 1 148 ? -24.323 4.959 27.403 1.00 47.15 132 VAL B O 1
ATOM 2536 N N . CYS B 1 149 ? -23.328 4.816 29.419 1.00 47.54 133 CYS B N 1
ATOM 2537 C CA . CYS B 1 149 ? -24.510 4.368 30.144 1.00 48.06 133 CYS B CA 1
ATOM 2538 C C . CYS B 1 149 ? -25.790 5.087 29.772 1.00 48.57 133 CYS B C 1
ATOM 2539 O O . CYS B 1 149 ? -26.863 4.523 29.885 1.00 48.68 133 CYS B O 1
ATOM 2542 N N . ASP B 1 150 ? -25.682 6.334 29.330 1.00 49.97 134 ASP B N 1
ATOM 2543 C CA . ASP B 1 150 ? -26.841 7.069 28.797 1.00 51.42 134 ASP B CA 1
ATOM 2544 C C . ASP B 1 150 ? -27.467 6.418 27.551 1.00 51.73 134 ASP B C 1
ATOM 2545 O O . ASP B 1 150 ? -28.563 6.794 27.152 1.00 52.15 134 ASP B O 1
ATOM 2550 N N . ALA B 1 151 ? -26.770 5.441 26.968 1.00 52.43 135 ALA B N 1
ATOM 2551 C CA . ALA B 1 151 ? -27.309 4.569 25.927 1.00 52.29 135 ALA B CA 1
ATOM 2552 C C . ALA B 1 151 ? -28.393 3.580 26.367 1.00 53.29 135 ALA B C 1
ATOM 2553 O O . ALA B 1 151 ? -28.969 2.910 25.519 1.00 54.25 135 ALA B O 1
ATOM 2555 N N . VAL B 1 152 ? -28.646 3.453 27.667 1.00 53.87 136 VAL B N 1
ATOM 2556 C CA . VAL B 1 152 ? -29.655 2.523 28.200 1.00 54.88 136 VAL B CA 1
ATOM 2557 C C . VAL B 1 152 ? -30.563 3.169 29.246 1.00 55.85 136 VAL B C 1
ATOM 2558 O O . VAL B 1 152 ? -31.501 2.549 29.742 1.00 56.64 136 VAL B O 1
ATOM 2562 N N . LEU B 1 153 ? -30.286 4.421 29.573 1.00 56.14 137 LEU B N 1
ATOM 2563 C CA . LEU B 1 153 ? -31.041 5.122 30.579 1.00 56.96 137 LEU B CA 1
ATOM 2564 C C . LEU B 1 153 ? -31.941 6.110 29.880 1.00 58.10 137 LEU B C 1
ATOM 2565 O O . LEU B 1 153 ? -31.480 6.875 29.022 1.00 58.55 137 LEU B O 1
ATOM 2570 N N . ASP B 1 154 ? -33.212 6.114 30.276 1.00 59.56 138 ASP B N 1
ATOM 2571 C CA . ASP B 1 154 ? -34.202 7.054 29.733 1.00 60.98 138 ASP B CA 1
ATOM 2572 C C . ASP B 1 154 ? -33.767 8.480 30.039 1.00 61.31 138 ASP B C 1
ATOM 2573 O O . ASP B 1 154 ? -33.108 8.733 31.043 1.00 61.41 138 ASP B O 1
ATOM 2578 N N . HIS B 1 155 ? -34.147 9.408 29.174 1.00 62.29 139 HIS B N 1
ATOM 2579 C CA . HIS B 1 155 ? -33.675 10.797 29.255 1.00 63.49 139 HIS B CA 1
ATOM 2580 C C . HIS B 1 155 ? -34.134 11.409 30.555 1.00 62.95 139 HIS B C 1
ATOM 2581 O O . HIS B 1 155 ? -35.249 11.160 30.974 1.00 62.56 139 HIS B O 1
ATOM 2588 N N . ASN B 1 156 ? -33.302 12.209 31.203 1.00 62.33 140 ASN B N 1
ATOM 2589 C CA . ASN B 1 156 ? -33.743 12.837 32.457 1.00 62.22 140 ASN B CA 1
ATOM 2590 C C . ASN B 1 156 ? -34.601 14.071 32.188 1.00 63.27 140 ASN B C 1
ATOM 2591 O O . ASN B 1 156 ? -34.260 14.869 31.319 1.00 63.53 140 ASN B O 1
ATOM 2596 N N . PRO B 1 157 ? -35.706 14.251 32.939 1.00 64.02 141 PRO B N 1
ATOM 2597 C CA . PRO B 1 157 ? -36.440 15.520 32.793 1.00 64.26 141 PRO B CA 1
ATOM 2598 C C . PRO B 1 157 ? -35.534 16.711 33.076 1.00 64.34 141 PRO B C 1
ATOM 2599 O O . PRO B 1 157 ? -34.530 16.567 33.797 1.00 64.58 141 PRO B O 1
ATOM 2603 N N . PRO B 1 158 ? -35.869 17.881 32.512 1.00 64.35 142 PRO B N 1
ATOM 2604 C CA . PRO B 1 158 ? -34.888 18.955 32.600 1.00 64.06 142 PRO B CA 1
ATOM 2605 C C . PRO B 1 158 ? -34.989 19.704 33.922 1.00 63.20 142 PRO B C 1
ATOM 2606 O O . PRO B 1 158 ? -35.901 19.458 34.716 1.00 63.26 142 PRO B O 1
ATOM 2610 N N . GLY B 1 159 ? -34.036 20.600 34.151 1.00 62.78 143 GLY B N 1
ATOM 2611 C CA . GLY B 1 159 ? -33.931 21.291 35.438 1.00 62.45 143 GLY B CA 1
ATOM 2612 C C . GLY B 1 159 ? -33.488 20.349 36.548 1.00 61.83 143 GLY B C 1
ATOM 2613 O O . GLY B 1 159 ? -33.760 20.580 37.728 1.00 62.86 143 GLY B O 1
ATOM 2614 N N . CYS B 1 160 ? -32.807 19.278 36.162 1.00 59.94 144 CYS B N 1
ATOM 2615 C CA . CYS B 1 160 ? -32.299 18.354 37.130 1.00 57.75 144 CYS B CA 1
ATOM 2616 C C . CYS B 1 160 ? -31.051 18.903 37.778 1.00 56.36 144 CYS B C 1
ATOM 2617 O O . CYS B 1 160 ? -30.245 19.584 37.142 1.00 56.82 144 CYS B O 1
ATOM 2620 N N . THR B 1 161 ? -30.940 18.618 39.070 1.00 53.93 145 THR B N 1
ATOM 2621 C CA . THR B 1 161 ? -29.683 18.739 39.811 1.00 52.02 145 THR B CA 1
ATOM 2622 C C . THR B 1 161 ? -29.409 17.458 40.622 1.00 50.96 145 THR B C 1
ATOM 2623 O O . THR B 1 161 ? -30.275 16.565 40.757 1.00 51.09 145 THR B O 1
ATOM 2627 N N . PHE B 1 162 ? -28.198 17.405 41.171 1.00 49.01 146 PHE B N 1
ATOM 2628 C CA . PHE B 1 162 ? -27.712 16.223 41.855 1.00 47.55 146 PHE B CA 1
ATOM 2629 C C . PHE B 1 162 ? -27.296 16.448 43.297 1.00 47.86 146 PHE B C 1
ATOM 2630 O O . PHE B 1 162 ? -27.208 17.577 43.787 1.00 47.60 146 PHE B O 1
ATOM 2638 N N . THR B 1 163 ? -27.019 15.343 43.964 1.00 47.92 147 THR B N 1
ATOM 2639 C CA . THR B 1 163 ? -26.357 15.399 45.240 1.00 48.55 147 THR B CA 1
ATOM 2640 C C . THR B 1 163 ? -25.550 14.153 45.392 1.00 47.81 147 THR B C 1
ATOM 2641 O O . THR B 1 163 ? -25.633 13.257 44.555 1.00 47.92 147 THR B O 1
ATOM 2645 N N . VAL B 1 164 ? -24.780 14.109 46.471 1.00 47.41 148 VAL B N 1
ATOM 2646 C CA . VAL B 1 164 ? -24.043 12.925 46.843 1.00 47.45 148 VAL B CA 1
ATOM 2647 C C . VAL B 1 164 ? -24.558 12.459 48.180 1.00 47.80 148 VAL B C 1
ATOM 2648 O O . VAL B 1 164 ? -24.831 13.268 49.042 1.00 47.50 148 VAL B O 1
ATOM 2652 N N . LEU B 1 165 ? -24.684 11.151 48.340 1.00 48.19 149 LEU B N 1
ATOM 2653 C CA . LEU B 1 165 ? -25.057 10.550 49.602 1.00 48.53 149 LEU B CA 1
ATOM 2654 C C . LEU B 1 165 ? -23.985 9.550 49.976 1.00 49.02 149 LEU B C 1
ATOM 2655 O O . LEU B 1 165 ? -23.345 8.941 49.125 1.00 49.32 149 LEU B O 1
ATOM 2660 N N . VAL B 1 166 ? -23.793 9.404 51.273 1.00 49.40 150 VAL B N 1
ATOM 2661 C CA . VAL B 1 166 ? -22.840 8.473 51.823 1.00 49.94 150 VAL B CA 1
ATOM 2662 C C . VAL B 1 166 ? -23.606 7.609 52.804 1.00 50.35 150 VAL B C 1
ATOM 2663 O O . VAL B 1 166 ? -24.068 8.108 53.828 1.00 51.01 150 VAL B O 1
ATOM 2667 N N . HIS B 1 167 ? -23.761 6.330 52.482 1.00 50.63 151 HIS B N 1
ATOM 2668 C CA . HIS B 1 167 ? -24.317 5.380 53.430 1.00 51.19 151 HIS B CA 1
ATOM 2669 C C . HIS B 1 167 ? -23.107 4.950 54.203 1.00 51.63 151 HIS B C 1
ATOM 2670 O O . HIS B 1 167 ? -22.092 4.616 53.589 1.00 51.91 151 HIS B O 1
ATOM 2677 N N . THR B 1 168 ? -23.186 5.001 55.535 1.00 52.28 152 THR B N 1
ATOM 2678 C CA . THR B 1 168 ? -22.077 4.538 56.403 1.00 53.01 152 THR B CA 1
ATOM 2679 C C . THR B 1 168 ? -22.349 3.144 56.964 1.00 54.55 152 THR B C 1
ATOM 2680 O O . THR B 1 168 ? -23.490 2.830 57.292 1.00 54.54 152 THR B O 1
ATOM 2684 N N . ARG B 1 169 ? -21.299 2.327 57.065 1.00 56.72 153 ARG B N 1
ATOM 2685 C CA . ARG B 1 169 ? -21.403 0.941 57.559 1.00 59.21 153 ARG B CA 1
ATOM 2686 C C . ARG B 1 169 ? -22.311 0.805 58.801 1.00 61.23 153 ARG B C 1
ATOM 2687 O O . ARG B 1 169 ? -23.379 0.176 58.747 1.00 60.67 153 ARG B O 1
ATOM 2695 N N . GLU B 1 170 ? -21.892 1.394 59.919 1.00 63.90 154 GLU B N 1
ATOM 2696 C CA . GLU B 1 170 ? -22.779 1.497 61.076 1.00 66.82 154 GLU B CA 1
ATOM 2697 C C . GLU B 1 170 ? -23.126 2.978 61.328 1.00 67.58 154 GLU B C 1
ATOM 2698 O O . GLU B 1 170 ? -22.391 3.891 60.909 1.00 67.91 154 GLU B O 1
ATOM 2704 N N . ALA B 1 171 ? -24.263 3.205 61.985 1.00 68.47 155 ALA B N 1
ATOM 2705 C CA . ALA B 1 171 ? -24.621 4.546 62.465 1.00 68.68 155 ALA B CA 1
ATOM 2706 C C . ALA B 1 171 ? -23.690 4.875 63.628 1.00 69.03 155 ALA B C 1
ATOM 2707 O O . ALA B 1 171 ? -23.766 4.258 64.687 1.00 69.53 155 ALA B O 1
ATOM 2709 N N . ALA B 1 172 ? -22.795 5.829 63.421 1.00 69.50 156 ALA B N 1
ATOM 2710 C CA . ALA B 1 172 ? -21.735 6.069 64.386 1.00 69.68 156 ALA B CA 1
ATOM 2711 C C . ALA B 1 172 ? -21.225 7.513 64.382 1.00 69.90 156 ALA B C 1
ATOM 2712 O O . ALA B 1 172 ? -20.945 8.102 63.341 1.00 70.19 156 ALA B O 1
ATOM 2714 N N . THR B 1 173 ? -21.112 8.064 65.585 1.00 70.41 157 THR B N 1
ATOM 2715 C CA . THR B 1 173 ? -20.731 9.450 65.813 1.00 70.55 157 THR B CA 1
ATOM 2716 C C . THR B 1 173 ? -19.389 9.795 65.167 1.00 71.05 157 THR B C 1
ATOM 2717 O O . THR B 1 173 ? -19.226 10.903 64.658 1.00 71.72 157 THR B O 1
ATOM 2721 N N . ARG B 1 174 ? -18.446 8.851 65.169 1.00 71.01 158 ARG B N 1
ATOM 2722 C CA . ARG B 1 174 ? -17.134 9.078 64.546 1.00 71.20 158 ARG B CA 1
ATOM 2723 C C . ARG B 1 174 ? -17.316 9.566 63.105 1.00 70.28 158 ARG B C 1
ATOM 2724 O O . ARG B 1 174 ? -16.697 10.559 62.693 1.00 70.00 158 ARG B O 1
ATOM 2732 N N . ASN B 1 175 ? -18.177 8.861 62.363 1.00 69.34 159 ASN B N 1
ATOM 2733 C CA . ASN B 1 175 ? -18.574 9.256 61.017 1.00 68.59 159 ASN B CA 1
ATOM 2734 C C . ASN B 1 175 ? -18.736 10.780 60.963 1.00 68.96 159 ASN B C 1
ATOM 2735 O O . ASN B 1 175 ? -17.985 11.462 60.264 1.00 68.63 159 ASN B O 1
ATOM 2740 N N . MET B 1 176 ? -19.674 11.313 61.742 1.00 68.94 160 MET B N 1
ATOM 2741 C CA . MET B 1 176 ? -19.945 12.758 61.769 1.00 68.59 160 MET B CA 1
ATOM 2742 C C . MET B 1 176 ? -18.770 13.625 62.201 1.00 68.53 160 MET B C 1
ATOM 2743 O O . MET B 1 176 ? -18.580 14.703 61.653 1.00 68.73 160 MET B O 1
ATOM 2748 N N . GLU B 1 177 ? -17.998 13.172 63.185 1.00 68.39 161 GLU B N 1
ATOM 2749 C CA . GLU B 1 177 ? -16.869 13.965 63.708 1.00 69.04 161 GLU B CA 1
ATOM 2750 C C . GLU B 1 177 ? -15.792 14.130 62.619 1.00 68.11 161 GLU B C 1
ATOM 2751 O O . GLU B 1 177 ? -15.204 15.202 62.474 1.00 67.33 161 GLU B O 1
ATOM 2757 N N . LYS B 1 178 ? -15.548 13.057 61.867 1.00 67.41 162 LYS B N 1
ATOM 2758 C CA . LYS B 1 178 ? -14.564 13.047 60.787 1.00 66.41 162 LYS B CA 1
ATOM 2759 C C . LYS B 1 178 ? -15.020 13.796 59.527 1.00 64.72 162 LYS B C 1
ATOM 2760 O O . LYS B 1 178 ? -14.221 14.488 58.880 1.00 64.05 162 LYS B O 1
ATOM 2766 N N . ILE B 1 179 ? -16.301 13.645 59.182 1.00 63.06 163 ILE B N 1
ATOM 2767 C CA . ILE B 1 179 ? -16.848 14.214 57.953 1.00 61.89 163 ILE B CA 1
ATOM 2768 C C . ILE B 1 179 ? -16.985 15.719 57.988 1.00 61.90 163 ILE B C 1
ATOM 2769 O O . ILE B 1 179 ? -17.035 16.357 56.949 1.00 61.23 163 ILE B O 1
ATOM 2774 N N . GLN B 1 180 ? -17.051 16.300 59.175 1.00 62.54 164 GLN B N 1
ATOM 2775 C CA . GLN B 1 180 ? -17.378 17.721 59.296 1.00 63.27 164 GLN B CA 1
ATOM 2776 C C . GLN B 1 180 ? -16.180 18.680 59.101 1.00 64.16 164 GLN B C 1
ATOM 2777 O O . GLN B 1 180 ? -16.255 19.861 59.461 1.00 65.28 164 GLN B O 1
ATOM 2783 N N . VAL B 1 181 ? -15.103 18.191 58.491 1.00 65.10 165 VAL B N 1
ATOM 2784 C CA . VAL B 1 181 ? -13.782 18.784 58.699 1.00 65.86 165 VAL B CA 1
ATOM 2785 C C . VAL B 1 181 ? -13.424 19.925 57.733 1.00 65.96 165 VAL B C 1
ATOM 2786 O O . VAL B 1 181 ? -12.324 20.466 57.798 1.00 66.62 165 VAL B O 1
ATOM 2790 N N . ILE B 1 182 ? -14.340 20.289 56.842 1.00 65.92 166 ILE B N 1
ATOM 2791 C CA . ILE B 1 182 ? -14.268 21.600 56.191 1.00 66.09 166 ILE B CA 1
ATOM 2792 C C . ILE B 1 182 ? -15.461 22.358 56.742 1.00 66.63 166 ILE B C 1
ATOM 2793 O O . ILE B 1 182 ? -16.608 21.917 56.610 1.00 67.41 166 ILE B O 1
ATOM 2798 N N . LYS B 1 183 ? -15.185 23.493 57.372 1.00 66.41 167 LYS B N 1
ATOM 2799 C CA . LYS B 1 183 ? -16.187 24.160 58.204 1.00 66.46 167 LYS B CA 1
ATOM 2800 C C . LYS B 1 183 ? -17.185 24.937 57.375 1.00 65.59 167 LYS B C 1
ATOM 2801 O O . LYS B 1 183 ? -18.376 24.975 57.708 1.00 66.01 167 LYS B O 1
ATOM 2807 N N . ASP B 1 184 ? -16.693 25.532 56.290 1.00 64.64 168 ASP B N 1
ATOM 2808 C CA . ASP B 1 184 ? -17.570 26.152 55.301 1.00 63.17 168 ASP B CA 1
ATOM 2809 C C . ASP B 1 184 ? -18.543 25.129 54.722 1.00 61.34 168 ASP B C 1
ATOM 2810 O O . ASP B 1 184 ? -19.641 25.506 54.277 1.00 61.51 168 ASP B O 1
ATOM 2815 N N . PHE B 1 185 ? -18.140 23.852 54.739 1.00 58.50 169 PHE B N 1
ATOM 2816 C CA . PHE B 1 185 ? -18.846 22.788 54.042 1.00 56.24 169 PHE B CA 1
ATOM 2817 C C . PHE B 1 185 ? -19.329 21.729 55.060 1.00 55.32 169 PHE B C 1
ATOM 2818 O O . PHE B 1 185 ? -18.650 20.720 55.348 1.00 55.47 169 PHE B O 1
ATOM 2826 N N . PRO B 1 186 ? -20.516 21.974 55.638 1.00 53.89 170 PRO B N 1
ATOM 2827 C CA . PRO B 1 186 ? -21.060 21.006 56.572 1.00 53.73 170 PRO B CA 1
ATOM 2828 C C . PRO B 1 186 ? -21.896 19.941 55.889 1.00 53.22 170 PRO B C 1
ATOM 2829 O O . PRO B 1 186 ? -22.333 20.107 54.737 1.00 54.03 170 PRO B O 1
ATOM 2833 N N . TRP B 1 187 ? -22.105 18.864 56.641 1.00 52.94 171 TRP B N 1
ATOM 2834 C CA . TRP B 1 187 ? -22.978 17.776 56.253 1.00 52.71 171 TRP B CA 1
ATOM 2835 C C . TRP B 1 187 ? -24.086 17.619 57.260 1.00 52.65 171 TRP B C 1
ATOM 2836 O O . TRP B 1 187 ? -23.967 18.070 58.379 1.00 53.25 171 TRP B O 1
ATOM 2847 N N . ILE B 1 188 ? -25.162 16.974 56.845 1.00 52.73 172 ILE B N 1
ATOM 2848 C CA . ILE B 1 188 ? -26.282 16.702 57.726 1.00 53.27 172 ILE B CA 1
ATOM 2849 C C . ILE B 1 188 ? -26.683 15.242 57.628 1.00 54.59 172 ILE B C 1
ATOM 2850 O O . ILE B 1 188 ? -26.100 14.474 56.884 1.00 54.99 172 ILE B O 1
ATOM 2855 N N . LEU B 1 189 ? -27.677 14.846 58.398 1.00 56.02 173 LEU B N 1
ATOM 2856 C CA . LEU B 1 189 ? -28.211 13.521 58.222 1.00 57.92 173 LEU B CA 1
ATOM 2857 C C . LEU B 1 189 ? -29.341 13.630 57.216 1.00 59.00 173 LEU B C 1
ATOM 2858 O O . LEU B 1 189 ? -30.067 14.618 57.180 1.00 59.45 173 LEU B O 1
ATOM 2863 N N . ALA B 1 190 ? -29.454 12.604 56.388 1.00 60.64 174 ALA B N 1
ATOM 2864 C CA . ALA B 1 190 ? -30.481 12.544 55.370 1.00 62.41 174 ALA B CA 1
ATOM 2865 C C . ALA B 1 190 ? -31.658 11.708 55.878 1.00 64.50 174 ALA B C 1
ATOM 2866 O O . ALA B 1 190 ? -31.545 10.952 56.872 1.00 65.15 174 ALA B O 1
ATOM 2868 N N . ASP B 1 191 ? -32.770 11.851 55.157 1.00 66.86 175 ASP B N 1
ATOM 2869 C CA . ASP B 1 191 ? -34.062 11.271 55.527 1.00 69.63 175 ASP B CA 1
ATOM 2870 C C . ASP B 1 191 ? -34.633 10.526 54.330 1.00 70.93 175 ASP B C 1
ATOM 2871 O O . ASP B 1 191 ? -34.013 10.522 53.266 1.00 70.90 175 ASP B O 1
ATOM 2876 N N . GLU B 1 192 ? -35.803 9.910 54.512 1.00 73.06 176 GLU B N 1
ATOM 2877 C CA . GLU B 1 192 ? -36.461 9.157 53.449 1.00 75.32 176 GLU B CA 1
ATOM 2878 C C . GLU B 1 192 ? -36.547 9.961 52.150 1.00 75.90 176 GLU B C 1
ATOM 2879 O O . GLU B 1 192 ? -36.342 9.388 51.082 1.00 76.47 176 GLU B O 1
ATOM 2885 N N . GLN B 1 193 ? -36.809 11.268 52.222 1.00 77.01 177 GLN B N 1
ATOM 2886 C CA . GLN B 1 193 ? -37.099 12.039 51.000 1.00 77.87 177 GLN B CA 1
ATOM 2887 C C . GLN B 1 193 ? -35.936 12.062 49.984 1.00 77.83 177 GLN B C 1
ATOM 2888 O O . GLN B 1 193 ? -36.167 12.083 48.773 1.00 78.10 177 GLN B O 1
ATOM 2894 N N . ASP B 1 194 ? -34.697 12.028 50.469 1.00 77.99 178 ASP B N 1
ATOM 2895 C CA . ASP B 1 194 ? -33.502 11.966 49.596 1.00 77.98 178 ASP B CA 1
ATOM 2896 C C . ASP B 1 194 ? -33.236 10.581 48.974 1.00 77.83 178 ASP B C 1
ATOM 2897 O O . ASP B 1 194 ? -32.463 10.458 48.011 1.00 77.85 178 ASP B O 1
ATOM 2902 N N . VAL B 1 195 ? -33.850 9.551 49.563 1.00 77.39 179 VAL B N 1
ATOM 2903 C CA . VAL B 1 195 ? -33.568 8.144 49.264 1.00 77.11 179 VAL B CA 1
ATOM 2904 C C . VAL B 1 195 ? -34.736 7.456 48.551 1.00 76.53 179 VAL B C 1
ATOM 2905 O O . VAL B 1 195 ? -34.514 6.570 47.735 1.00 76.74 179 VAL B O 1
ATOM 2909 N N . HIS B 1 196 ? -35.972 7.846 48.834 1.00 75.45 180 HIS B N 1
ATOM 2910 C CA . HIS B 1 196 ? -37.097 7.179 48.201 1.00 74.65 180 HIS B CA 1
ATOM 2911 C C . HIS B 1 196 ? -37.188 7.416 46.694 1.00 74.36 180 HIS B C 1
ATOM 2912 O O . HIS B 1 196 ? -36.969 8.524 46.210 1.00 74.08 180 HIS B O 1
ATOM 2919 N N . MET B 1 197 ? -37.553 6.348 45.988 1.00 73.91 181 MET B N 1
ATOM 2920 C CA . MET B 1 197 ? -37.703 6.328 44.545 1.00 73.36 181 MET B CA 1
ATOM 2921 C C . MET B 1 197 ? -38.711 5.232 44.253 1.00 73.11 181 MET B C 1
ATOM 2922 O O . MET B 1 197 ? -38.503 4.095 44.668 1.00 72.98 181 MET B O 1
ATOM 2927 N N . HIS B 1 198 ? -39.802 5.563 43.567 1.00 72.87 182 HIS B N 1
ATOM 2928 C CA . HIS B 1 198 ? -40.890 4.591 43.398 1.00 72.80 182 HIS B CA 1
ATOM 2929 C C . HIS B 1 198 ? -40.571 3.544 42.329 1.00 71.81 182 HIS B C 1
ATOM 2930 O O . HIS B 1 198 ? -40.262 3.886 41.182 1.00 71.87 182 HIS B O 1
ATOM 2937 N N . ASP B 1 199 ? -40.668 2.275 42.740 1.00 70.97 183 ASP B N 1
ATOM 2938 C CA . ASP B 1 199 ? -40.449 1.105 41.882 1.00 69.84 183 ASP B CA 1
ATOM 2939 C C . ASP B 1 199 ? -39.314 1.348 40.878 1.00 68.17 183 ASP B C 1
ATOM 2940 O O . ASP B 1 199 ? -39.558 1.500 39.675 1.00 68.59 183 ASP B O 1
ATOM 2945 N N . PRO B 1 200 ? -38.069 1.397 41.376 1.00 66.12 184 PRO B N 1
ATOM 2946 C CA . PRO B 1 200 ? -36.916 1.721 40.566 1.00 64.24 184 PRO B CA 1
ATOM 2947 C C . PRO B 1 200 ? -36.522 0.556 39.672 1.00 62.63 184 PRO B C 1
ATOM 2948 O O . PRO B 1 200 ? -36.856 -0.583 39.987 1.00 62.46 184 PRO B O 1
ATOM 2952 N N . ARG B 1 201 ? -35.834 0.845 38.569 1.00 61.28 185 ARG B N 1
ATOM 2953 C CA . ARG B 1 201 ? -35.189 -0.178 37.744 1.00 60.21 185 ARG B CA 1
ATOM 2954 C C . ARG B 1 201 ? -33.670 -0.181 37.955 1.00 58.30 185 ARG B C 1
ATOM 2955 O O . ARG B 1 201 ? -33.069 0.819 38.368 1.00 58.02 185 ARG B O 1
ATOM 2963 N N . LEU B 1 202 ? -33.055 -1.315 37.640 1.00 56.15 186 LEU B N 1
ATOM 2964 C CA . LEU B 1 202 ? -31.677 -1.554 38.015 1.00 54.08 186 LEU B CA 1
ATOM 2965 C C . LEU B 1 202 ? -30.833 -1.879 36.799 1.00 52.56 186 LEU B C 1
ATOM 2966 O O . LEU B 1 202 ? -31.068 -2.885 36.141 1.00 53.47 186 LEU B O 1
ATOM 2971 N N . ILE B 1 203 ? -29.838 -1.039 36.525 1.00 50.08 187 ILE B N 1
ATOM 2972 C CA . ILE B 1 203 ? -28.931 -1.209 35.387 1.00 46.99 187 ILE B CA 1
ATOM 2973 C C . ILE B 1 203 ? -27.506 -1.394 35.915 1.00 46.24 187 ILE B C 1
ATOM 2974 O O . ILE B 1 203 ? -26.803 -0.429 36.216 1.00 45.61 187 ILE B O 1
ATOM 2979 N N . PRO B 1 204 ? -27.098 -2.654 36.083 1.00 45.75 188 PRO B N 1
ATOM 2980 C CA . PRO B 1 204 ? -25.751 -2.986 36.513 1.00 46.17 188 PRO B CA 1
ATOM 2981 C C . PRO B 1 204 ? -24.742 -2.483 35.522 1.00 46.52 188 PRO B C 1
ATOM 2982 O O . PRO B 1 204 ? -24.944 -2.624 34.329 1.00 47.16 188 PRO B O 1
ATOM 2986 N N . LEU B 1 205 ? -23.653 -1.913 35.997 1.00 46.40 189 LEU B N 1
ATOM 2987 C CA . LEU B 1 205 ? -22.687 -1.354 35.092 1.00 46.39 189 LEU B CA 1
ATOM 2988 C C . LEU B 1 205 ? -21.386 -2.087 35.093 1.00 46.98 189 LEU B C 1
ATOM 2989 O O . LEU B 1 205 ? -20.925 -2.488 34.056 1.00 47.72 189 LEU B O 1
ATOM 2994 N N . LYS B 1 206 ? -20.786 -2.249 36.256 1.00 46.45 190 LYS B N 1
ATOM 2995 C CA . LYS B 1 206 ? -19.428 -2.748 36.332 1.00 47.20 190 LYS B CA 1
ATOM 2996 C C . LYS B 1 206 ? -19.051 -3.191 37.738 1.00 48.40 190 LYS B C 1
ATOM 2997 O O . LYS B 1 206 ? -19.333 -2.500 38.713 1.00 48.53 190 LYS B O 1
ATOM 3003 N N . THR B 1 207 ? -18.395 -4.348 37.811 1.00 49.85 191 THR B N 1
ATOM 3004 C CA . THR B 1 207 ? -17.933 -4.943 39.059 1.00 51.54 191 THR B CA 1
ATOM 3005 C C . THR B 1 207 ? -16.490 -5.409 38.916 1.00 52.79 191 THR B C 1
ATOM 3006 O O . THR B 1 207 ? -16.184 -6.186 38.005 1.00 52.84 191 THR B O 1
ATOM 3010 N N . MET B 1 208 ? -15.621 -4.929 39.811 1.00 55.09 192 MET B N 1
ATOM 3011 C CA . MET B 1 208 ? -14.254 -5.460 39.964 1.00 57.87 192 MET B CA 1
ATOM 3012 C C . MET B 1 208 ? -14.160 -6.321 41.219 1.00 59.59 192 MET B C 1
ATOM 3013 O O . MET B 1 208 ? -15.090 -6.361 42.027 1.00 60.19 192 MET B O 1
ATOM 3018 N N . THR B 1 209 ? -13.045 -7.038 41.336 1.00 61.99 193 THR B N 1
ATOM 3019 C CA . THR B 1 209 ? -12.690 -7.806 42.538 1.00 63.96 193 THR B CA 1
ATOM 3020 C C . THR B 1 209 ? -11.183 -7.991 42.578 1.00 64.78 193 THR B C 1
ATOM 3021 O O . THR B 1 209 ? -10.671 -9.008 42.121 1.00 64.99 193 THR B O 1
ATOM 3025 N N . SER B 1 210 ? -10.489 -6.984 43.102 1.00 66.34 194 SER B N 1
ATOM 3026 C CA . SER B 1 210 ? -9.025 -6.985 43.182 1.00 68.02 194 SER B CA 1
ATOM 3027 C C . SER B 1 210 ? -8.563 -7.174 44.626 1.00 68.88 194 SER B C 1
ATOM 3028 O O . SER B 1 210 ? -9.357 -7.087 45.567 1.00 69.22 194 SER B O 1
ATOM 3031 N N . ASP B 1 211 ? -7.266 -7.436 44.778 1.00 69.88 195 ASP B N 1
ATOM 3032 C CA . ASP B 1 211 ? -6.648 -7.670 46.083 1.00 70.74 195 ASP B CA 1
ATOM 3033 C C . ASP B 1 211 ? -7.189 -6.650 47.075 1.00 71.15 195 ASP B C 1
ATOM 3034 O O . ASP B 1 211 ? -7.974 -6.971 47.964 1.00 71.91 195 ASP B O 1
ATOM 3039 N N . ILE B 1 212 ? -6.789 -5.409 46.845 1.00 71.28 196 ILE B N 1
ATOM 3040 C CA . ILE B 1 212 ? -7.029 -4.308 47.756 1.00 71.16 196 ILE B CA 1
ATOM 3041 C C . ILE B 1 212 ? -8.507 -4.030 47.957 1.00 70.55 196 ILE B C 1
ATOM 3042 O O . ILE B 1 212 ? -8.998 -4.062 49.097 1.00 71.22 196 ILE B O 1
ATOM 3047 N N . LEU B 1 213 ? -9.194 -3.766 46.842 1.00 69.08 197 LEU B N 1
ATOM 3048 C CA . LEU B 1 213 ? -10.554 -3.223 46.854 1.00 67.24 197 LEU B CA 1
ATOM 3049 C C . LEU B 1 213 ? -11.531 -3.988 45.991 1.00 65.97 197 LEU B C 1
ATOM 3050 O O . LEU B 1 213 ? -11.147 -4.512 44.958 1.00 65.95 197 LEU B O 1
ATOM 3055 N N . LYS B 1 214 ? -12.798 -4.014 46.389 1.00 64.24 198 LYS B N 1
ATOM 3056 C CA . LYS B 1 214 ? -13.830 -4.642 45.573 1.00 62.78 198 LYS B CA 1
ATOM 3057 C C . LYS B 1 214 ? -15.075 -3.760 45.444 1.00 60.84 198 LYS B C 1
ATOM 3058 O O . LYS B 1 214 ? -15.875 -3.638 46.378 1.00 60.36 198 LYS B O 1
ATOM 3064 N N . MET B 1 215 ? -15.247 -3.181 44.257 1.00 58.20 199 MET B N 1
ATOM 3065 C CA . MET B 1 215 ? -16.287 -2.183 44.020 1.00 55.77 199 MET B CA 1
ATOM 3066 C C . MET B 1 215 ? -17.379 -2.642 43.042 1.00 54.28 199 MET B C 1
ATOM 3067 O O . MET B 1 215 ? -17.222 -3.612 42.291 1.00 54.46 199 MET B O 1
ATOM 3072 N N . GLN B 1 216 ? -18.509 -1.948 43.098 1.00 51.72 200 GLN B N 1
ATOM 3073 C CA . GLN B 1 216 ? -19.672 -2.318 42.321 1.00 49.37 200 GLN B CA 1
ATOM 3074 C C . GLN B 1 216 ? -20.513 -1.066 42.008 1.00 47.52 200 GLN B C 1
ATOM 3075 O O . GLN B 1 216 ? -20.994 -0.385 42.907 1.00 47.44 200 GLN B O 1
ATOM 3081 N N . LEU B 1 217 ? -20.662 -0.757 40.720 1.00 45.09 201 LEU B N 1
ATOM 3082 C CA . LEU B 1 217 ? -21.463 0.369 40.278 1.00 42.50 201 LEU B CA 1
ATOM 3083 C C . LEU B 1 217 ? -22.684 -0.168 39.610 1.00 41.59 201 LEU B C 1
ATOM 3084 O O . LEU B 1 217 ? -22.581 -1.063 38.795 1.00 41.60 201 LEU B O 1
ATOM 3089 N N . TYR B 1 218 ? -23.835 0.361 39.992 1.00 40.64 202 TYR B N 1
ATOM 3090 C CA . TYR B 1 218 ? -25.106 0.054 39.330 1.00 40.14 202 TYR B CA 1
ATOM 3091 C C . TYR B 1 218 ? -26.048 1.244 39.436 1.00 41.08 202 TYR B C 1
ATOM 3092 O O . TYR B 1 218 ? -25.916 2.121 40.305 1.00 41.31 202 TYR B O 1
ATOM 3101 N N . VAL B 1 219 ? -27.018 1.264 38.544 1.00 41.33 203 VAL B N 1
ATOM 3102 C CA . VAL B 1 219 ? -27.817 2.437 38.440 1.00 42.24 203 VAL B CA 1
ATOM 3103 C C . VAL B 1 219 ? -29.204 2.060 38.794 1.00 44.38 203 VAL B C 1
ATOM 3104 O O . VAL B 1 219 ? -29.702 1.020 38.365 1.00 44.03 203 VAL B O 1
ATOM 3108 N N . GLU B 1 220 ? -29.815 2.914 39.599 1.00 46.97 204 GLU B N 1
ATOM 3109 C CA . GLU B 1 220 ? -31.229 2.787 39.849 1.00 50.11 204 GLU B CA 1
ATOM 3110 C C . GLU B 1 220 ? -31.930 3.985 39.242 1.00 52.15 204 GLU B C 1
ATOM 3111 O O . GLU B 1 220 ? -31.433 5.108 39.347 1.00 51.91 204 GLU B O 1
ATOM 3117 N N . GLU B 1 221 ? -33.081 3.722 38.619 1.00 56.02 205 GLU B N 1
ATOM 3118 C CA . GLU B 1 221 ? -33.840 4.715 37.872 1.00 59.71 205 GLU B CA 1
ATOM 3119 C C . GLU B 1 221 ? -35.290 4.322 37.859 1.00 61.65 205 GLU B C 1
ATOM 3120 O O . GLU B 1 221 ? -35.570 3.142 37.777 1.00 62.12 205 GLU B O 1
ATOM 3126 N N . ARG B 1 222 ? -36.210 5.280 37.897 1.00 64.58 206 ARG B N 1
ATOM 3127 C CA . ARG B 1 222 ? -37.642 4.944 37.982 1.00 67.90 206 ARG B CA 1
ATOM 3128 C C . ARG B 1 222 ? -38.275 4.816 36.606 1.00 69.82 206 ARG B C 1
ATOM 3129 O O . ARG B 1 222 ? -37.594 5.026 35.616 1.00 70.34 206 ARG B O 1
ATOM 3137 N N . ALA B 1 223 ? -39.544 4.421 36.523 1.00 72.69 207 ALA B N 1
ATOM 3138 C CA . ALA B 1 223 ? -40.275 4.527 35.252 1.00 74.96 207 ALA B CA 1
ATOM 3139 C C . ALA B 1 223 ? -40.945 5.908 35.206 1.00 76.53 207 ALA B C 1
ATOM 3140 O O . ALA B 1 223 ? -41.476 6.370 36.213 1.00 76.99 207 ALA B O 1
ATOM 3142 N N . HIS B 1 224 ? -40.897 6.564 34.046 1.00 78.79 208 HIS B N 1
ATOM 3143 C CA . HIS B 1 224 ? -41.352 7.964 33.859 1.00 78.84 208 HIS B CA 1
ATOM 3144 C C . HIS B 1 224 ? -40.672 8.592 32.622 1.00 81.08 208 HIS B C 1
ATOM 3145 O O . HIS B 1 224 ? -39.440 8.558 32.477 1.00 81.22 208 HIS B O 1
ATOM 3152 N N . THR C 2 28 ? -34.433 12.454 -1.091 1.00 59.61 1874 THR C N 1
ATOM 3153 C CA . THR C 2 28 ? -35.581 11.678 -0.506 1.00 59.91 1874 THR C CA 1
ATOM 3154 C C . THR C 2 28 ? -35.804 12.047 0.986 1.00 58.52 1874 THR C C 1
ATOM 3155 O O . THR C 2 28 ? -35.129 12.941 1.530 1.00 59.17 1874 THR C O 1
ATOM 3159 N N . ALA C 2 29 ? -36.766 11.362 1.614 1.00 55.67 1875 ALA C N 1
ATOM 3160 C CA . ALA C 2 29 ? -37.400 11.790 2.873 1.00 53.78 1875 ALA C CA 1
ATOM 3161 C C . ALA C 2 29 ? -36.499 11.802 4.083 1.00 52.16 1875 ALA C C 1
ATOM 3162 O O . ALA C 2 29 ? -36.762 12.501 5.048 1.00 51.37 1875 ALA C O 1
ATOM 3164 N N . ASN C 2 30 ? -35.447 11.001 4.014 1.00 50.29 1876 ASN C N 1
ATOM 3165 C CA . ASN C 2 30 ? -34.533 10.794 5.108 1.00 48.48 1876 ASN C CA 1
ATOM 3166 C C . ASN C 2 30 ? -33.112 11.270 4.793 1.00 46.04 1876 ASN C C 1
ATOM 3167 O O . ASN C 2 30 ? -32.163 10.725 5.329 1.00 46.28 1876 ASN C O 1
ATOM 3172 N N . ILE C 2 31 ? -32.957 12.258 3.916 1.00 42.12 1877 ILE C N 1
ATOM 3173 C CA . ILE C 2 31 ? -31.670 12.897 3.694 1.00 38.75 1877 ILE C CA 1
ATOM 3174 C C . ILE C 2 31 ? -31.821 14.373 3.917 1.00 36.80 1877 ILE C C 1
ATOM 3175 O O . ILE C 2 31 ? -32.676 14.994 3.312 1.00 36.25 1877 ILE C O 1
ATOM 3180 N N . LEU C 2 32 ? -30.949 14.909 4.767 1.00 34.81 1878 LEU C N 1
ATOM 3181 C CA . LEU C 2 32 ? -30.955 16.301 5.216 1.00 33.72 1878 LEU C CA 1
ATOM 3182 C C . LEU C 2 32 ? -29.669 17.023 4.888 1.00 34.16 1878 LEU C C 1
ATOM 3183 O O . LEU C 2 32 ? -28.601 16.456 4.963 1.00 33.80 1878 LEU C O 1
ATOM 3188 N N . LYS C 2 33 ? -29.764 18.294 4.567 1.00 34.70 1879 LYS C N 1
ATOM 3189 C CA . LYS C 2 33 ? -28.573 19.035 4.361 1.00 36.01 1879 LYS C CA 1
ATOM 3190 C C . LYS C 2 33 ? -28.762 20.470 4.697 1.00 36.01 1879 LYS C C 1
ATOM 3191 O O . LYS C 2 33 ? -29.856 20.962 4.638 1.00 38.30 1879 LYS C O 1
ATOM 3197 N N . PRO C 2 34 ? -27.681 21.159 5.042 1.00 35.50 1880 PRO C N 1
ATOM 3198 C CA . PRO C 2 34 ? -27.807 22.544 5.418 1.00 34.20 1880 PRO C CA 1
ATOM 3199 C C . PRO C 2 34 ? -28.353 23.365 4.294 1.00 33.96 1880 PRO C C 1
ATOM 3200 O O . PRO C 2 34 ? -28.075 23.065 3.161 1.00 34.27 1880 PRO C O 1
ATOM 3204 N N . LEU C 2 35 ? -29.102 24.401 4.618 1.00 33.55 1881 LEU C N 1
ATOM 3205 C CA . LEU C 2 35 ? -29.541 25.377 3.660 1.00 33.08 1881 LEU C CA 1
ATOM 3206 C C . LEU C 2 35 ? -28.381 26.196 3.123 1.00 34.00 1881 LEU C C 1
ATOM 3207 O O . LEU C 2 35 ? -28.271 26.411 1.934 1.00 33.36 1881 LEU C O 1
ATOM 3212 N N . MET C 2 36 ? -27.536 26.678 4.019 1.00 36.25 1882 MET C N 1
ATOM 3213 C CA . MET C 2 36 ? -26.344 27.473 3.680 1.00 38.31 1882 MET C CA 1
ATOM 3214 C C . MET C 2 36 ? -25.266 26.709 2.893 1.00 38.74 1882 MET C C 1
ATOM 3215 O O . MET C 2 36 ? -24.759 25.692 3.360 1.00 38.49 1882 MET C O 1
ATOM 3220 N N . SER C 2 37 ? -24.883 27.215 1.725 1.00 39.54 1883 SER C N 1
ATOM 3221 C CA . SER C 2 37 ? -23.720 26.696 1.007 1.00 40.35 1883 SER C CA 1
ATOM 3222 C C . SER C 2 37 ? -22.449 27.223 1.635 1.00 40.28 1883 SER C C 1
ATOM 3223 O O . SER C 2 37 ? -22.426 28.360 2.094 1.00 41.24 1883 SER C O 1
ATOM 3226 N N . PRO C 2 38 ? -21.380 26.427 1.638 1.00 40.43 1884 PRO C N 1
ATOM 3227 C CA . PRO C 2 38 ? -20.190 26.854 2.333 1.00 40.75 1884 PRO C CA 1
ATOM 3228 C C . PRO C 2 38 ? -19.505 27.974 1.571 1.00 41.28 1884 PRO C C 1
ATOM 3229 O O . PRO C 2 38 ? -19.837 28.199 0.403 1.00 39.86 1884 PRO C O 1
ATOM 3233 N N . PRO C 2 39 ? -18.576 28.704 2.228 1.00 43.12 1885 PRO C N 1
ATOM 3234 C CA . PRO C 2 39 ? -17.889 29.754 1.486 1.00 44.80 1885 PRO C CA 1
ATOM 3235 C C . PRO C 2 39 ? -17.213 29.171 0.249 1.00 47.70 1885 PRO C C 1
ATOM 3236 O O . PRO C 2 39 ? -16.536 28.163 0.344 1.00 47.30 1885 PRO C O 1
ATOM 3240 N N . SER C 2 40 ? -17.434 29.780 -0.908 1.00 50.99 1886 SER C N 1
ATOM 3241 C CA . SER C 2 40 ? -16.862 29.276 -2.155 1.00 54.23 1886 SER C CA 1
ATOM 3242 C C . SER C 2 40 ? -15.375 29.573 -2.140 1.00 56.05 1886 SER C C 1
ATOM 3243 O O . SER C 2 40 ? -14.852 30.055 -1.137 1.00 55.20 1886 SER C O 1
ATOM 3246 N N . ARG C 2 41 ? -14.715 29.307 -3.267 1.00 59.06 1887 ARG C N 1
ATOM 3247 C CA . ARG C 2 41 ? -13.283 29.531 -3.417 1.00 62.55 1887 ARG C CA 1
ATOM 3248 C C . ARG C 2 41 ? -12.961 31.034 -3.435 1.00 64.41 1887 ARG C C 1
ATOM 3249 O O . ARG C 2 41 ? -11.972 31.477 -2.856 1.00 64.19 1887 ARG C O 1
ATOM 3257 N N . GLU C 2 42 ? -13.818 31.825 -4.067 1.00 67.39 1888 GLU C N 1
ATOM 3258 C CA . GLU C 2 42 ? -13.581 33.267 -4.213 1.00 71.00 1888 GLU C CA 1
ATOM 3259 C C . GLU C 2 42 ? -13.577 33.908 -2.832 1.00 72.73 1888 GLU C C 1
ATOM 3260 O O . GLU C 2 42 ? -12.528 34.333 -2.345 1.00 73.04 1888 GLU C O 1
ATOM 3266 N N . GLU C 2 43 ? -14.749 33.925 -2.196 1.00 65.67 1889 GLU C N 1
ATOM 3267 C CA . GLU C 2 43 ? -14.937 34.441 -0.836 1.00 68.25 1889 GLU C CA 1
ATOM 3268 C C . GLU C 2 43 ? -13.853 33.951 0.135 1.00 69.62 1889 GLU C C 1
ATOM 3269 O O . GLU C 2 43 ? -13.735 34.466 1.249 1.00 70.03 1889 GLU C O 1
ATOM 3275 N N . ILE C 2 44 ? -13.085 32.939 -0.265 1.00 71.66 1890 ILE C N 1
ATOM 3276 C CA . ILE C 2 44 ? -11.885 32.569 0.472 1.00 73.39 1890 ILE C CA 1
ATOM 3277 C C . ILE C 2 44 ? -10.708 33.465 0.138 1.00 74.82 1890 ILE C C 1
ATOM 3278 O O . ILE C 2 44 ? -10.251 34.191 1.019 1.00 75.30 1890 ILE C O 1
ATOM 3283 N N . MET C 2 45 ? -10.261 33.448 -1.124 1.00 76.56 1891 MET C N 1
ATOM 3284 C CA . MET C 2 45 ? -9.027 34.142 -1.586 1.00 78.38 1891 MET C CA 1
ATOM 3285 C C . MET C 2 45 ? -8.512 35.265 -0.651 1.00 79.13 1891 MET C C 1
ATOM 3286 O O . MET C 2 45 ? -7.311 35.358 -0.330 1.00 79.35 1891 MET C O 1
ATOM 3291 N N . ALA C 2 46 ? -9.459 36.080 -0.198 1.00 80.00 1892 ALA C N 1
ATOM 3292 C CA . ALA C 2 46 ? -9.210 37.271 0.569 1.00 80.86 1892 ALA C CA 1
ATOM 3293 C C . ALA C 2 46 ? -9.750 37.152 2.004 1.00 81.42 1892 ALA C C 1
ATOM 3294 O O . ALA C 2 46 ? -10.869 37.602 2.270 1.00 81.75 1892 ALA C O 1
ATOM 3296 N N . THR C 2 47 ? -8.989 36.523 2.910 1.00 81.79 1893 THR C N 1
ATOM 3297 C CA . THR C 2 47 ? -9.175 36.740 4.369 1.00 82.02 1893 THR C CA 1
ATOM 3298 C C . THR C 2 47 ? -7.913 36.431 5.179 1.00 82.10 1893 THR C C 1
ATOM 3299 O O . THR C 2 47 ? -7.464 35.292 5.251 1.00 82.14 1893 THR C O 1
ATOM 3303 N N . THR D 2 28 ? -32.534 7.514 56.769 1.00 79.04 1874 THR D N 1
ATOM 3304 C CA . THR D 2 28 ? -32.498 6.723 57.993 1.00 79.12 1874 THR D CA 1
ATOM 3305 C C . THR D 2 28 ? -31.147 6.844 58.689 1.00 78.53 1874 THR D C 1
ATOM 3306 O O . THR D 2 28 ? -30.384 7.774 58.428 1.00 79.29 1874 THR D O 1
ATOM 3310 N N . ALA D 2 29 ? -30.856 5.897 59.575 1.00 76.95 1875 ALA D N 1
ATOM 3311 C CA . ALA D 2 29 ? -29.795 6.078 60.582 1.00 74.93 1875 ALA D CA 1
ATOM 3312 C C . ALA D 2 29 ? -28.436 6.605 60.087 1.00 73.68 1875 ALA D C 1
ATOM 3313 O O . ALA D 2 29 ? -27.847 7.535 60.670 1.00 73.64 1875 ALA D O 1
ATOM 3315 N N . ASN D 2 30 ? -27.977 6.019 58.982 1.00 71.69 1876 ASN D N 1
ATOM 3316 C CA . ASN D 2 30 ? -26.554 6.002 58.615 1.00 69.69 1876 ASN D CA 1
ATOM 3317 C C . ASN D 2 30 ? -26.194 6.683 57.287 1.00 67.57 1876 ASN D C 1
ATOM 3318 O O . ASN D 2 30 ? -25.176 6.358 56.672 1.00 67.25 1876 ASN D O 1
ATOM 3323 N N . ILE D 2 31 ? -26.998 7.651 56.870 1.00 64.86 1877 ILE D N 1
ATOM 3324 C CA . ILE D 2 31 ? -26.772 8.325 55.597 1.00 61.88 1877 ILE D CA 1
ATOM 3325 C C . ILE D 2 31 ? -26.365 9.779 55.781 1.00 60.14 1877 ILE D C 1
ATOM 3326 O O . ILE D 2 31 ? -27.064 10.539 56.424 1.00 59.25 1877 ILE D O 1
ATOM 3331 N N . LEU D 2 32 ? -25.248 10.177 55.197 1.00 58.43 1878 LEU D N 1
ATOM 3332 C CA . LEU D 2 32 ? -24.850 11.576 55.243 1.00 57.27 1878 LEU D CA 1
ATOM 3333 C C . LEU D 2 32 ? -25.027 12.288 53.909 1.00 56.45 1878 LEU D C 1
ATOM 3334 O O . LEU D 2 32 ? -25.059 11.648 52.871 1.00 56.41 1878 LEU D O 1
ATOM 3339 N N . LYS D 2 33 ? -25.148 13.609 53.936 1.00 54.88 1879 LYS D N 1
ATOM 3340 C CA . LYS D 2 33 ? -25.245 14.385 52.710 1.00 53.23 1879 LYS D CA 1
ATOM 3341 C C . LYS D 2 33 ? -24.826 15.808 52.982 1.00 51.56 1879 LYS D C 1
ATOM 3342 O O . LYS D 2 33 ? -25.213 16.374 54.012 1.00 52.01 1879 LYS D O 1
ATOM 3348 N N . PRO D 2 34 ? -24.051 16.411 52.056 1.00 49.91 1880 PRO D N 1
ATOM 3349 C CA . PRO D 2 34 ? -23.689 17.805 52.308 1.00 48.12 1880 PRO D CA 1
ATOM 3350 C C . PRO D 2 34 ? -24.933 18.668 52.286 1.00 46.75 1880 PRO D C 1
ATOM 3351 O O . PRO D 2 34 ? -25.885 18.415 51.540 1.00 45.45 1880 PRO D O 1
ATOM 3355 N N . LEU D 2 35 ? -24.912 19.670 53.142 1.00 46.68 1881 LEU D N 1
ATOM 3356 C CA . LEU D 2 35 ? -26.038 20.589 53.285 1.00 46.47 1881 LEU D CA 1
ATOM 3357 C C . LEU D 2 35 ? -26.227 21.445 52.016 1.00 46.97 1881 LEU D C 1
ATOM 3358 O O . LEU D 2 35 ? -27.337 21.568 51.452 1.00 46.06 1881 LEU D O 1
ATOM 3363 N N . MET D 2 36 ? -25.094 22.002 51.593 1.00 48.77 1882 MET D N 1
ATOM 3364 C CA . MET D 2 36 ? -25.018 22.934 50.489 1.00 50.56 1882 MET D CA 1
ATOM 3365 C C . MET D 2 36 ? -25.568 22.280 49.218 1.00 50.17 1882 MET D C 1
ATOM 3366 O O . MET D 2 36 ? -25.278 21.118 48.960 1.00 50.01 1882 MET D O 1
ATOM 3371 N N . SER D 2 37 ? -26.392 23.001 48.456 1.00 50.62 1883 SER D N 1
ATOM 3372 C 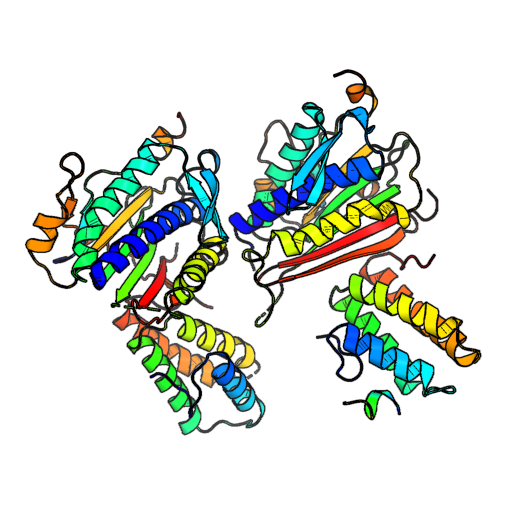CA . SER D 2 37 ? -26.701 22.587 47.102 1.00 51.21 1883 SER D CA 1
ATOM 3373 C C . SER D 2 37 ? -25.518 22.948 46.240 1.00 50.90 1883 SER D C 1
ATOM 3374 O O . SER D 2 37 ? -24.922 24.011 46.404 1.00 51.17 1883 SER D O 1
ATOM 3377 N N . PRO D 2 38 ? -25.170 22.068 45.303 1.00 51.02 1884 PRO D N 1
ATOM 3378 C CA . PRO D 2 38 ? -24.168 22.467 44.330 1.00 50.89 1884 PRO D CA 1
ATOM 3379 C C . PRO D 2 38 ? -24.766 23.549 43.446 1.00 51.06 1884 PRO D C 1
ATOM 3380 O O . PRO D 2 38 ? -25.994 23.669 43.385 1.00 49.82 1884 PRO D O 1
ATOM 3384 N N . PRO D 2 39 ? -23.914 24.334 42.778 1.00 51.72 1885 PRO D N 1
ATOM 3385 C CA . PRO D 2 39 ? -24.299 25.419 41.892 1.00 53.22 1885 PRO D CA 1
ATOM 3386 C C . PRO D 2 39 ? -25.493 25.044 41.053 1.00 55.62 1885 PRO D C 1
ATOM 3387 O O . PRO D 2 39 ? -25.523 23.942 40.532 1.00 55.64 1885 PRO D O 1
ATOM 3391 N N . SER D 2 40 ? -26.474 25.934 40.937 1.00 58.85 1886 SER D N 1
ATOM 3392 C CA . SER D 2 40 ? -27.685 25.626 40.193 1.00 62.86 1886 SER D CA 1
ATOM 3393 C C . SER D 2 40 ? -27.347 25.700 38.715 1.00 65.43 1886 SER D C 1
ATOM 3394 O O . SER D 2 40 ? -26.301 26.261 38.339 1.00 64.82 1886 SER D O 1
ATOM 3397 N N . ARG D 2 41 ? -28.229 25.129 37.891 1.00 60.35 1887 ARG D N 1
ATOM 3398 C CA . ARG D 2 41 ? -28.060 25.164 36.440 1.00 63.59 1887 ARG D CA 1
ATOM 3399 C C . ARG D 2 41 ? -27.797 26.615 35.978 1.00 65.58 1887 ARG D C 1
ATOM 3400 O O . ARG D 2 41 ? -26.676 26.965 35.551 1.00 65.90 1887 ARG D O 1
ATOM 3408 N N . GLU D 2 42 ? -28.846 27.430 36.144 1.00 62.50 1888 GLU D N 1
ATOM 3409 C CA . GLU D 2 42 ? -28.927 28.864 35.812 1.00 64.55 1888 GLU D CA 1
ATOM 3410 C C . GLU D 2 42 ? -27.685 29.664 36.228 1.00 65.86 1888 GLU D C 1
ATOM 3411 O O . GLU D 2 42 ? -27.088 30.357 35.401 1.00 66.17 1888 GLU D O 1
ATOM 3417 N N . GLU D 2 43 ? -27.306 29.557 37.506 1.00 67.91 1889 GLU D N 1
ATOM 3418 C CA . GLU D 2 43 ? -26.096 30.207 38.075 1.00 69.67 1889 GLU D CA 1
ATOM 3419 C C . GLU D 2 43 ? -24.889 30.180 37.128 1.00 70.74 1889 GLU D C 1
ATOM 3420 O O . GLU D 2 43 ? -24.084 31.112 37.073 1.00 71.16 1889 GLU D O 1
ATOM 3426 N N . ILE D 2 44 ? -24.792 29.091 36.382 1.00 72.10 1890 ILE D N 1
ATOM 3427 C CA . ILE D 2 44 ? -23.684 28.867 35.484 1.00 73.32 1890 ILE D CA 1
ATOM 3428 C C . ILE D 2 44 ? -24.074 29.235 34.054 1.00 74.39 1890 ILE D C 1
ATOM 3429 O O . ILE D 2 44 ? -23.228 29.731 33.299 1.00 74.49 1890 ILE D O 1
ATOM 3434 N N . MET D 2 45 ? -25.345 29.025 33.692 1.00 75.49 1891 MET D N 1
ATOM 3435 C CA . MET D 2 45 ? -25.923 29.585 32.452 1.00 76.42 1891 MET D CA 1
ATOM 3436 C C . MET D 2 45 ? -25.804 31.123 32.422 1.00 76.94 1891 MET D C 1
ATOM 3437 O O . MET D 2 45 ? -26.574 31.803 31.735 1.00 77.28 1891 MET D O 1
ATOM 3442 N N . ALA D 2 46 ? -24.884 31.670 33.216 1.00 77.36 1892 ALA D N 1
ATOM 3443 C CA . ALA D 2 46 ? -24.488 33.070 33.128 1.00 77.71 1892 ALA D CA 1
ATOM 3444 C C . ALA D 2 46 ? -23.031 33.310 33.608 1.00 77.85 1892 ALA D C 1
ATOM 3445 O O . ALA D 2 46 ? -22.648 34.451 33.844 1.00 77.72 1892 ALA D O 1
ATOM 3447 N N . THR D 2 47 ? -22.216 32.259 33.750 1.00 78.07 1893 THR D N 1
ATOM 3448 C CA . THR D 2 47 ? -20.767 32.402 34.023 1.00 78.22 1893 THR D CA 1
ATOM 3449 C C . THR D 2 47 ? -19.998 31.412 33.155 1.00 78.09 1893 THR D C 1
ATOM 3450 O O . THR D 2 47 ? -20.199 31.374 31.944 1.00 77.86 1893 THR D O 1
ATOM 3454 N N . ALA E 3 41 ? -18.062 -12.852 10.751 1.00 67.65 1156 ALA E N 1
ATOM 3455 C CA . ALA E 3 41 ? -18.939 -13.999 10.549 1.00 67.74 1156 ALA E CA 1
ATOM 3456 C C . ALA E 3 41 ? -18.805 -14.555 9.136 1.00 67.29 1156 ALA E C 1
ATOM 3457 O O . ALA E 3 41 ? -19.260 -15.661 8.848 1.00 67.78 1156 ALA E O 1
ATOM 3459 N N . PRO E 3 42 ? -18.177 -13.779 8.258 1.00 66.33 1157 PRO E N 1
ATOM 3460 C CA . PRO E 3 42 ? -17.805 -14.268 6.926 1.00 65.54 1157 PRO E CA 1
ATOM 3461 C C . PRO E 3 42 ? -16.501 -15.058 6.956 1.00 64.89 1157 PRO E C 1
ATOM 3462 O O . PRO E 3 42 ? -15.437 -14.483 7.182 1.00 64.08 1157 PRO E O 1
ATOM 3466 N N . ASN E 3 43 ? -16.591 -16.365 6.730 1.00 64.30 1158 ASN E N 1
ATOM 3467 C CA . ASN E 3 43 ? -15.406 -17.210 6.643 1.00 64.23 1158 ASN E CA 1
ATOM 3468 C C . ASN E 3 43 ? -15.197 -17.768 5.239 1.00 63.59 1158 ASN E C 1
ATOM 3469 O O . ASN E 3 43 ? -16.155 -18.134 4.558 1.00 62.98 1158 ASN E O 1
ATOM 3474 N N . LEU E 3 44 ? -13.940 -17.829 4.813 1.00 63.04 1159 LEU E N 1
ATOM 3475 C CA . LEU E 3 44 ? -13.547 -18.693 3.706 1.00 62.64 1159 LEU E CA 1
ATOM 3476 C C . LEU E 3 44 ? -13.033 -20.037 4.211 1.00 63.07 1159 LEU E C 1
ATOM 3477 O O . LEU E 3 44 ? -11.908 -20.138 4.701 1.00 63.86 1159 LEU E O 1
ATOM 3482 N N . ALA E 3 45 ? -13.865 -21.067 4.089 1.00 62.56 1160 ALA E N 1
ATOM 3483 C CA . ALA E 3 45 ? -13.466 -22.421 4.454 1.00 62.16 1160 ALA E CA 1
ATOM 3484 C C . ALA E 3 45 ? -13.174 -22.527 5.947 1.00 62.08 1160 ALA E C 1
ATOM 3485 O O . ALA E 3 45 ? -12.345 -23.332 6.371 1.00 62.24 1160 ALA E O 1
ATOM 3487 N N . GLY E 3 46 ? -13.861 -21.709 6.738 1.00 62.37 1161 GLY E N 1
ATOM 3488 C CA . GLY E 3 46 ? -13.530 -21.552 8.142 1.00 61.94 1161 GLY E CA 1
ATOM 3489 C C . GLY E 3 46 ? -12.642 -20.350 8.398 1.00 61.81 1161 GLY E C 1
ATOM 3490 O O . GLY E 3 46 ? -12.617 -19.808 9.503 1.00 62.21 1161 GLY E O 1
ATOM 3491 N N . ALA E 3 47 ? -11.910 -19.932 7.370 1.00 61.32 1162 ALA E N 1
ATOM 3492 C CA . ALA E 3 47 ? -10.989 -18.808 7.492 1.00 60.69 1162 ALA E CA 1
ATOM 3493 C C . ALA E 3 47 ? -11.743 -17.489 7.626 1.00 60.80 1162 ALA E C 1
ATOM 3494 O O . ALA E 3 47 ? -12.382 -17.029 6.679 1.00 60.93 1162 ALA E O 1
ATOM 3496 N N . VAL E 3 48 ? -11.664 -16.885 8.807 1.00 60.58 1163 VAL E N 1
ATOM 3497 C CA . VAL E 3 48 ? -12.385 -15.649 9.085 1.00 59.46 1163 VAL E CA 1
ATOM 3498 C C . VAL E 3 48 ? -11.435 -14.457 9.140 1.00 59.21 1163 VAL E C 1
ATOM 3499 O O . VAL E 3 48 ? -11.603 -13.483 8.407 1.00 59.33 1163 VAL E O 1
ATOM 3503 N N . GLU E 3 49 ? -10.437 -14.542 10.014 1.00 59.77 1164 GLU E N 1
ATOM 3504 C CA . GLU E 3 49 ? -9.393 -13.535 10.080 1.00 60.20 1164 GLU E CA 1
ATOM 3505 C C . GLU E 3 49 ? -8.909 -13.210 8.664 1.00 59.35 1164 GLU E C 1
ATOM 3506 O O . GLU E 3 49 ? -8.810 -14.114 7.837 1.00 59.64 1164 GLU E O 1
ATOM 3512 N N . PHE E 3 50 ? -8.605 -11.957 8.357 1.00 58.46 1165 PHE E N 1
ATOM 3513 C CA . PHE E 3 50 ? -8.215 -11.653 6.978 1.00 58.73 1165 PHE E CA 1
ATOM 3514 C C . PHE E 3 50 ? -7.095 -12.523 6.404 1.00 59.48 1165 PHE E C 1
ATOM 3515 O O . PHE E 3 50 ? -7.243 -13.113 5.335 1.00 59.69 1165 PHE E O 1
ATOM 3523 N N . ASN E 3 51 ? -5.964 -12.583 7.093 1.00 60.39 1166 ASN E N 1
ATOM 3524 C CA . ASN E 3 51 ? -4.768 -13.160 6.495 1.00 60.37 1166 ASN E CA 1
ATOM 3525 C C . ASN E 3 51 ? -4.917 -14.661 6.377 1.00 59.10 1166 ASN E C 1
ATOM 3526 O O . ASN E 3 51 ? -4.364 -15.275 5.472 1.00 58.95 1166 ASN E O 1
ATOM 3531 N N . ASP E 3 52 ? -5.670 -15.258 7.286 1.00 57.73 1167 ASP E N 1
ATOM 3532 C CA . ASP E 3 52 ? -6.019 -16.662 7.112 1.00 56.79 1167 ASP E CA 1
ATOM 3533 C C . ASP E 3 52 ? -6.723 -16.887 5.762 1.00 55.02 1167 ASP E C 1
ATOM 3534 O O . ASP E 3 52 ? -6.575 -17.942 5.153 1.00 55.53 1167 ASP E O 1
ATOM 3539 N N . VAL E 3 53 ? -7.485 -15.895 5.306 1.00 52.64 1168 VAL E N 1
ATOM 3540 C CA . VAL E 3 53 ? -8.128 -15.956 3.994 1.00 49.55 1168 VAL E CA 1
ATOM 3541 C C . VAL E 3 53 ? -7.038 -15.852 2.954 1.00 48.50 1168 VAL E C 1
ATOM 3542 O O . VAL E 3 53 ? -6.918 -16.693 2.061 1.00 47.98 1168 VAL E O 1
ATOM 3546 N N . LYS E 3 54 ? -6.237 -14.817 3.114 1.00 47.19 1169 LYS E N 1
ATOM 3547 C CA . LYS E 3 54 ? -5.211 -14.481 2.162 1.00 47.51 1169 LYS E CA 1
ATOM 3548 C C . LYS E 3 54 ? -4.173 -15.605 1.956 1.00 46.84 1169 LYS E C 1
ATOM 3549 O O . LYS E 3 54 ? -3.747 -15.880 0.846 1.00 45.47 1169 LYS E O 1
ATOM 3555 N N . THR E 3 55 ? -3.757 -16.275 3.011 1.00 46.18 1170 THR E N 1
ATOM 3556 C CA . THR E 3 55 ? -2.864 -17.402 2.801 1.00 46.75 1170 THR E CA 1
ATOM 3557 C C . THR E 3 55 ? -3.677 -18.445 2.048 1.00 46.34 1170 THR E C 1
ATOM 3558 O O . THR E 3 55 ? -3.364 -18.793 0.924 1.00 47.32 1170 THR E O 1
ATOM 3562 N N . LEU E 3 56 ? -4.755 -18.898 2.664 1.00 44.59 1171 LEU E N 1
ATOM 3563 C CA . LEU E 3 56 ? -5.590 -19.936 2.098 1.00 43.51 1171 LEU E CA 1
ATOM 3564 C C . LEU E 3 56 ? -5.893 -19.788 0.583 1.00 43.00 1171 LEU E C 1
ATOM 3565 O O . LEU E 3 56 ? -5.935 -20.787 -0.166 1.00 42.99 1171 LEU E O 1
ATOM 3570 N N . LEU E 3 57 ? -6.105 -18.554 0.137 1.00 42.34 1172 LEU E N 1
ATOM 3571 C CA . LEU E 3 57 ? -6.240 -18.277 -1.293 1.00 41.85 1172 LEU E CA 1
ATOM 3572 C C . LEU E 3 57 ? -4.946 -18.489 -2.055 1.00 42.75 1172 LEU E C 1
ATOM 3573 O O . LEU E 3 57 ? -4.924 -19.072 -3.124 1.00 41.90 1172 LEU E O 1
ATOM 3578 N N . ARG E 3 58 ? -3.863 -17.965 -1.497 1.00 43.77 1173 ARG E N 1
ATOM 3579 C CA . ARG E 3 58 ? -2.521 -18.120 -2.077 1.00 44.64 1173 ARG E CA 1
ATOM 3580 C C . ARG E 3 58 ? -2.190 -19.603 -2.277 1.00 44.76 1173 ARG E C 1
ATOM 3581 O O . ARG E 3 58 ? -1.735 -19.999 -3.342 1.00 44.00 1173 ARG E O 1
ATOM 3589 N N . GLU E 3 59 ? -2.427 -20.417 -1.253 1.00 45.62 1174 GLU E N 1
ATOM 3590 C CA . GLU E 3 59 ? -2.098 -21.821 -1.358 1.00 47.39 1174 GLU E CA 1
ATOM 3591 C C . GLU E 3 59 ? -2.976 -22.412 -2.416 1.00 47.89 1174 GLU E C 1
ATOM 3592 O O . GLU E 3 59 ? -2.509 -23.158 -3.268 1.00 48.73 1174 GLU E O 1
ATOM 3598 N N . TRP E 3 60 ? -4.245 -22.036 -2.389 1.00 48.42 1175 TRP E N 1
ATOM 3599 C CA . TRP E 3 60 ? -5.182 -22.523 -3.378 1.00 47.76 1175 TRP E CA 1
ATOM 3600 C C . TRP E 3 60 ? -4.782 -22.165 -4.811 1.00 47.56 1175 TRP E C 1
ATOM 3601 O O . TRP E 3 60 ? -4.719 -23.019 -5.657 1.00 48.23 1175 TRP E O 1
ATOM 3612 N N . ILE E 3 61 ? -4.476 -20.918 -5.103 1.00 47.35 1176 ILE E N 1
ATOM 3613 C CA . ILE E 3 61 ? -4.165 -20.562 -6.489 1.00 48.33 1176 ILE E CA 1
ATOM 3614 C C . ILE E 3 61 ? -2.785 -21.028 -6.885 1.00 50.89 1176 ILE E C 1
ATOM 3615 O O . ILE E 3 61 ? -2.468 -21.036 -8.059 1.00 51.62 1176 ILE E O 1
ATOM 3620 N N . THR E 3 62 ? -1.972 -21.409 -5.904 1.00 53.16 1177 THR E N 1
ATOM 3621 C CA . THR E 3 62 ? -0.567 -21.762 -6.114 1.00 54.22 1177 THR E CA 1
ATOM 3622 C C . THR E 3 62 ? -0.375 -23.247 -6.286 1.00 55.25 1177 THR E C 1
ATOM 3623 O O . THR E 3 62 ? 0.373 -23.644 -7.157 1.00 56.56 1177 THR E O 1
ATOM 3627 N N . THR E 3 63 ? -1.027 -24.053 -5.462 1.00 55.35 1178 THR E N 1
ATOM 3628 C CA . THR E 3 63 ? -0.998 -25.495 -5.643 1.00 55.65 1178 THR E CA 1
ATOM 3629 C C . THR E 3 63 ? -1.763 -25.981 -6.887 1.00 55.69 1178 THR E C 1
ATOM 3630 O O . THR E 3 63 ? -1.258 -26.838 -7.622 1.00 55.80 1178 THR E O 1
ATOM 3634 N N . ILE E 3 64 ? -2.970 -25.439 -7.105 1.00 55.47 1179 ILE E N 1
ATOM 3635 C CA . ILE E 3 64 ? -3.968 -25.999 -8.050 1.00 54.90 1179 ILE E CA 1
ATOM 3636 C C . ILE E 3 64 ? -3.901 -25.275 -9.392 1.00 54.71 1179 ILE E C 1
ATOM 3637 O O . ILE E 3 64 ? -3.717 -24.068 -9.434 1.00 53.70 1179 ILE E O 1
ATOM 3642 N N . SER E 3 65 ? -4.028 -26.031 -10.481 1.00 55.30 1180 SER E N 1
ATOM 3643 C CA . SER E 3 65 ? -4.024 -25.484 -11.856 1.00 55.89 1180 SER E CA 1
ATOM 3644 C C . SER E 3 65 ? -5.248 -25.918 -12.700 1.00 55.53 1180 SER E C 1
ATOM 3645 O O . SER E 3 65 ? -5.322 -25.650 -13.914 1.00 54.89 1180 SER E O 1
ATOM 3648 N N . ASP E 3 66 ? -6.176 -26.614 -12.037 1.00 55.59 1181 ASP E N 1
ATOM 3649 C CA . ASP E 3 66 ? -7.522 -26.878 -12.519 1.00 56.18 1181 ASP E CA 1
ATOM 3650 C C . ASP E 3 66 ? -8.421 -26.983 -11.301 1.00 54.47 1181 ASP E C 1
ATOM 3651 O O . ASP E 3 66 ? -8.672 -28.095 -10.808 1.00 55.19 1181 ASP E O 1
ATOM 3656 N N . PRO E 3 67 ? -8.886 -25.826 -10.801 1.00 52.56 1182 PRO E N 1
ATOM 3657 C CA . PRO E 3 67 ? -9.660 -25.732 -9.565 1.00 51.41 1182 PRO E CA 1
ATOM 3658 C C . PRO E 3 67 ? -11.102 -26.169 -9.762 1.00 50.70 1182 PRO E C 1
ATOM 3659 O O . PRO E 3 67 ? -11.726 -25.843 -10.782 1.00 49.78 1182 PRO E O 1
ATOM 3663 N N . MET E 3 68 ? -11.616 -26.905 -8.784 1.00 50.90 1183 MET E N 1
ATOM 3664 C CA . MET E 3 68 ? -12.996 -27.334 -8.808 1.00 51.01 1183 MET E CA 1
ATOM 3665 C C . MET E 3 68 ? -13.934 -26.121 -8.574 1.00 50.17 1183 MET E C 1
ATOM 3666 O O . MET E 3 68 ? -13.701 -25.332 -7.659 1.00 49.92 1183 MET E O 1
ATOM 3671 N N . GLU E 3 69 ? -14.971 -25.985 -9.414 1.00 49.85 1184 GLU E N 1
ATOM 3672 C CA . GLU E 3 69 ? -15.906 -24.856 -9.374 1.00 49.08 1184 GLU E CA 1
ATOM 3673 C C . GLU E 3 69 ? -16.549 -24.746 -8.023 1.00 48.55 1184 GLU E C 1
ATOM 3674 O O . GLU E 3 69 ? -16.782 -23.659 -7.531 1.00 49.11 1184 GLU E O 1
ATOM 3680 N N . GLU E 3 70 ? -16.849 -25.882 -7.421 1.00 47.85 1185 GLU E N 1
ATOM 3681 C CA . GLU E 3 70 ? -17.257 -25.926 -6.029 1.00 48.05 1185 GLU E CA 1
ATOM 3682 C C . GLU E 3 70 ? -16.501 -24.857 -5.241 1.00 46.51 1185 GLU E C 1
ATOM 3683 O O . GLU E 3 70 ? -17.117 -24.061 -4.544 1.00 47.11 1185 GLU E O 1
ATOM 3689 N N . ASP E 3 71 ? -15.172 -24.844 -5.378 1.00 44.09 1186 ASP E N 1
ATOM 3690 C CA . ASP E 3 71 ? -14.278 -23.922 -4.650 1.00 41.64 1186 ASP E CA 1
ATOM 3691 C C . ASP E 3 71 ? -14.418 -22.477 -5.124 1.00 39.19 1186 ASP E C 1
ATOM 3692 O O . ASP E 3 71 ? -14.527 -21.544 -4.322 1.00 38.92 1186 ASP E O 1
ATOM 3697 N N . ILE E 3 72 ? -14.414 -22.297 -6.441 1.00 35.94 1187 ILE E N 1
ATOM 3698 C CA . ILE E 3 72 ? -14.603 -20.978 -7.034 1.00 34.96 1187 ILE E CA 1
ATOM 3699 C C . ILE E 3 72 ? -15.856 -20.302 -6.487 1.00 35.01 1187 ILE E C 1
ATOM 3700 O O . ILE E 3 72 ? -15.850 -19.106 -6.194 1.00 33.97 1187 ILE E O 1
ATOM 3705 N N . LEU E 3 73 ? -16.929 -21.075 -6.353 1.00 34.11 1188 LEU E N 1
ATOM 3706 C CA . LEU E 3 73 ? -18.222 -20.529 -5.959 1.00 32.66 1188 LEU E CA 1
ATOM 3707 C C . LEU E 3 73 ? -18.197 -20.037 -4.516 1.00 32.69 1188 LEU E C 1
ATOM 3708 O O . LEU E 3 73 ? -18.783 -19.004 -4.192 1.00 32.33 1188 LEU E O 1
ATOM 3713 N N . GLN E 3 74 ? -17.515 -20.783 -3.653 1.00 33.12 1189 GLN E N 1
ATOM 3714 C CA . GLN E 3 74 ? -17.426 -20.433 -2.241 1.00 34.59 1189 GLN E CA 1
ATOM 3715 C C . GLN E 3 74 ? -16.687 -19.114 -2.045 1.00 33.34 1189 GLN E C 1
ATOM 3716 O O . GLN E 3 74 ? -16.982 -18.357 -1.120 1.00 32.97 1189 GLN E O 1
ATOM 3722 N N . VAL E 3 75 ? -15.726 -18.844 -2.922 1.00 32.15 1190 VAL E N 1
ATOM 3723 C CA . VAL E 3 75 ? -15.065 -17.545 -2.959 1.00 31.05 1190 VAL E CA 1
ATOM 3724 C C . VAL E 3 75 ? -16.041 -16.440 -3.347 1.00 30.52 1190 VAL E C 1
ATOM 3725 O O . VAL E 3 75 ? -15.992 -15.336 -2.804 1.00 31.52 1190 VAL E O 1
ATOM 3729 N N . VAL E 3 76 ? -16.927 -16.744 -4.290 1.00 29.30 1191 VAL E N 1
ATOM 3730 C CA . VAL E 3 76 ? -17.979 -15.810 -4.685 1.00 28.14 1191 VAL E CA 1
ATOM 3731 C C . VAL E 3 76 ? -18.944 -15.645 -3.545 1.00 28.60 1191 VAL E C 1
ATOM 3732 O O . VAL E 3 76 ? -19.388 -14.537 -3.276 1.00 28.19 1191 VAL E O 1
ATOM 3736 N N . LYS E 3 77 ? -19.249 -16.733 -2.858 1.00 27.64 1192 LYS E N 1
ATOM 3737 C CA . LYS E 3 77 ? -20.101 -16.619 -1.696 1.00 28.59 1192 LYS E CA 1
ATOM 3738 C C . LYS E 3 77 ? -19.428 -15.809 -0.639 1.00 28.48 1192 LYS E C 1
ATOM 3739 O O . LYS E 3 77 ? -20.036 -14.945 -0.055 1.00 29.25 1192 LYS E O 1
ATOM 3745 N N . TYR E 3 78 ? -18.160 -16.084 -0.410 1.00 27.21 1193 TYR E N 1
ATOM 3746 C CA . TYR E 3 78 ? -17.382 -15.332 0.577 1.00 26.16 1193 TYR E CA 1
ATOM 3747 C C . TYR E 3 78 ? -17.410 -13.807 0.378 1.00 26.08 1193 TYR E C 1
ATOM 3748 O O . TYR E 3 78 ? -17.513 -13.018 1.316 1.00 24.84 1193 TYR E O 1
ATOM 3757 N N . CYS E 3 79 ? -17.307 -13.405 -0.870 1.00 25.60 1194 CYS E N 1
ATOM 3758 C CA . CYS E 3 79 ? -17.269 -12.003 -1.222 1.00 26.64 1194 CYS E CA 1
ATOM 3759 C C . CYS E 3 79 ? -18.618 -11.321 -1.124 1.00 27.77 1194 CYS E C 1
ATOM 3760 O O . CYS E 3 79 ? -18.693 -10.172 -0.710 1.00 27.53 1194 CYS E O 1
ATOM 3763 N N . THR E 3 80 ? -19.688 -11.997 -1.522 1.00 28.16 1195 THR E N 1
ATOM 3764 C CA . THR E 3 80 ? -21.002 -11.396 -1.358 1.00 28.22 1195 THR E CA 1
ATOM 3765 C C . THR E 3 80 ? -21.406 -11.303 0.092 1.00 30.52 1195 THR E C 1
ATOM 3766 O O . THR E 3 80 ? -22.098 -10.365 0.446 1.00 32.10 1195 THR E O 1
ATOM 3770 N N . ASP E 3 81 ? -21.011 -12.264 0.923 1.00 31.85 1196 ASP E N 1
ATOM 3771 C CA . ASP E 3 81 ? -21.104 -12.094 2.382 1.00 32.92 1196 ASP E CA 1
ATOM 3772 C C . ASP E 3 81 ? -20.307 -10.906 2.897 1.00 33.79 1196 ASP E C 1
ATOM 3773 O O . ASP E 3 81 ? -20.706 -10.239 3.826 1.00 35.00 1196 ASP E O 1
ATOM 3778 N N . LEU E 3 82 ? -19.160 -10.638 2.318 1.00 33.79 1197 LEU E N 1
ATOM 3779 C CA . LEU E 3 82 ? -18.440 -9.474 2.760 1.00 33.66 1197 LEU E CA 1
ATOM 3780 C C . LEU E 3 82 ? -19.208 -8.239 2.409 1.00 34.30 1197 LEU E C 1
ATOM 3781 O O . LEU E 3 82 ? -19.080 -7.248 3.098 1.00 33.68 1197 LEU E O 1
ATOM 3786 N N . ILE E 3 83 ? -19.964 -8.264 1.319 1.00 34.92 1198 ILE E N 1
ATOM 3787 C CA . ILE E 3 83 ? -20.763 -7.108 0.954 1.00 35.29 1198 ILE E CA 1
ATOM 3788 C C . ILE E 3 83 ? -21.915 -7.008 1.914 1.00 37.84 1198 ILE E C 1
ATOM 3789 O O . ILE E 3 83 ? -22.159 -5.929 2.434 1.00 37.51 1198 ILE E O 1
ATOM 3794 N N . GLU E 3 84 ? -22.621 -8.116 2.127 1.00 40.10 1199 GLU E N 1
ATOM 3795 C CA . GLU E 3 84 ? -23.710 -8.163 3.093 1.00 43.44 1199 GLU E CA 1
ATOM 3796 C C . GLU E 3 84 ? -23.274 -7.880 4.516 1.00 44.04 1199 GLU E C 1
ATOM 3797 O O . GLU E 3 84 ? -23.965 -7.169 5.195 1.00 44.66 1199 GLU E O 1
ATOM 3803 N N . GLU E 3 85 ? -22.128 -8.358 4.969 1.00 45.02 1200 GLU E N 1
ATOM 3804 C CA . GLU E 3 85 ? -21.665 -7.997 6.307 1.00 46.22 1200 GLU E CA 1
ATOM 3805 C C . GLU E 3 85 ? -21.063 -6.613 6.427 1.00 45.19 1200 GLU E C 1
ATOM 3806 O O . GLU E 3 85 ? -20.579 -6.246 7.469 1.00 44.86 1200 GLU E O 1
ATOM 3812 N N . LYS E 3 86 ? -21.092 -5.828 5.371 1.00 44.65 1201 LYS E N 1
ATOM 3813 C CA . LYS E 3 86 ? -20.518 -4.488 5.376 1.00 43.92 1201 LYS E CA 1
ATOM 3814 C C . LYS E 3 86 ? -19.025 -4.495 5.598 1.00 43.61 1201 LYS E C 1
ATOM 3815 O O . LYS E 3 86 ? -18.546 -3.735 6.430 1.00 44.03 1201 LYS E O 1
ATOM 3821 N N . ASP E 3 87 ? -18.277 -5.323 4.877 1.00 42.56 1202 ASP E N 1
ATOM 3822 C CA . ASP E 3 87 ? -16.818 -5.241 4.959 1.00 40.83 1202 ASP E CA 1
ATOM 3823 C C . ASP E 3 87 ? -16.160 -5.039 3.594 1.00 37.70 1202 ASP E C 1
ATOM 3824 O O . ASP E 3 87 ? -15.494 -5.901 3.050 1.00 37.25 1202 ASP E O 1
ATOM 3829 N N . LEU E 3 88 ? -16.368 -3.854 3.061 1.00 35.21 1203 LEU E N 1
ATOM 3830 C CA . LEU E 3 88 ? -15.829 -3.464 1.787 1.00 33.48 1203 LEU E CA 1
ATOM 3831 C C . LEU E 3 88 ? -14.324 -3.313 1.764 1.00 33.42 1203 LEU E C 1
ATOM 3832 O O . LEU E 3 88 ? -13.716 -3.387 0.706 1.00 33.56 1203 LEU E O 1
ATOM 3837 N N . GLU E 3 89 ? -13.710 -3.077 2.912 1.00 34.25 1204 GLU E N 1
ATOM 3838 C CA . GLU E 3 89 ? -12.271 -2.986 2.954 1.00 34.47 1204 GLU E CA 1
ATOM 3839 C C . GLU E 3 89 ? -11.767 -4.346 2.612 1.00 34.75 1204 GLU E C 1
ATOM 3840 O O . GLU E 3 89 ? -11.130 -4.519 1.610 1.00 34.47 1204 GLU E O 1
ATOM 3846 N N . LYS E 3 90 ? -12.104 -5.319 3.441 1.00 34.84 1205 LYS E N 1
ATOM 3847 C CA . LYS E 3 90 ? -11.641 -6.656 3.222 1.00 36.28 1205 LYS E CA 1
ATOM 3848 C C . LYS E 3 90 ? -11.920 -7.065 1.826 1.00 36.58 1205 LYS E C 1
ATOM 3849 O O . LYS E 3 90 ? -11.059 -7.635 1.206 1.00 37.16 1205 LYS E O 1
ATOM 3855 N N . LEU E 3 91 ? -13.113 -6.803 1.309 1.00 36.74 1206 LEU E N 1
ATOM 3856 C CA . LEU E 3 91 ? -13.450 -7.343 -0.004 1.00 37.95 1206 LEU E CA 1
ATOM 3857 C C . LEU E 3 91 ? -12.590 -6.725 -1.076 1.00 37.03 1206 LEU E C 1
ATOM 3858 O O . LEU E 3 91 ? -12.062 -7.443 -1.921 1.00 37.18 1206 LEU E O 1
ATOM 3863 N N . ASP E 3 92 ? -12.431 -5.408 -1.032 1.00 37.20 1207 ASP E N 1
ATOM 3864 C CA . ASP E 3 92 ? -11.509 -4.734 -1.927 1.00 37.58 1207 ASP E CA 1
ATOM 3865 C C . ASP E 3 92 ? -10.096 -5.270 -1.836 1.00 36.55 1207 ASP E C 1
ATOM 3866 O O . ASP E 3 92 ? -9.408 -5.302 -2.826 1.00 36.46 1207 ASP E O 1
ATOM 3871 N N . LEU E 3 93 ? -9.633 -5.681 -0.670 1.00 36.14 1208 LEU E N 1
ATOM 3872 C CA . LEU E 3 93 ? -8.307 -6.270 -0.589 1.00 35.03 1208 LEU E CA 1
ATOM 3873 C C . LEU E 3 93 ? -8.312 -7.630 -1.243 1.00 35.19 1208 LEU E C 1
ATOM 3874 O O . LEU E 3 93 ? -7.478 -7.907 -2.082 1.00 36.07 1208 LEU E O 1
ATOM 3879 N N . VAL E 3 94 ? -9.282 -8.450 -0.868 1.00 34.38 1209 VAL E N 1
ATOM 3880 C CA . VAL E 3 94 ? -9.416 -9.821 -1.355 1.00 33.96 1209 VAL E CA 1
ATOM 3881 C C . VAL E 3 94 ? -9.527 -9.879 -2.846 1.00 33.56 1209 VAL E C 1
ATOM 3882 O O . VAL E 3 94 ? -8.914 -10.704 -3.492 1.00 33.94 1209 VAL E O 1
ATOM 3886 N N . ILE E 3 95 ? -10.352 -9.008 -3.389 1.00 32.35 1210 ILE E N 1
ATOM 3887 C CA . ILE E 3 95 ? -10.520 -8.969 -4.809 1.00 32.32 1210 ILE E CA 1
ATOM 3888 C C . ILE E 3 95 ? -9.161 -8.808 -5.430 1.00 33.99 1210 ILE E C 1
ATOM 3889 O O . ILE E 3 95 ? -8.748 -9.650 -6.215 1.00 35.10 1210 ILE E O 1
ATOM 3894 N N . LYS E 3 96 ? -8.477 -7.741 -5.039 1.00 34.91 1211 LYS E N 1
ATOM 3895 C CA . LYS E 3 96 ? -7.141 -7.400 -5.544 1.00 34.87 1211 LYS E CA 1
ATOM 3896 C C . LYS E 3 96 ? -6.050 -8.456 -5.337 1.00 36.13 1211 LYS E C 1
ATOM 3897 O O . LYS E 3 96 ? -5.320 -8.786 -6.247 1.00 36.64 1211 LYS E O 1
ATOM 3903 N N . TYR E 3 97 ? -5.918 -8.993 -4.143 1.00 36.96 1212 TYR E N 1
ATOM 3904 C CA . TYR E 3 97 ? -4.934 -10.019 -3.947 1.00 38.22 1212 TYR E CA 1
ATOM 3905 C C . TYR E 3 97 ? -5.050 -11.035 -5.060 1.00 39.06 1212 TYR E C 1
ATOM 3906 O O . TYR E 3 97 ? -4.128 -11.279 -5.821 1.00 40.47 1212 TYR E O 1
ATOM 3915 N N . MET E 3 98 ? -6.235 -11.600 -5.180 1.00 40.24 1213 MET E N 1
ATOM 3916 C CA . MET E 3 98 ? -6.463 -12.662 -6.136 1.00 39.47 1213 MET E CA 1
ATOM 3917 C C . MET E 3 98 ? -6.622 -12.133 -7.542 1.00 38.10 1213 MET E C 1
ATOM 3918 O O . MET E 3 98 ? -6.707 -12.888 -8.466 1.00 37.38 1213 MET E O 1
ATOM 3923 N N . LYS E 3 99 ? -6.679 -10.841 -7.733 1.00 37.60 1214 LYS E N 1
ATOM 3924 C CA . LYS E 3 99 ? -6.590 -10.355 -9.083 1.00 38.54 1214 LYS E CA 1
ATOM 3925 C C . LYS E 3 99 ? -5.168 -10.500 -9.551 1.00 40.25 1214 LYS E C 1
ATOM 3926 O O . LYS E 3 99 ? -4.902 -10.865 -10.685 1.00 40.43 1214 LYS E O 1
ATOM 3932 N N . ARG E 3 100 ? -4.257 -10.158 -8.659 1.00 41.46 1215 ARG E N 1
ATOM 3933 C CA . ARG E 3 100 ? -2.855 -10.243 -8.941 1.00 42.89 1215 ARG E CA 1
ATOM 3934 C C . ARG E 3 100 ? -2.529 -11.732 -9.094 1.00 43.97 1215 ARG E C 1
ATOM 3935 O O . ARG E 3 100 ? -2.292 -12.183 -10.200 1.00 45.15 1215 ARG E O 1
ATOM 3943 N N . LEU E 3 101 ? -2.566 -12.516 -8.023 1.00 44.16 1216 LEU E N 1
ATOM 3944 C CA . LEU E 3 101 ? -2.205 -13.930 -8.152 1.00 45.16 1216 LEU E CA 1
ATOM 3945 C C . LEU E 3 101 ? -2.886 -14.664 -9.331 1.00 46.53 1216 LEU E C 1
ATOM 3946 O O . LEU E 3 101 ? -2.276 -15.555 -9.911 1.00 47.84 1216 LEU E O 1
ATOM 3951 N N . MET E 3 102 ? -4.130 -14.309 -9.680 1.00 47.48 1217 MET E N 1
ATOM 3952 C CA . MET E 3 102 ? -4.920 -15.093 -10.648 1.00 48.42 1217 MET E CA 1
ATOM 3953 C C . MET E 3 102 ? -4.549 -14.741 -12.055 1.00 49.96 1217 MET E C 1
ATOM 3954 O O . MET E 3 102 ? -4.450 -15.617 -12.892 1.00 50.11 1217 MET E O 1
ATOM 3959 N N . GLN E 3 103 ? -4.354 -13.458 -12.315 1.00 52.06 1218 GLN E N 1
ATOM 3960 C CA . GLN E 3 103 ? -3.927 -13.009 -13.642 1.00 54.56 1218 GLN E CA 1
ATOM 3961 C C . GLN E 3 103 ? -2.408 -13.172 -13.882 1.00 56.69 1218 GLN E C 1
ATOM 3962 O O . GLN E 3 103 ? -1.931 -12.983 -15.002 1.00 57.27 1218 GLN E O 1
ATOM 3968 N N . GLN E 3 104 ? -1.660 -13.496 -12.822 1.00 59.33 1219 GLN E N 1
ATOM 3969 C CA . GLN E 3 104 ? -0.210 -13.766 -12.881 1.00 61.99 1219 GLN E CA 1
ATOM 3970 C C . GLN E 3 104 ? 0.016 -15.189 -13.348 1.00 63.67 1219 GLN E C 1
ATOM 3971 O O . GLN E 3 104 ? 1.029 -15.479 -13.992 1.00 64.56 1219 GLN E O 1
ATOM 3977 N N . SER E 3 105 ? -0.919 -16.068 -12.981 1.00 65.79 1220 SER E N 1
ATOM 3978 C CA . SER E 3 105 ? -0.786 -17.501 -13.214 1.00 66.98 1220 SER E CA 1
ATOM 3979 C C . SER E 3 105 ? -0.902 -17.808 -14.697 1.00 68.09 1220 SER E C 1
ATOM 3980 O O . SER E 3 105 ? -1.635 -17.130 -15.445 1.00 68.48 1220 SER E O 1
ATOM 3983 N N . VAL E 3 106 ? -0.154 -18.845 -15.082 1.00 69.29 1221 VAL E N 1
ATOM 3984 C CA . VAL E 3 106 ? 0.052 -19.212 -16.485 1.00 70.13 1221 VAL E CA 1
ATOM 3985 C C . VAL E 3 106 ? -1.199 -19.910 -16.991 1.00 69.86 1221 VAL E C 1
ATOM 3986 O O . VAL E 3 106 ? -1.534 -19.814 -18.172 1.00 70.36 1221 VAL E O 1
ATOM 3990 N N . GLU E 3 107 ? -1.878 -20.612 -16.092 1.00 69.37 1222 GLU E N 1
ATOM 3991 C CA . GLU E 3 107 ? -3.196 -21.133 -16.392 1.00 68.72 1222 GLU E CA 1
ATOM 3992 C C . GLU E 3 107 ? -4.183 -20.016 -16.765 1.00 67.29 1222 GLU E C 1
ATOM 3993 O O . GLU E 3 107 ? -4.491 -19.139 -15.969 1.00 67.45 1222 GLU E O 1
ATOM 3999 N N . SER E 3 108 ? -4.652 -20.054 -18.002 1.00 65.49 1223 SER E N 1
ATOM 4000 C CA . SER E 3 108 ? -5.804 -19.289 -18.421 1.00 64.08 1223 SER E CA 1
ATOM 4001 C C . SER E 3 108 ? -6.993 -19.592 -17.501 1.00 62.31 1223 SER E C 1
ATOM 4002 O O . SER E 3 108 ? -7.803 -18.713 -17.230 1.00 61.61 1223 SER E O 1
ATOM 4005 N N . VAL E 3 109 ? -7.106 -20.832 -17.029 1.00 60.04 1224 VAL E N 1
ATOM 4006 C CA . VAL E 3 109 ? -8.175 -21.202 -16.117 1.00 58.54 1224 VAL E CA 1
ATOM 4007 C C . VAL E 3 109 ? -8.323 -20.116 -15.071 1.00 57.96 1224 VAL E C 1
ATOM 4008 O O . VAL E 3 109 ? -9.388 -19.515 -14.979 1.00 58.53 1224 VAL E O 1
ATOM 4012 N N . TRP E 3 110 ? -7.255 -19.836 -14.321 1.00 55.33 1225 TRP E N 1
ATOM 4013 C CA . TRP E 3 110 ? -7.317 -18.865 -13.215 1.00 52.01 1225 TRP E CA 1
ATOM 4014 C C . TRP E 3 110 ? -7.745 -17.459 -13.655 1.00 51.82 1225 TRP E C 1
ATOM 4015 O O . TRP E 3 110 ? -8.335 -16.690 -12.911 1.00 51.86 1225 TRP E O 1
ATOM 4026 N N . ASN E 3 111 ? -7.451 -17.146 -14.898 1.00 51.19 1226 ASN E N 1
ATOM 4027 C CA . ASN E 3 111 ? -7.720 -15.860 -15.455 1.00 51.28 1226 ASN E CA 1
ATOM 4028 C C . ASN E 3 111 ? -9.195 -15.700 -15.739 1.00 50.21 1226 ASN E C 1
ATOM 4029 O O . ASN E 3 111 ? -9.715 -14.600 -15.718 1.00 50.38 1226 ASN E O 1
ATOM 4034 N N . MET E 3 112 ? -9.875 -16.792 -16.030 1.00 49.09 1227 MET E N 1
ATOM 4035 C CA . MET E 3 112 ? -11.317 -16.749 -16.253 1.00 47.76 1227 MET E CA 1
ATOM 4036 C C . MET E 3 112 ? -12.035 -16.883 -14.932 1.00 44.74 1227 MET E C 1
ATOM 4037 O O . MET E 3 112 ? -13.068 -16.263 -14.753 1.00 44.40 1227 MET E O 1
ATOM 4042 N N . ALA E 3 113 ? -11.488 -17.693 -14.028 1.00 41.13 1228 ALA E N 1
ATOM 4043 C CA . ALA E 3 113 ? -11.949 -17.753 -12.657 1.00 39.55 1228 ALA E CA 1
ATOM 4044 C C . ALA E 3 113 ? -12.143 -16.365 -12.086 1.00 39.24 1228 ALA E C 1
ATOM 4045 O O . ALA E 3 113 ? -13.197 -16.054 -11.563 1.00 38.67 1228 ALA E O 1
ATOM 4047 N N . PHE E 3 114 ? -11.126 -15.524 -12.172 1.00 37.33 1229 PHE E N 1
ATOM 4048 C CA . PHE E 3 114 ? -11.240 -14.165 -11.633 1.00 35.39 1229 PHE E CA 1
ATOM 4049 C C . PHE E 3 114 ? -12.359 -13.339 -12.268 1.00 35.27 1229 PHE E C 1
ATOM 4050 O O . PHE E 3 114 ? -13.133 -12.690 -11.608 1.00 35.99 1229 PHE E O 1
ATOM 4058 N N . ASP E 3 115 ? -12.433 -13.350 -13.573 1.00 35.07 1230 ASP E N 1
ATOM 4059 C CA . ASP E 3 115 ? -13.500 -12.656 -14.266 1.00 35.53 1230 ASP E CA 1
ATOM 4060 C C . ASP E 3 115 ? -14.875 -13.050 -13.813 1.00 35.11 1230 ASP E C 1
ATOM 4061 O O . ASP E 3 115 ? -15.720 -12.198 -13.651 1.00 36.01 1230 ASP E O 1
ATOM 4066 N N . PHE E 3 116 ? -15.113 -14.346 -13.676 1.00 32.84 1231 PHE E N 1
ATOM 4067 C CA . PHE E 3 116 ? -16.343 -14.853 -13.077 1.00 31.30 1231 PHE E CA 1
ATOM 4068 C C . PHE E 3 116 ? -16.520 -14.318 -11.652 1.00 30.51 1231 PHE E C 1
ATOM 4069 O O . PHE E 3 116 ? -17.495 -13.680 -11.351 1.00 30.43 1231 PHE E O 1
ATOM 4077 N N . ILE E 3 117 ? -15.550 -14.537 -10.787 1.00 29.42 1232 ILE E N 1
ATOM 4078 C CA . ILE E 3 117 ? -15.634 -14.058 -9.421 1.00 28.43 1232 ILE E CA 1
ATOM 4079 C C . ILE E 3 117 ? -15.989 -12.588 -9.334 1.00 29.05 1232 ILE E C 1
ATOM 4080 O O . ILE E 3 117 ? -16.840 -12.216 -8.565 1.00 29.93 1232 ILE E O 1
ATOM 4085 N N . LEU E 3 118 ? -15.348 -11.737 -10.110 1.00 29.03 1233 LEU E N 1
ATOM 4086 C CA . LEU E 3 118 ? -15.649 -10.308 -10.059 1.00 28.21 1233 LEU E CA 1
ATOM 4087 C C . LEU E 3 118 ? -17.016 -9.942 -10.637 1.00 29.43 1233 LEU E C 1
ATOM 4088 O O . LEU E 3 118 ? -17.658 -9.057 -10.115 1.00 31.69 1233 LEU E O 1
ATOM 4093 N N . ASP E 3 119 ? -17.473 -10.600 -11.698 1.00 30.05 1234 ASP E N 1
ATOM 4094 C CA . ASP E 3 119 ? -18.759 -10.266 -12.293 1.00 31.04 1234 ASP E CA 1
ATOM 4095 C C . ASP E 3 119 ? -19.906 -10.403 -11.350 1.00 31.26 1234 ASP E C 1
ATOM 4096 O O . ASP E 3 119 ? -20.764 -9.528 -11.288 1.00 31.51 1234 ASP E O 1
ATOM 4101 N N . ASN E 3 120 ? -19.931 -11.521 -10.644 1.00 31.30 1235 ASN E N 1
ATOM 4102 C CA . ASN E 3 120 ? -20.914 -11.742 -9.615 1.00 32.92 1235 ASN E CA 1
ATOM 4103 C C . ASN E 3 120 ? -20.735 -10.795 -8.452 1.00 33.17 1235 ASN E C 1
ATOM 4104 O O . ASN E 3 120 ? -21.714 -10.329 -7.878 1.00 34.78 1235 ASN E O 1
ATOM 4109 N N . VAL E 3 121 ? -19.498 -10.485 -8.098 1.00 32.65 1236 VAL E N 1
ATOM 4110 C CA . VAL E 3 121 ? -19.288 -9.454 -7.080 1.00 30.71 1236 VAL E CA 1
ATOM 4111 C C . VAL E 3 121 ? -19.894 -8.124 -7.472 1.00 31.17 1236 VAL E C 1
ATOM 4112 O O . VAL E 3 121 ? -20.459 -7.454 -6.635 1.00 32.50 1236 VAL E O 1
ATOM 4116 N N . GLN E 3 122 ? -19.784 -7.747 -8.734 1.00 29.40 1237 GLN E N 1
ATOM 4117 C CA . GLN E 3 122 ? -20.221 -6.420 -9.150 1.00 29.46 1237 GLN E CA 1
ATOM 4118 C C . GLN E 3 122 ? -21.732 -6.247 -9.328 1.00 29.88 1237 GLN E C 1
ATOM 4119 O O . GLN E 3 122 ? -22.230 -5.147 -9.178 1.00 31.00 1237 GLN E O 1
ATOM 4125 N N . VAL E 3 123 ? -22.471 -7.287 -9.688 1.00 29.51 1238 VAL E N 1
ATOM 4126 C CA . VAL E 3 123 ? -23.903 -7.094 -9.874 1.00 29.40 1238 VAL E CA 1
ATOM 4127 C C . VAL E 3 123 ? -24.539 -6.960 -8.519 1.00 29.72 1238 VAL E C 1
ATOM 4128 O O . VAL E 3 123 ? -25.507 -6.246 -8.392 1.00 30.91 1238 VAL E O 1
ATOM 4132 N N . VAL E 3 124 ? -23.969 -7.633 -7.519 1.00 29.97 1239 VAL E N 1
ATOM 4133 C CA . VAL E 3 124 ? -24.356 -7.504 -6.112 1.00 29.65 1239 VAL E CA 1
ATOM 4134 C C . VAL E 3 124 ? -23.954 -6.156 -5.513 1.00 31.03 1239 VAL E C 1
ATOM 4135 O O . VAL E 3 124 ? -24.693 -5.581 -4.758 1.00 32.07 1239 VAL E O 1
ATOM 4139 N N . LEU E 3 125 ? -22.773 -5.646 -5.817 1.00 30.79 1240 LEU E N 1
ATOM 4140 C CA . LEU E 3 125 ? -22.422 -4.316 -5.348 1.00 31.45 1240 LEU E CA 1
ATOM 4141 C C . LEU E 3 125 ? -23.390 -3.335 -5.897 1.00 32.55 1240 LEU E C 1
ATOM 4142 O O . LEU E 3 125 ? -23.938 -2.535 -5.173 1.00 31.70 1240 LEU E O 1
ATOM 4147 N N . GLN E 3 126 ? -23.585 -3.434 -7.204 1.00 34.87 1241 GLN E N 1
ATOM 4148 C CA . GLN E 3 126 ? -24.410 -2.532 -7.989 1.00 36.42 1241 GLN E CA 1
ATOM 4149 C C . GLN E 3 126 ? -25.816 -2.449 -7.446 1.00 36.56 1241 GLN E C 1
ATOM 4150 O O . GLN E 3 126 ? -26.453 -1.439 -7.604 1.00 36.11 1241 GLN E O 1
ATOM 4156 N N . GLN E 3 127 ? -26.301 -3.492 -6.786 1.00 37.64 1242 GLN E N 1
ATOM 4157 C CA . GLN E 3 127 ? -27.615 -3.461 -6.157 1.00 37.92 1242 GLN E CA 1
ATOM 4158 C C . GLN E 3 127 ? -27.607 -3.162 -4.692 1.00 37.64 1242 GLN E C 1
ATOM 4159 O O . GLN E 3 127 ? -28.646 -2.854 -4.170 1.00 38.93 1242 GLN E O 1
ATOM 4165 N N . THR E 3 128 ? -26.471 -3.260 -4.022 1.00 36.97 1243 THR E N 1
ATOM 4166 C CA . THR E 3 128 ? -26.416 -2.981 -2.606 1.00 36.06 1243 THR E CA 1
ATOM 4167 C C . THR E 3 128 ? -25.931 -1.597 -2.343 1.00 35.45 1243 THR E C 1
ATOM 4168 O O . THR E 3 128 ? -26.499 -0.916 -1.533 1.00 34.77 1243 THR E O 1
ATOM 4172 N N . TYR E 3 129 ? -24.872 -1.180 -3.012 1.00 34.82 1244 TYR E N 1
ATOM 4173 C CA . TYR E 3 129 ? -24.356 0.168 -2.839 1.00 34.79 1244 TYR E CA 1
ATOM 4174 C C . TYR E 3 129 ? -24.611 1.064 -4.041 1.00 36.22 1244 TYR E C 1
ATOM 4175 O O . TYR E 3 129 ? -24.307 2.236 -3.996 1.00 39.07 1244 TYR E O 1
ATOM 4184 N N . GLY E 3 130 ? -25.188 0.539 -5.104 1.00 36.15 1245 GLY E N 1
ATOM 4185 C CA . GLY E 3 130 ? -25.421 1.348 -6.278 1.00 36.37 1245 GLY E CA 1
ATOM 4186 C C . GLY E 3 130 ? -24.160 1.774 -6.994 1.00 37.30 1245 GLY E C 1
ATOM 4187 O O . GLY E 3 130 ? -24.141 2.800 -7.654 1.00 38.63 1245 GLY E O 1
ATOM 4188 N N . SER E 3 131 ? -23.125 0.955 -6.892 1.00 37.96 1246 SER E N 1
ATOM 4189 C CA . SER E 3 131 ? -21.796 1.297 -7.330 1.00 37.26 1246 SER E CA 1
ATOM 4190 C C . SER E 3 131 ? -21.144 0.031 -7.805 1.00 36.85 1246 SER E C 1
ATOM 4191 O O . SER E 3 131 ? -21.614 -1.050 -7.478 1.00 36.25 1246 SER E O 1
ATOM 4194 N N . THR E 3 132 ? -20.041 0.152 -8.537 1.00 36.95 1247 THR E N 1
ATOM 4195 C CA . THR E 3 132 ? -19.250 -1.019 -8.898 1.00 38.21 1247 THR E CA 1
ATOM 4196 C C . THR E 3 132 ? -17.821 -0.847 -8.448 1.00 37.74 1247 THR E C 1
ATOM 4197 O O . THR E 3 132 ? -17.271 0.226 -8.575 1.00 39.10 1247 THR E O 1
ATOM 4201 N N . LEU E 3 133 ? -17.209 -1.899 -7.924 1.00 38.46 1248 LEU E N 1
ATOM 4202 C CA . LEU E 3 133 ? -15.882 -1.754 -7.413 1.00 40.03 1248 LEU E CA 1
ATOM 4203 C C . LEU E 3 133 ? -15.053 -1.175 -8.513 1.00 42.52 1248 LEU E C 1
ATOM 4204 O O . LEU E 3 133 ? -15.200 -1.587 -9.643 1.00 42.24 1248 LEU E O 1
ATOM 4209 N N . LYS E 3 134 ? -14.231 -0.184 -8.180 1.00 44.90 1249 LYS E N 1
ATOM 4210 C CA . LYS E 3 134 ? -13.263 0.388 -9.112 1.00 47.43 1249 LYS E CA 1
ATOM 4211 C C . LYS E 3 134 ? -12.048 -0.514 -9.164 1.00 50.09 1249 LYS E C 1
ATOM 4212 O O . LYS E 3 134 ? -11.381 -0.724 -8.169 1.00 49.41 1249 LYS E O 1
ATOM 4218 N N . VAL E 3 135 ? -11.759 -1.062 -10.327 1.00 53.57 1250 VAL E N 1
ATOM 4219 C CA . VAL E 3 135 ? -10.647 -1.973 -10.451 1.00 57.50 1250 VAL E CA 1
ATOM 4220 C C . VAL E 3 135 ? -9.772 -1.409 -11.559 1.00 59.40 1250 VAL E C 1
ATOM 4221 O O . VAL E 3 135 ? -10.066 -1.575 -12.746 1.00 59.06 1250 VAL E O 1
ATOM 4225 N N . THR E 3 136 ? -8.715 -0.707 -11.149 1.00 62.31 1251 THR E N 1
ATOM 4226 C CA . THR E 3 136 ? -7.951 0.177 -12.050 1.00 64.82 1251 THR E CA 1
ATOM 4227 C C . THR E 3 136 ? -7.279 -0.589 -13.187 1.00 64.98 1251 THR E C 1
ATOM 4228 O O . THR E 3 136 ? -7.310 -1.824 -13.223 1.00 65.87 1251 THR E O 1
ATOM 4232 N N . ALA F 3 41 ? -16.013 -17.273 44.442 1.00 73.74 1156 ALA F N 1
ATOM 4233 C CA . ALA F 3 41 ? -17.049 -18.356 44.530 1.00 73.34 1156 ALA F CA 1
ATOM 4234 C C . ALA F 3 41 ? -17.786 -18.631 43.200 1.00 72.96 1156 ALA F C 1
ATOM 4235 O O . ALA F 3 41 ? -17.407 -19.552 42.476 1.00 73.08 1156 ALA F O 1
ATOM 4237 N N . PRO F 3 42 ? -18.787 -17.796 42.850 1.00 72.61 1157 PRO F N 1
ATOM 4238 C CA . PRO F 3 42 ? -19.928 -18.245 42.041 1.00 72.45 1157 PRO F CA 1
ATOM 4239 C C . PRO F 3 42 ? -19.546 -18.988 40.777 1.00 72.31 1157 PRO F C 1
ATOM 4240 O O . PRO F 3 42 ? -18.796 -18.465 39.958 1.00 72.27 1157 PRO F O 1
ATOM 4244 N N . ASN F 3 43 ? -20.057 -20.195 40.612 1.00 72.16 1158 ASN F N 1
ATOM 4245 C CA . ASN F 3 43 ? -19.718 -20.960 39.425 1.00 72.11 1158 ASN F CA 1
ATOM 4246 C C . ASN F 3 43 ? -20.906 -21.760 38.906 1.00 72.07 1158 ASN F C 1
ATOM 4247 O O . ASN F 3 43 ? -21.917 -21.915 39.617 1.00 71.87 1158 ASN F O 1
ATOM 4252 N N . LEU F 3 44 ? -20.753 -22.275 37.682 1.00 72.38 1159 LEU F N 1
ATOM 4253 C CA . LEU F 3 44 ? -21.819 -22.977 36.979 1.00 72.80 1159 LEU F CA 1
ATOM 4254 C C . LEU F 3 44 ? -21.297 -24.265 36.380 1.00 73.38 1159 LEU F C 1
ATOM 4255 O O . LEU F 3 44 ? -20.520 -24.227 35.426 1.00 73.63 1159 LEU F O 1
ATOM 4260 N N . ALA F 3 45 ? -21.752 -25.394 36.936 1.00 74.02 1160 ALA F N 1
ATOM 4261 C CA . ALA F 3 45 ? -21.206 -26.752 36.691 1.00 74.31 1160 ALA F CA 1
ATOM 4262 C C . ALA F 3 45 ? -19.663 -26.782 36.713 1.00 74.50 1160 ALA F C 1
ATOM 4263 O O . ALA F 3 45 ? -19.051 -27.616 36.042 1.00 74.90 1160 ALA F O 1
ATOM 4265 N N . GLY F 3 46 ? -19.053 -25.888 37.497 1.00 74.51 1161 GLY F N 1
ATOM 4266 C CA . GLY F 3 46 ? -17.606 -25.679 37.484 1.00 74.50 1161 GLY F CA 1
ATOM 4267 C C . GLY F 3 46 ? -17.174 -24.319 36.960 1.00 74.52 1161 GLY F C 1
ATOM 4268 O O . GLY F 3 46 ? -16.260 -23.710 37.521 1.00 74.58 1161 GLY F O 1
ATOM 4269 N N . ALA F 3 47 ? -17.839 -23.842 35.904 1.00 74.34 1162 ALA F N 1
ATOM 4270 C CA . ALA F 3 47 ? -17.414 -22.644 35.128 1.00 74.30 1162 ALA F CA 1
ATOM 4271 C C . ALA F 3 47 ? -17.596 -21.267 35.812 1.00 74.26 1162 ALA F C 1
ATOM 4272 O O . ALA F 3 47 ? -18.661 -20.977 36.365 1.00 74.24 1162 ALA F O 1
ATOM 4274 N N . VAL F 3 48 ? -16.558 -20.425 35.716 1.00 74.18 1163 VAL F N 1
ATOM 4275 C CA . VAL F 3 48 ? -16.418 -19.210 36.529 1.00 74.12 1163 VAL F CA 1
ATOM 4276 C C . VAL F 3 48 ? -16.271 -17.950 35.678 1.00 74.31 1163 VAL F C 1
ATOM 4277 O O . VAL F 3 48 ? -17.203 -17.146 35.607 1.00 74.32 1163 VAL F O 1
ATOM 4281 N N . GLU F 3 49 ? -15.106 -17.775 35.052 1.00 74.25 1164 GLU F N 1
ATOM 4282 C CA . GLU F 3 49 ? -14.842 -16.625 34.178 1.00 74.31 1164 GLU F CA 1
ATOM 4283 C C . GLU F 3 49 ? -16.032 -16.514 33.233 1.00 74.10 1164 GLU F C 1
ATOM 4284 O O . GLU F 3 49 ? -16.535 -17.534 32.749 1.00 73.94 1164 GLU F O 1
ATOM 4290 N N . PHE F 3 50 ? -16.477 -15.297 32.948 1.00 73.99 1165 PHE F N 1
ATOM 4291 C CA . PHE F 3 50 ? -17.670 -15.125 32.119 1.00 74.09 1165 PHE F CA 1
ATOM 4292 C C . PHE F 3 50 ? -17.641 -15.950 30.815 1.00 74.18 1165 PHE F C 1
ATOM 4293 O O . PHE F 3 50 ? -18.644 -16.566 30.444 1.00 74.02 1165 PHE F O 1
ATOM 4301 N N . ASN F 3 51 ? -16.502 -15.978 30.131 1.00 74.42 1166 ASN F N 1
ATOM 4302 C CA . ASN F 3 51 ? -16.406 -16.693 28.851 1.00 74.58 1166 ASN F CA 1
ATOM 4303 C C . ASN F 3 51 ? -16.805 -18.158 28.963 1.00 74.31 1166 ASN F C 1
ATOM 4304 O O . ASN F 3 51 ? -17.660 -18.644 28.219 1.00 74.10 1166 ASN F O 1
ATOM 4309 N N . ASP F 3 52 ? -16.180 -18.851 29.905 1.00 74.10 1167 ASP F N 1
ATOM 4310 C CA . ASP F 3 52 ? -16.416 -20.278 30.094 1.00 73.95 1167 ASP F CA 1
ATOM 4311 C C . ASP F 3 52 ? -17.871 -20.583 30.488 1.00 73.84 1167 ASP F C 1
ATOM 4312 O O . ASP F 3 52 ? -18.396 -21.639 30.152 1.00 74.09 1167 ASP F O 1
ATOM 4317 N N . VAL F 3 53 ? -18.528 -19.645 31.167 1.00 73.52 1168 VAL F N 1
ATOM 4318 C CA . VAL F 3 53 ? -19.954 -19.782 31.516 1.00 73.07 1168 VAL F CA 1
ATOM 4319 C C . VAL F 3 53 ? -20.818 -19.740 30.250 1.00 72.84 1168 VAL F C 1
ATOM 4320 O O . VAL F 3 53 ? -21.564 -20.670 29.936 1.00 72.49 1168 VAL F O 1
ATOM 4324 N N . LYS F 3 54 ? -20.692 -18.617 29.555 1.00 73.01 1169 LYS F N 1
ATOM 4325 C CA . LYS F 3 54 ? -21.360 -18.332 28.295 1.00 73.32 1169 LYS F CA 1
ATOM 4326 C C . LYS F 3 54 ? -21.330 -19.509 27.320 1.00 73.64 1169 LYS F C 1
ATOM 4327 O O . LYS F 3 54 ? -22.384 -20.018 26.927 1.00 73.52 1169 LYS F O 1
ATOM 4333 N N . THR F 3 55 ? -20.124 -19.948 26.949 1.00 74.03 1170 THR F N 1
ATOM 4334 C CA . THR F 3 55 ? -19.944 -21.040 25.973 1.00 74.38 1170 THR F CA 1
ATOM 4335 C C . THR F 3 55 ? -20.474 -22.386 26.478 1.00 74.41 1170 THR F C 1
ATOM 4336 O O . THR F 3 55 ? -20.870 -23.235 25.672 1.00 74.58 1170 THR F O 1
ATOM 4340 N N . LEU F 3 56 ? -20.481 -22.566 27.802 1.00 74.43 1171 LEU F N 1
ATOM 4341 C CA . LEU F 3 56 ? -21.111 -23.728 28.440 1.00 74.26 1171 LEU F CA 1
ATOM 4342 C C . LEU F 3 56 ? -22.634 -23.594 28.364 1.00 74.52 1171 LEU F C 1
ATOM 4343 O O . LEU F 3 56 ? -23.348 -24.579 28.127 1.00 74.49 1171 LEU F O 1
ATOM 4348 N N . LEU F 3 57 ? -23.118 -22.370 28.564 1.00 74.98 1172 LEU F N 1
ATOM 4349 C CA . LEU F 3 57 ? -24.533 -22.073 28.388 1.00 75.48 1172 LEU F CA 1
ATOM 4350 C C . LEU F 3 57 ? -24.927 -22.322 26.946 1.00 75.93 1172 LEU F C 1
ATOM 4351 O O . LEU F 3 57 ? -25.965 -22.922 26.679 1.00 75.74 1172 LEU F O 1
ATOM 4356 N N . ARG F 3 58 ? -24.083 -21.873 26.020 1.00 76.54 1173 ARG F N 1
ATOM 4357 C CA . ARG F 3 58 ? -24.359 -22.039 24.596 1.00 77.23 1173 ARG F CA 1
ATOM 4358 C C . ARG F 3 58 ? -24.447 -23.525 24.259 1.00 77.35 1173 ARG F C 1
ATOM 4359 O O . ARG F 3 58 ? -25.466 -23.978 23.710 1.00 77.14 1173 ARG F O 1
ATOM 4367 N N . GLU F 3 59 ? -23.395 -24.275 24.615 1.00 77.64 1174 GLU F N 1
ATOM 4368 C CA . GLU F 3 59 ? -23.363 -25.730 24.387 1.00 78.27 1174 GLU F CA 1
ATOM 4369 C C . GLU F 3 59 ? -24.683 -26.307 24.893 1.00 78.63 1174 GLU F C 1
ATOM 4370 O O . GLU F 3 59 ? -25.383 -27.035 24.168 1.00 78.63 1174 GLU F O 1
ATOM 4376 N N . TRP F 3 60 ? -25.030 -25.931 26.123 1.00 79.02 1175 TRP F N 1
ATOM 4377 C CA . TRP F 3 60 ? -26.193 -26.500 26.788 1.00 79.24 1175 TRP F CA 1
ATOM 4378 C C . TRP F 3 60 ? -27.508 -26.143 26.085 1.00 79.23 1175 TRP F C 1
ATOM 4379 O O . TRP F 3 60 ? -28.388 -27.003 25.912 1.00 79.49 1175 TRP F O 1
ATOM 4390 N N . ILE F 3 61 ? -27.642 -24.895 25.654 1.00 79.37 1176 ILE F N 1
ATOM 4391 C CA . ILE F 3 61 ? -28.930 -24.448 25.132 1.00 79.52 1176 ILE F CA 1
ATOM 4392 C C . ILE F 3 61 ? -29.241 -25.065 23.767 1.00 79.86 1176 ILE F C 1
ATOM 4393 O O . ILE F 3 61 ? -30.402 -25.106 23.365 1.00 79.94 1176 ILE F O 1
ATOM 4398 N N . THR F 3 62 ? -28.219 -25.578 23.083 1.00 80.34 1177 THR F N 1
ATOM 4399 C CA . THR F 3 62 ? -28.394 -26.117 21.733 1.00 80.58 1177 THR F CA 1
ATOM 4400 C C . THR F 3 62 ? -28.242 -27.635 21.632 1.00 80.66 1177 THR F C 1
ATOM 4401 O O . THR F 3 62 ? -29.075 -28.287 21.004 1.00 80.77 1177 THR F O 1
ATOM 4405 N N . THR F 3 63 ? -27.191 -28.191 22.234 1.00 80.69 1178 THR F N 1
ATOM 4406 C CA . THR F 3 63 ? -26.940 -29.638 22.151 1.00 80.85 1178 THR F CA 1
ATOM 4407 C C . THR F 3 63 ? -28.188 -30.432 22.615 1.00 80.78 1178 THR F C 1
ATOM 4408 O O . THR F 3 63 ? -28.951 -30.956 21.776 1.00 81.01 1178 THR F O 1
ATOM 4412 N N . ILE F 3 64 ? -28.397 -30.491 23.937 1.00 80.53 1179 ILE F N 1
ATOM 4413 C CA . ILE F 3 64 ? -29.518 -31.232 24.532 1.00 80.10 1179 ILE F CA 1
ATOM 4414 C C . ILE F 3 64 ? -30.793 -30.428 24.278 1.00 79.70 1179 ILE F C 1
ATOM 4415 O O . ILE F 3 64 ? -30.935 -29.292 24.752 1.00 79.80 1179 ILE F O 1
ATOM 4420 N N . SER F 3 65 ? -31.699 -31.043 23.516 1.00 79.16 1180 SER F N 1
ATOM 4421 C CA . SER F 3 65 ? -32.909 -30.383 23.023 1.00 78.41 1180 SER F CA 1
ATOM 4422 C C . SER F 3 65 ? -34.033 -30.276 24.080 1.00 77.93 1180 SER F C 1
ATOM 4423 O O . SER F 3 65 ? -34.736 -29.254 24.123 1.00 78.02 1180 SER F O 1
ATOM 4426 N N . ASP F 3 66 ? -34.215 -31.310 24.913 1.00 77.09 1181 ASP F N 1
ATOM 4427 C CA . ASP F 3 66 ? -35.072 -31.173 26.109 1.00 76.34 1181 ASP F CA 1
ATOM 4428 C C . ASP F 3 66 ? -34.199 -31.230 27.384 1.00 75.49 1181 ASP F C 1
ATOM 4429 O O . ASP F 3 66 ? -33.528 -32.245 27.644 1.00 75.24 1181 ASP F O 1
ATOM 4434 N N . PRO F 3 67 ? -34.204 -30.126 28.172 1.00 74.62 1182 PRO F N 1
ATOM 4435 C CA . PRO F 3 67 ? -33.350 -29.960 29.355 1.00 73.84 1182 PRO F CA 1
ATOM 4436 C C . PRO F 3 67 ? -34.033 -30.344 30.676 1.00 73.13 1182 PRO F C 1
ATOM 4437 O O . PRO F 3 67 ? -35.092 -29.786 31.031 1.00 72.82 1182 PRO F O 1
ATOM 4441 N N . MET F 3 68 ? -33.408 -31.291 31.380 1.00 72.17 1183 MET F N 1
ATOM 4442 C CA . MET F 3 68 ? -33.883 -31.728 32.698 1.00 71.50 1183 MET F CA 1
ATOM 4443 C C . MET F 3 68 ? -33.900 -30.537 33.698 1.00 70.62 1183 MET F C 1
ATOM 4444 O O . MET F 3 68 ? -32.943 -29.733 33.778 1.00 70.51 1183 MET F O 1
ATOM 4449 N N . GLU F 3 69 ? -35.028 -30.423 34.413 1.00 69.38 1184 GLU F N 1
ATOM 4450 C CA . GLU F 3 69 ? -35.251 -29.404 35.446 1.00 68.07 1184 GLU F CA 1
ATOM 4451 C C . GLU F 3 69 ? -34.061 -29.338 36.416 1.00 66.92 1184 GLU F C 1
ATOM 4452 O O . GLU F 3 69 ? -33.694 -28.249 36.850 1.00 66.61 1184 GLU F O 1
ATOM 4458 N N . GLU F 3 70 ? -33.441 -30.481 36.734 1.00 65.41 1185 GLU F N 1
ATOM 4459 C CA . GLU F 3 70 ? -32.212 -30.491 37.552 1.00 64.17 1185 GLU F CA 1
ATOM 4460 C C . GLU F 3 70 ? -31.158 -29.542 36.947 1.00 63.02 1185 GLU F 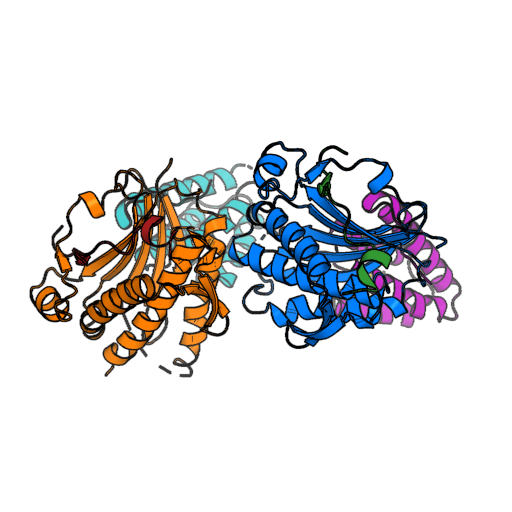C 1
ATOM 4461 O O . GLU F 3 70 ? -30.420 -28.873 37.687 1.00 62.86 1185 GLU F O 1
ATOM 4467 N N . ASP F 3 71 ? -31.098 -29.479 35.610 1.00 77.26 1186 ASP F N 1
ATOM 4468 C CA . ASP F 3 71 ? -30.134 -28.615 34.902 1.00 75.28 1186 ASP F CA 1
ATOM 4469 C C . ASP F 3 71 ? -30.556 -27.119 34.848 1.00 73.21 1186 ASP F C 1
ATOM 4470 O O . ASP F 3 71 ? -29.701 -26.240 34.991 1.00 72.59 1186 ASP F O 1
ATOM 4475 N N . ILE F 3 72 ? -31.844 -26.817 34.676 1.00 70.45 1187 ILE F N 1
ATOM 4476 C CA . ILE F 3 72 ? -32.313 -25.425 34.810 1.00 68.79 1187 ILE F CA 1
ATOM 4477 C C . ILE F 3 72 ? -32.010 -24.825 36.194 1.00 68.42 1187 ILE F C 1
ATOM 4478 O O . ILE F 3 72 ? -31.438 -23.743 36.311 1.00 68.54 1187 ILE F O 1
ATOM 4483 N N . LEU F 3 73 ? -32.417 -25.527 37.241 1.00 67.64 1188 LEU F N 1
ATOM 4484 C CA . LEU F 3 73 ? -32.344 -24.994 38.600 1.00 66.96 1188 LEU F CA 1
ATOM 4485 C C . LEU F 3 73 ? -30.928 -24.693 39.027 1.00 66.80 1188 LEU F C 1
ATOM 4486 O O . LEU F 3 73 ? -30.702 -23.765 39.800 1.00 67.37 1188 LEU F O 1
ATOM 4491 N N . GLN F 3 74 ? -29.968 -25.474 38.540 1.00 65.96 1189 GLN F N 1
ATOM 4492 C CA . GLN F 3 74 ? -28.584 -25.241 38.947 1.00 65.52 1189 GLN F CA 1
ATOM 4493 C C . GLN F 3 74 ? -28.148 -23.845 38.480 1.00 64.05 1189 GLN F C 1
ATOM 4494 O O . GLN F 3 74 ? -27.309 -23.182 39.109 1.00 63.97 1189 GLN F O 1
ATOM 4500 N N . VAL F 3 75 ? -28.760 -23.423 37.376 1.00 61.64 1190 VAL F N 1
ATOM 4501 C CA . VAL F 3 75 ? -28.538 -22.116 36.785 1.00 59.76 1190 VAL F CA 1
ATOM 4502 C C . VAL F 3 75 ? -29.117 -21.024 37.652 1.00 58.80 1190 VAL F C 1
ATOM 4503 O O . VAL F 3 75 ? -28.451 -20.018 37.893 1.00 58.39 1190 VAL F O 1
ATOM 4507 N N . VAL F 3 76 ? -30.356 -21.220 38.096 1.00 56.88 1191 VAL F N 1
ATOM 4508 C CA . VAL F 3 76 ? -31.003 -20.230 38.938 1.00 55.16 1191 VAL F CA 1
ATOM 4509 C C . VAL F 3 76 ? -30.215 -20.094 40.211 1.00 55.20 1191 VAL F C 1
ATOM 4510 O O . VAL F 3 76 ? -29.973 -18.985 40.676 1.00 55.36 1191 VAL F O 1
ATOM 4514 N N . LYS F 3 77 ? -29.783 -21.213 40.771 1.00 54.85 1192 LYS F N 1
ATOM 4515 C CA . LYS F 3 77 ? -28.979 -21.128 41.968 1.00 55.13 1192 LYS F CA 1
ATOM 4516 C C . LYS F 3 77 ? -27.707 -20.352 41.672 1.00 55.24 1192 LYS F C 1
ATOM 4517 O O . LYS F 3 77 ? -27.282 -19.551 42.494 1.00 55.03 1192 LYS F O 1
ATOM 4523 N N . TYR F 3 78 ? -27.117 -20.573 40.498 1.00 55.02 1193 TYR F N 1
ATOM 4524 C CA . TYR F 3 78 ? -25.952 -19.784 40.061 1.00 54.04 1193 TYR F CA 1
ATOM 4525 C C . TYR F 3 78 ? -26.218 -18.285 40.029 1.00 53.85 1193 TYR F C 1
ATOM 4526 O O . TYR F 3 78 ? -25.361 -17.478 40.407 1.00 53.83 1193 TYR F O 1
ATOM 4535 N N . CYS F 3 79 ? -27.390 -17.913 39.540 1.00 52.65 1194 CYS F N 1
ATOM 4536 C CA . CYS F 3 79 ? -27.693 -16.504 39.359 1.00 52.61 1194 CYS F CA 1
ATOM 4537 C C . CYS F 3 79 ? -27.834 -15.797 40.701 1.00 52.55 1194 CYS F C 1
ATOM 4538 O O . CYS F 3 79 ? -27.301 -14.702 40.869 1.00 51.96 1194 CYS F O 1
ATOM 4541 N N . THR F 3 80 ? -28.509 -16.432 41.660 1.00 52.77 1195 THR F N 1
ATOM 4542 C CA . THR F 3 80 ? -28.708 -15.823 42.982 1.00 51.58 1195 THR F CA 1
ATOM 4543 C C . THR F 3 80 ? -27.437 -15.845 43.820 1.00 50.74 1195 THR F C 1
ATOM 4544 O O . THR F 3 80 ? -27.216 -14.937 44.594 1.00 50.58 1195 THR F O 1
ATOM 4548 N N . ASP F 3 81 ? -26.605 -16.871 43.667 1.00 50.50 1196 ASP F N 1
ATOM 4549 C CA . ASP F 3 81 ? -25.212 -16.811 44.146 1.00 51.18 1196 ASP F CA 1
ATOM 4550 C C . ASP F 3 81 ? -24.589 -15.466 43.784 1.00 50.11 1196 ASP F C 1
ATOM 4551 O O . ASP F 3 81 ? -24.058 -14.765 44.636 1.00 49.45 1196 ASP F O 1
ATOM 4556 N N . LEU F 3 82 ? -24.663 -15.130 42.499 1.00 49.06 1197 LEU F N 1
ATOM 4557 C CA . LEU F 3 82 ? -24.071 -13.904 41.952 1.00 48.31 1197 LEU F CA 1
ATOM 4558 C C . LEU F 3 82 ? -24.629 -12.615 42.541 1.00 48.58 1197 LEU F C 1
ATOM 4559 O O . LEU F 3 82 ? -23.928 -11.609 42.655 1.00 47.91 1197 LEU F O 1
ATOM 4564 N N . ILE F 3 83 ? -25.921 -12.652 42.834 1.00 48.92 1198 ILE F N 1
ATOM 4565 C CA . ILE F 3 83 ? -26.603 -11.579 43.521 1.00 50.11 1198 ILE F CA 1
ATOM 4566 C C . ILE F 3 83 ? -25.985 -11.455 44.915 1.00 52.18 1198 ILE F C 1
ATOM 4567 O O . ILE F 3 83 ? -25.563 -10.349 45.312 1.00 52.04 1198 ILE F O 1
ATOM 4572 N N . GLU F 3 84 ? -25.927 -12.588 45.636 1.00 53.91 1199 GLU F N 1
ATOM 4573 C CA . GLU F 3 84 ? -25.428 -12.625 47.017 1.00 5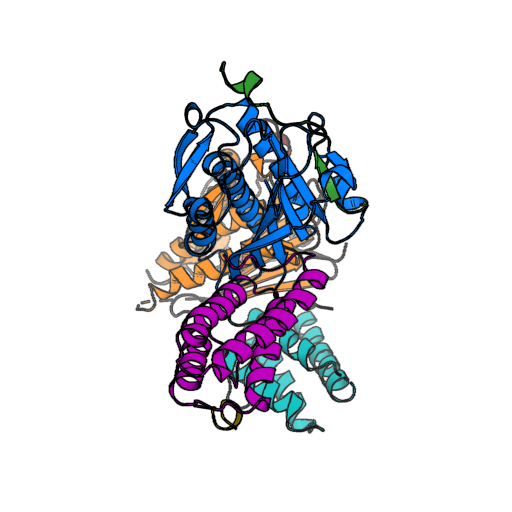5.85 1199 GLU F CA 1
ATOM 4574 C C . GLU F 3 84 ? -23.986 -12.196 47.007 1.00 56.33 1199 GLU F C 1
ATOM 4575 O O . GLU F 3 84 ? -23.571 -11.408 47.845 1.00 56.53 1199 GLU F O 1
ATOM 4581 N N . GLU F 3 85 ? -23.236 -12.699 46.034 1.00 57.73 1200 GLU F N 1
ATOM 4582 C CA . GLU F 3 85 ? -21.805 -12.430 45.937 1.00 59.15 1200 GLU F CA 1
ATOM 4583 C C . GLU F 3 85 ? -21.462 -11.037 45.394 1.00 58.74 1200 GLU F C 1
ATOM 4584 O O . GLU F 3 85 ? -20.294 -10.645 45.361 1.00 58.36 1200 GLU F O 1
ATOM 4590 N N . LYS F 3 86 ? -22.476 -10.281 44.989 1.00 58.84 1201 LYS F N 1
ATOM 4591 C CA . LYS F 3 86 ? -22.285 -8.933 44.459 1.00 58.76 1201 LYS F CA 1
ATOM 4592 C C . LYS F 3 86 ? -21.540 -8.907 43.114 1.00 58.21 1201 LYS F C 1
ATOM 4593 O O . LYS F 3 86 ? -20.607 -8.119 42.976 1.00 58.62 1201 LYS F O 1
ATOM 4599 N N . ASP F 3 87 ? -21.926 -9.744 42.141 1.00 57.01 1202 ASP F N 1
ATOM 4600 C CA . ASP F 3 87 ? -21.524 -9.505 40.742 1.00 56.71 1202 ASP F CA 1
ATOM 4601 C C . ASP F 3 87 ? -22.740 -9.279 39.854 1.00 54.64 1202 ASP F C 1
ATOM 4602 O O . ASP F 3 87 ? -23.032 -10.059 38.951 1.00 54.25 1202 ASP F O 1
ATOM 4607 N N . LEU F 3 88 ? -23.438 -8.192 40.148 1.00 52.74 1203 LEU F N 1
ATOM 4608 C CA . LEU F 3 88 ? -24.566 -7.709 39.369 1.00 52.15 1203 LEU F CA 1
ATOM 4609 C C . LEU F 3 88 ? -24.287 -7.554 37.896 1.00 52.14 1203 LEU F C 1
ATOM 4610 O O . LEU F 3 88 ? -25.167 -7.798 37.079 1.00 51.67 1203 LEU F O 1
ATOM 4615 N N . GLU F 3 89 ? -23.076 -7.133 37.560 1.00 52.40 1204 GLU F N 1
ATOM 4616 C CA . GLU F 3 89 ? -22.618 -7.154 36.168 1.00 53.22 1204 GLU F CA 1
ATOM 4617 C C . GLU F 3 89 ? -22.809 -8.547 35.535 1.00 53.80 1204 GLU F C 1
ATOM 4618 O O . GLU F 3 89 ? -23.641 -8.735 34.642 1.00 54.08 1204 GLU F O 1
ATOM 4624 N N . LYS F 3 90 ? -22.086 -9.541 36.031 1.00 53.86 1205 LYS F N 1
ATOM 4625 C CA . LYS F 3 90 ? -22.195 -10.863 35.451 1.00 53.75 1205 LYS F CA 1
ATOM 4626 C C . LYS F 3 90 ? -23.625 -11.398 35.449 1.00 53.46 1205 LYS F C 1
ATOM 4627 O O . LYS F 3 90 ? -24.004 -12.165 34.578 1.00 54.52 1205 LYS F O 1
ATOM 4633 N N . LEU F 3 91 ? -24.418 -11.004 36.430 1.00 51.95 1206 LEU F N 1
ATOM 4634 C CA . LEU F 3 91 ? -25.790 -11.456 36.479 1.00 51.62 1206 LEU F CA 1
ATOM 4635 C C . LEU F 3 91 ? -26.498 -10.922 35.250 1.00 51.80 1206 LEU F C 1
ATOM 4636 O O . LEU F 3 91 ? -27.331 -11.605 34.659 1.00 51.14 1206 LEU F O 1
ATOM 4641 N N . ASP F 3 92 ? -26.163 -9.698 34.869 1.00 52.15 1207 ASP F N 1
ATOM 4642 C CA . ASP F 3 92 ? -26.824 -9.060 33.745 1.00 52.36 1207 ASP F CA 1
ATOM 4643 C C . ASP F 3 92 ? -26.377 -9.705 32.428 1.00 51.51 1207 ASP F C 1
ATOM 4644 O O . ASP F 3 92 ? -27.204 -10.070 31.594 1.00 50.62 1207 ASP F O 1
ATOM 4649 N N . LEU F 3 93 ? -25.071 -9.868 32.252 1.00 50.52 1208 LEU F N 1
ATOM 4650 C CA . LEU F 3 93 ? -24.568 -10.506 31.052 1.00 50.18 1208 LEU F CA 1
ATOM 4651 C C . LEU F 3 93 ? -25.262 -11.831 30.951 1.00 50.42 1208 LEU F C 1
ATOM 4652 O O . LEU F 3 93 ? -26.034 -12.056 30.043 1.00 50.70 1208 LEU F O 1
ATOM 4657 N N . VAL F 3 94 ? -25.031 -12.690 31.925 1.00 50.86 1209 VAL F N 1
ATOM 4658 C CA . VAL F 3 94 ? -25.631 -14.003 31.920 1.00 50.76 1209 VAL F CA 1
ATOM 4659 C C . VAL F 3 94 ? -27.103 -13.939 31.552 1.00 50.72 1209 VAL F C 1
ATOM 4660 O O . VAL F 3 94 ? -27.567 -14.690 30.703 1.00 50.61 1209 VAL F O 1
ATOM 4664 N N . ILE F 3 95 ? -27.847 -13.042 32.174 1.00 51.54 1210 ILE F N 1
ATOM 4665 C CA . ILE F 3 95 ? -29.275 -13.025 31.919 1.00 52.64 1210 ILE F CA 1
ATOM 4666 C C . ILE F 3 95 ? -29.559 -12.584 30.505 1.00 54.61 1210 ILE F C 1
ATOM 4667 O O . ILE F 3 95 ? -30.471 -13.124 29.875 1.00 55.39 1210 ILE F O 1
ATOM 4672 N N . LYS F 3 96 ? -28.784 -11.622 30.013 1.00 56.82 1211 LYS F N 1
ATOM 4673 C CA . LYS F 3 96 ? -28.978 -11.112 28.666 1.00 58.99 1211 LYS F CA 1
ATOM 4674 C C . LYS F 3 96 ? -28.575 -12.153 27.646 1.00 60.43 1211 LYS F C 1
ATOM 4675 O O . LYS F 3 96 ? -29.368 -12.481 26.765 1.00 59.90 1211 LYS F O 1
ATOM 4681 N N . TYR F 3 97 ? -27.366 -12.692 27.778 1.00 62.33 1212 TYR F N 1
ATOM 4682 C CA . TYR F 3 97 ? -26.908 -13.773 26.899 1.00 64.84 1212 TYR F CA 1
ATOM 4683 C C . TYR F 3 97 ? -27.914 -14.916 26.878 1.00 65.66 1212 TYR F C 1
ATOM 4684 O O . TYR F 3 97 ? -28.357 -15.323 25.810 1.00 65.98 1212 TYR F O 1
ATOM 4693 N N . MET F 3 98 ? -28.283 -15.422 28.049 1.00 66.34 1213 MET F N 1
ATOM 4694 C CA . MET F 3 98 ? -29.391 -16.361 28.132 1.00 67.14 1213 MET F CA 1
ATOM 4695 C C . MET F 3 98 ? -30.563 -15.899 27.273 1.00 67.59 1213 MET F C 1
ATOM 4696 O O . MET F 3 98 ? -30.981 -16.609 26.384 1.00 67.36 1213 MET F O 1
ATOM 4701 N N . LYS F 3 99 ? -31.064 -14.698 27.505 1.00 68.53 1214 LYS F N 1
ATOM 4702 C CA . LYS F 3 99 ? -32.239 -14.224 26.789 1.00 69.71 1214 LYS F CA 1
ATOM 4703 C C . LYS F 3 99 ? -32.100 -14.361 25.289 1.00 71.39 1214 LYS F C 1
ATOM 4704 O O . LYS F 3 99 ? -33.038 -14.761 24.612 1.00 71.42 1214 LYS F O 1
ATOM 4710 N N . ARG F 3 100 ? -30.934 -14.003 24.768 1.00 73.13 1215 ARG F N 1
ATOM 4711 C CA . ARG F 3 100 ? -30.694 -14.051 23.328 1.00 74.85 1215 ARG F CA 1
ATOM 4712 C C . ARG F 3 100 ? -30.957 -15.467 22.852 1.00 74.90 1215 ARG F C 1
ATOM 4713 O O . ARG F 3 100 ? -31.980 -15.739 22.215 1.00 74.97 1215 ARG F O 1
ATOM 4721 N N . LEU F 3 101 ? -30.054 -16.367 23.220 1.00 75.42 1216 LEU F N 1
ATOM 4722 C CA . LEU F 3 101 ? -30.153 -17.739 22.797 1.00 75.85 1216 LEU F CA 1
ATOM 4723 C C . LEU F 3 101 ? -31.539 -18.218 23.197 1.00 76.50 1216 LEU F C 1
ATOM 4724 O O . LEU F 3 101 ? -32.281 -18.682 22.351 1.00 77.11 1216 LEU F O 1
ATOM 4729 N N . MET F 3 102 ? -31.927 -18.027 24.456 1.00 77.11 1217 MET F N 1
ATOM 4730 C CA . MET F 3 102 ? -33.095 -18.731 25.015 1.00 77.37 1217 MET F CA 1
ATOM 4731 C C . MET F 3 102 ? -34.470 -18.441 24.383 1.00 77.60 1217 MET F C 1
ATOM 4732 O O . MET F 3 102 ? -35.475 -18.951 24.882 1.00 77.62 1217 MET F O 1
ATOM 4737 N N . GLN F 3 103 ? -34.553 -17.672 23.297 1.00 70.72 1218 GLN F N 1
ATOM 4738 C CA . GLN F 3 103 ? -35.876 -17.388 22.704 1.00 72.13 1218 GLN F CA 1
ATOM 4739 C C . GLN F 3 103 ? -36.055 -17.783 21.207 1.00 72.97 1218 GLN F C 1
ATOM 4740 O O . GLN F 3 103 ? -36.272 -16.914 20.360 1.00 73.27 1218 GLN F O 1
ATOM 4746 N N . GLN F 3 104 ? -35.958 -19.090 20.904 1.00 73.85 1219 GLN F N 1
ATOM 4747 C CA . GLN F 3 104 ? -36.358 -19.676 19.600 1.00 74.40 1219 GLN F CA 1
ATOM 4748 C C . GLN F 3 104 ? -36.908 -21.088 19.783 1.00 74.31 1219 GLN F C 1
ATOM 4749 O O . GLN F 3 104 ? -36.431 -22.037 19.163 1.00 73.94 1219 GLN F O 1
ATOM 4755 N N . SER F 3 108 ? -39.930 -23.274 22.179 1.00 77.96 1223 SER F N 1
ATOM 4756 C CA . SER F 3 108 ? -40.827 -22.807 23.251 1.00 78.14 1223 SER F CA 1
ATOM 4757 C C . SER F 3 108 ? -40.485 -23.363 24.651 1.00 78.03 1223 SER F C 1
ATOM 4758 O O . SER F 3 108 ? -40.745 -22.719 25.670 1.00 78.12 1223 SER F O 1
ATOM 4761 N N . VAL F 3 109 ? -39.925 -24.566 24.692 1.00 77.42 1224 VAL F N 1
ATOM 4762 C CA . VAL F 3 109 ? -39.412 -25.142 25.929 1.00 76.74 1224 VAL F CA 1
ATOM 4763 C C . VAL F 3 109 ? -38.319 -24.237 26.497 1.00 76.39 1224 VAL F C 1
ATOM 4764 O O . VAL F 3 109 ? -38.333 -23.958 27.690 1.00 76.76 1224 VAL F O 1
ATOM 4768 N N . TRP F 3 110 ? -37.393 -23.768 25.656 1.00 75.62 1225 TRP F N 1
ATOM 4769 C CA . TRP F 3 110 ? -36.298 -22.906 26.126 1.00 74.58 1225 TRP F CA 1
ATOM 4770 C C . TRP F 3 110 ? -36.738 -21.496 26.487 1.00 73.63 1225 TRP F C 1
ATOM 4771 O O . TRP F 3 110 ? -35.990 -20.744 27.120 1.00 73.83 1225 TRP F O 1
ATOM 4782 N N . ASN F 3 111 ? -37.941 -21.123 26.077 1.00 80.03 1226 ASN F N 1
ATOM 4783 C CA . ASN F 3 111 ? -38.457 -19.819 26.427 1.00 78.74 1226 ASN F CA 1
ATOM 4784 C C . ASN F 3 111 ? -39.013 -19.848 27.834 1.00 77.76 1226 ASN F C 1
ATOM 4785 O O . ASN F 3 111 ? -38.707 -18.958 28.633 1.00 77.49 1226 ASN F O 1
ATOM 4790 N N . MET F 3 112 ? -39.847 -20.856 28.117 1.00 76.26 1227 MET F N 1
ATOM 4791 C CA . MET F 3 112 ? -40.355 -21.100 29.480 1.00 74.96 1227 MET F CA 1
ATOM 4792 C C . MET F 3 112 ? -39.171 -21.009 30.441 1.00 72.96 1227 MET F C 1
ATOM 4793 O O . MET F 3 112 ? -39.146 -20.172 31.350 1.00 73.06 1227 MET F O 1
ATOM 4798 N N . ALA F 3 113 ? -38.184 -21.867 30.191 1.00 70.32 1228 ALA F N 1
ATOM 4799 C CA . ALA F 3 113 ? -36.975 -21.932 30.977 1.00 68.04 1228 ALA F CA 1
ATOM 4800 C C . ALA F 3 113 ? -36.526 -20.531 31.341 1.00 66.60 1228 ALA F C 1
ATOM 4801 O O . ALA F 3 113 ? -36.359 -20.221 32.520 1.00 67.19 1228 ALA F O 1
ATOM 4803 N N . PHE F 3 114 ? -36.359 -19.671 30.340 1.00 64.48 1229 PHE F N 1
ATOM 4804 C CA . PHE F 3 114 ? -35.860 -18.318 30.592 1.00 62.14 1229 PHE F CA 1
ATOM 4805 C C . PHE F 3 114 ? -36.748 -17.560 31.570 1.00 62.18 1229 PHE F C 1
ATOM 4806 O O . PHE F 3 114 ? -36.277 -17.066 32.591 1.00 61.79 1229 PHE F O 1
ATOM 4814 N N . ASP F 3 115 ? -38.030 -17.471 31.249 1.00 62.11 1230 ASP F N 1
ATOM 4815 C CA . ASP F 3 115 ? -38.955 -16.745 32.086 1.00 62.36 1230 ASP F CA 1
ATOM 4816 C C . ASP F 3 115 ? -38.936 -17.234 33.510 1.00 61.77 1230 ASP F C 1
ATOM 4817 O O . ASP F 3 115 ? -39.006 -16.450 34.434 1.00 62.12 1230 ASP F O 1
ATOM 4822 N N . PHE F 3 116 ? -38.857 -18.540 33.686 1.00 60.95 1231 PHE F N 1
ATOM 4823 C CA . PHE F 3 116 ? -38.791 -19.106 35.025 1.00 59.89 1231 PHE F CA 1
ATOM 4824 C C . PHE F 3 116 ? -37.538 -18.605 35.761 1.00 60.10 1231 PHE F C 1
ATOM 4825 O O . PHE F 3 116 ? -37.589 -18.310 36.960 1.00 60.54 1231 PHE F O 1
ATOM 4833 N N . ILE F 3 117 ? -36.428 -18.491 35.037 1.00 59.23 1232 ILE F N 1
ATOM 4834 C CA . ILE F 3 117 ? -35.173 -18.035 35.626 1.00 59.15 1232 ILE F CA 1
ATOM 4835 C C . ILE F 3 117 ? -35.226 -16.547 35.941 1.00 59.43 1232 ILE F C 1
ATOM 4836 O O . ILE F 3 117 ? -34.705 -16.094 36.964 1.00 59.41 1232 ILE F O 1
ATOM 4841 N N . LEU F 3 118 ? -35.867 -15.784 35.073 1.00 59.56 1233 LEU F N 1
ATOM 4842 C CA . LEU F 3 118 ? -35.991 -14.359 35.314 1.00 59.74 1233 LEU F CA 1
ATOM 4843 C C . LEU F 3 118 ? -36.941 -14.068 36.466 1.00 60.33 1233 LEU F C 1
ATOM 4844 O O . LEU F 3 118 ? -36.702 -13.141 37.222 1.00 61.44 1233 LEU F O 1
ATOM 4849 N N . ASP F 3 119 ? -38.006 -14.862 36.582 1.00 60.36 1234 ASP F N 1
ATOM 4850 C CA . ASP F 3 119 ? -39.000 -14.711 37.648 1.00 60.42 1234 ASP F CA 1
ATOM 4851 C C . ASP F 3 119 ? -38.297 -14.724 38.975 1.00 59.96 1234 ASP F C 1
ATOM 4852 O O . ASP F 3 119 ? -38.497 -13.846 39.819 1.00 59.79 1234 ASP F O 1
ATOM 4857 N N . ASN F 3 120 ? -37.478 -15.757 39.129 1.00 59.04 1235 ASN F N 1
ATOM 4858 C CA . ASN F 3 120 ? -36.816 -16.038 40.379 1.00 58.60 1235 ASN F CA 1
ATOM 4859 C C . ASN F 3 120 ? -35.743 -14.992 40.654 1.00 57.88 1235 ASN F C 1
ATOM 4860 O O . ASN F 3 120 ? -35.729 -14.367 41.716 1.00 58.38 1235 ASN F O 1
ATOM 4865 N N . VAL F 3 121 ? -34.874 -14.753 39.685 1.00 56.30 1236 VAL F N 1
ATOM 4866 C CA . VAL F 3 121 ? -33.868 -13.717 39.857 1.00 54.77 1236 VAL F CA 1
ATOM 4867 C C . VAL F 3 121 ? -34.460 -12.370 40.276 1.00 54.27 1236 VAL F C 1
ATOM 4868 O O . VAL F 3 121 ? -33.873 -11.628 41.070 1.00 53.61 1236 VAL F O 1
ATOM 4872 N N . GLN F 3 122 ? -35.633 -12.074 39.733 1.00 54.38 1237 GLN F N 1
ATOM 4873 C CA . GLN F 3 122 ? -36.240 -10.754 39.866 1.00 54.39 1237 GLN F CA 1
ATOM 4874 C C . GLN F 3 122 ? -36.740 -10.492 41.271 1.00 53.84 1237 GLN F C 1
ATOM 4875 O O . GLN F 3 122 ? -36.454 -9.439 41.830 1.00 54.31 1237 GLN F O 1
ATOM 4881 N N . VAL F 3 123 ? -37.500 -11.447 41.815 1.00 52.68 1238 VAL F N 1
ATOM 4882 C CA . VAL F 3 123 ? -37.984 -11.406 43.209 1.00 51.22 1238 VAL F CA 1
ATOM 4883 C C . VAL F 3 123 ? -36.837 -11.337 44.210 1.00 49.96 1238 VAL F C 1
ATOM 4884 O O . VAL F 3 123 ? -36.978 -10.709 45.261 1.00 49.31 1238 VAL F O 1
ATOM 4888 N N . VAL F 3 124 ? -35.714 -11.974 43.895 1.00 48.48 1239 VAL F N 1
ATOM 4889 C CA . VAL F 3 124 ? -34.569 -11.854 44.756 1.00 48.81 1239 VAL F CA 1
ATOM 4890 C C . VAL F 3 124 ? -33.979 -10.467 44.621 1.00 49.59 1239 VAL F C 1
ATOM 4891 O O . VAL F 3 124 ? -33.528 -9.903 45.606 1.00 50.04 1239 VAL F O 1
ATOM 4895 N N . LEU F 3 125 ? -33.954 -9.905 43.419 1.00 49.98 1240 LEU F N 1
ATOM 4896 C CA . LEU F 3 125 ? -33.476 -8.527 43.273 1.00 50.28 1240 LEU F CA 1
ATOM 4897 C C . LEU F 3 125 ? -34.376 -7.598 44.023 1.00 51.62 1240 LEU F C 1
ATOM 4898 O O . LEU F 3 125 ? -33.905 -6.728 44.741 1.00 51.40 1240 LEU F O 1
ATOM 4903 N N . GLN F 3 126 ? -35.674 -7.801 43.839 1.00 53.52 1241 GLN F N 1
ATOM 4904 C CA . GLN F 3 126 ? -36.700 -7.090 44.589 1.00 55.37 1241 GLN F CA 1
ATOM 4905 C C . GLN F 3 126 ? -36.284 -6.897 46.030 1.00 55.89 1241 GLN F C 1
ATOM 4906 O O . GLN F 3 126 ? -36.253 -5.776 46.493 1.00 56.67 1241 GLN F O 1
ATOM 4912 N N . GLN F 3 127 ? -35.941 -7.973 46.728 1.00 55.87 1242 GLN F N 1
ATOM 4913 C CA . GLN F 3 127 ? -35.609 -7.868 48.142 1.00 56.07 1242 GLN F CA 1
ATOM 4914 C C . GLN F 3 127 ? -34.194 -7.401 48.420 1.00 55.98 1242 GLN F C 1
ATOM 4915 O O . GLN F 3 127 ? -33.995 -6.529 49.256 1.00 56.55 1242 GLN F O 1
ATOM 4921 N N . THR F 3 128 ? -33.208 -7.952 47.729 1.00 55.48 1243 THR F N 1
ATOM 4922 C CA . THR F 3 128 ? -31.817 -7.645 48.056 1.00 55.34 1243 THR F CA 1
ATOM 4923 C C . THR F 3 128 ? -31.425 -6.200 47.739 1.00 55.86 1243 THR F C 1
ATOM 4924 O O . THR F 3 128 ? -30.730 -5.542 48.524 1.00 56.41 1243 THR F O 1
ATOM 4928 N N . TYR F 3 129 ? -31.867 -5.710 46.585 1.00 55.65 1244 TYR F N 1
ATOM 4929 C CA . TYR F 3 129 ? -31.491 -4.371 46.144 1.00 54.67 1244 TYR F CA 1
ATOM 4930 C C . TYR F 3 129 ? -32.632 -3.373 46.147 1.00 55.68 1244 TYR F C 1
ATOM 4931 O O . TYR F 3 129 ? -32.393 -2.157 46.215 1.00 56.05 1244 TYR F O 1
ATOM 4940 N N . GLY F 3 130 ? -33.857 -3.886 46.081 1.00 56.04 1245 GLY F N 1
ATOM 4941 C CA . GLY F 3 130 ? -35.034 -3.040 46.152 1.00 57.10 1245 GLY F CA 1
ATOM 4942 C C . GLY F 3 130 ? -35.586 -2.686 44.794 1.00 57.75 1245 GLY F C 1
ATOM 4943 O O . GLY F 3 130 ? -36.610 -2.010 44.672 1.00 57.94 1245 GLY F O 1
ATOM 4944 N N . SER F 3 131 ? -34.897 -3.144 43.767 1.00 58.87 1246 SER F N 1
ATOM 4945 C CA . SER F 3 131 ? -35.245 -2.803 42.419 1.00 60.11 1246 SER F CA 1
ATOM 4946 C C . SER F 3 131 ? -35.409 -4.094 41.650 1.00 60.60 1246 SER F C 1
ATOM 4947 O O . SER F 3 131 ? -35.224 -5.186 42.183 1.00 60.57 1246 SER F O 1
ATOM 4950 N N . THR F 3 132 ? -35.771 -3.952 40.389 1.00 61.51 1247 THR F N 1
ATOM 4951 C CA . THR F 3 132 ? -35.884 -5.071 39.496 1.00 61.89 1247 THR F CA 1
ATOM 4952 C C . THR F 3 132 ? -34.997 -4.774 38.308 1.00 62.32 1247 THR F C 1
ATOM 4953 O O . THR F 3 132 ? -34.816 -3.613 37.935 1.00 62.36 1247 THR F O 1
ATOM 4957 N N . LEU F 3 133 ? -34.412 -5.826 37.747 1.00 63.46 1248 LEU F N 1
ATOM 4958 C CA . LEU F 3 133 ? -33.488 -5.685 36.629 1.00 65.15 1248 LEU F CA 1
ATOM 4959 C C . LEU F 3 133 ? -34.177 -5.026 35.446 1.00 67.09 1248 LEU F C 1
ATOM 4960 O O . LEU F 3 133 ? -35.264 -5.438 35.065 1.00 66.71 1248 LEU F O 1
ATOM 4965 N N . LYS F 3 134 ? -33.553 -3.998 34.881 1.00 69.99 1249 LYS F N 1
ATOM 4966 C CA . LYS F 3 134 ? -34.063 -3.370 33.671 1.00 73.22 1249 LYS F CA 1
ATOM 4967 C C . LYS F 3 134 ? -33.596 -4.140 32.463 1.00 75.11 1249 LYS F C 1
ATOM 4968 O O . LYS F 3 134 ? -32.429 -4.096 32.120 1.00 75.20 1249 LYS F O 1
ATOM 4974 N N . VAL F 3 135 ? -34.514 -4.844 31.826 1.00 78.12 1250 VAL F N 1
ATOM 4975 C CA . VAL F 3 135 ? -34.242 -5.505 30.551 1.00 81.11 1250 VAL F CA 1
ATOM 4976 C C . VAL F 3 135 ? -35.575 -6.121 30.113 1.00 82.41 1250 VAL F C 1
ATOM 4977 O O . VAL F 3 135 ? -36.278 -6.718 30.937 1.00 81.66 1250 VAL F O 1
ATOM 4981 N N . THR F 3 136 ? -35.932 -5.934 28.838 1.00 81.10 1251 THR F N 1
ATOM 4982 C CA . THR F 3 136 ? -37.254 -6.342 28.305 1.00 81.32 1251 THR F CA 1
ATOM 4983 C C . THR F 3 136 ? -37.282 -6.367 26.765 1.00 80.81 1251 THR F C 1
ATOM 4984 O O . THR F 3 136 ? -37.198 -5.329 26.097 1.00 80.64 1251 THR F O 1
ATOM 4988 N N . SER G 4 3 ? -13.082 -31.584 -2.682 1.00 51.73 566 SER G N 1
ATOM 4989 C CA . SER G 4 3 ? -12.356 -30.363 -3.187 1.00 53.42 566 SER G CA 1
ATOM 4990 C C . SER G 4 3 ? -11.752 -29.428 -2.113 1.00 54.51 566 SER G C 1
ATOM 4991 O O . SER G 4 3 ? -12.079 -29.479 -0.903 1.00 55.72 566 SER G O 1
ATOM 4994 N N . PHE G 4 4 ? -10.925 -28.522 -2.640 1.00 52.18 567 PHE G N 1
ATOM 4995 C CA . PHE G 4 4 ? -9.908 -27.822 -1.873 1.00 53.27 567 PHE G CA 1
ATOM 4996 C C . PHE G 4 4 ? -10.362 -27.201 -0.565 1.00 54.62 567 PHE G C 1
ATOM 4997 O O . PHE G 4 4 ? -9.818 -27.504 0.496 1.00 57.62 567 PHE G O 1
ATOM 5005 N N . PHE G 4 5 ? -11.327 -26.300 -0.647 1.00 51.69 568 PHE G N 1
ATOM 5006 C CA . PHE G 4 5 ? -11.725 -25.555 0.541 1.00 52.16 568 PHE G CA 1
ATOM 5007 C C . PHE G 4 5 ? -12.363 -26.466 1.596 1.00 53.70 568 PHE G C 1
ATOM 5008 O O . PHE G 4 5 ? -12.154 -26.232 2.792 1.00 55.66 568 PHE G O 1
ATOM 5016 N N . ASP G 4 6 ? -13.089 -27.510 1.177 1.00 52.89 569 ASP G N 1
ATOM 5017 C CA . ASP G 4 6 ? -13.680 -28.486 2.140 1.00 55.40 569 ASP G CA 1
ATOM 5018 C C . ASP G 4 6 ? -12.593 -29.156 3.005 1.00 56.50 569 ASP G C 1
ATOM 5019 O O . ASP G 4 6 ? -12.565 -29.008 4.250 1.00 55.90 569 ASP G O 1
ATOM 5024 N N . LYS G 4 7 ? -11.694 -29.868 2.304 1.00 55.95 570 LYS G N 1
ATOM 5025 C CA . LYS G 4 7 ? -10.482 -30.462 2.882 1.00 57.36 570 LYS G CA 1
ATOM 5026 C C . LYS G 4 7 ? -9.515 -29.418 3.455 1.00 59.20 570 LYS G C 1
ATOM 5027 O O . LYS G 4 7 ? -8.466 -29.782 3.989 1.00 60.06 570 LYS G O 1
ATOM 5033 N N . LYS G 4 8 ? -9.817 -28.128 3.315 1.00 57.90 571 LYS G N 1
ATOM 5034 C CA . LYS G 4 8 ? -9.085 -27.161 4.106 1.00 62.05 571 LYS G CA 1
ATOM 5035 C C . LYS G 4 8 ? -9.892 -26.724 5.328 1.00 64.83 571 LYS G C 1
ATOM 5036 O O . LYS G 4 8 ? -10.797 -25.873 5.285 1.00 64.51 571 LYS G O 1
ATOM 5042 N N . ARG G 4 9 ? -9.543 -27.412 6.413 1.00 62.50 572 ARG G N 1
ATOM 5043 C CA . ARG G 4 9 ? -9.840 -26.979 7.769 1.00 58.81 572 ARG G CA 1
ATOM 5044 C C . ARG G 4 9 ? -8.569 -27.234 8.628 1.00 58.65 572 ARG G C 1
ATOM 5045 O O . ARG G 4 9 ? -8.596 -27.997 9.618 1.00 58.45 572 ARG G O 1
ATOM 5053 N N . SER G 4 10 ? -7.452 -26.619 8.190 1.00 57.82 573 SER G N 1
ATOM 5054 C CA . SER G 4 10 ? -6.207 -26.462 9.000 1.00 55.21 573 SER G CA 1
ATOM 5055 C C . SER G 4 10 ? -5.512 -25.118 8.686 1.00 52.75 573 SER G C 1
ATOM 5056 O O . SER G 4 10 ? -5.301 -24.764 7.515 1.00 51.67 573 SER G O 1
#

InterPro domains:
  IPR003511 HORMA domain [PF02301] (20-103)
  IPR003511 HORMA domain [PS50815] (13-203)
  IPR036570 HORMA domain superfamily [G3DSA:3.30.900.10] (9-211)
  IPR036570 HORMA domain superfamily [SSF56019] (13-186)
  IPR045091 Mad2-like [PTHR11842] (1-207)

CATH classification: 3.30.900.10

Sequence (625 aa):
LNFGQVVADVLCEFLEVAVHLILYVREVYPVGIFQKRKKYNVPVQMSCHPELNQYIQDTLHCVKPLLEKNDVEKVVVVILDKEHRPVEKFVFEITQPPISSDSLLSHVEQLLAAFILKISVCDAVLDHNPPGCTFTVLVHTREAATRNMEKIQVIKDFPWILADEQDVHMHDPRLIPLKTMTSDILKMQLYVEERAHKNFGQVVADVLCEFLEVAVHLILYVREVYPVGIFQKRKKYNVPVQMSCHPELNQYIQDTLHCVKPLLEKNDVEKVVVVILDKEHRPVEKFVFEITQSLLSHVEQLLAAFILKISVCDAVLDHNPPGCTFTVLVHTREAATRNMEKIQVIKDFPWILADEQDVHMHDPRLIPLKTMTSDILKMQLYVEERAHTANILKPLMSPPSREEIMATTANILKPLMSPPSREEIMATAPNLAGAVEFNDVKTLLREWITTISDPMEEDILQVVKYCTDLIEEKDLEKLDLVIKYMKRLMQQSVESVWNMAFDFILDNVQVVLQQTYGSTLKVTAPNLAGAVEFNDVKTLLREWITTISDPMEEDILQVVKYCTDLIEEKDLEKLDLVIKYMKRLMQQSVWNMAFDFILDNVQVVLQQTYGSTLKVTSFFDKKRS

Organism: Homo sapiens (NCBI:txid9606)

Foldseek 3Di:
DFAALVVLVLVLVLVLQVLQQLCDLLCLDDPVQWDWDDDLNDIGTHGNDPVVSVVSVLQSVLCSVCNRGPFFQWKKKFKAAPVRATFKIKIKGKDWDDPDFAACVVNVSVVSVQVVVQSNCVPVPDDRGHPNIHIDIDTHTPDPDPVSLVRSQPDVVDHDDHDDPRNDDAPPWDKAWRDWDDHDTMTITIIMIGHPPD/DQQLVVLVVVLVLVLQVLQQLCCLLCQDPCVQWDWDAALNHIGIHGNPVVVSVVSNLQSVLCSVCRSVVFFQWKKKFKAAPVRATFKIKIKGWDWVQVCVVSNQSVQLVVLSNCVSVPDDRGDPPMDIDIDTDTPDPDVVSQVRNCPPPVDHDDDDDCRRPDDPPWDKAWGHWDDGNTITITIMMIGHDD/DVPDDDDPDDDDDPVSVVPD/DPDDDDDPDDPQDPVNVVVD/DQDQVNRDPLVSVVVVVVCVLPVDLADDVVNLVSLLVSLLVCVVVVNPVSNVVVLVSLCCSQVVDPRVNSVVSSVVSQVSNAVSCCVRVVDGDDDD/DQAQVRHDPLVRVLVVLVCVLPVDPQDDPVRLVSVLVSLVCCVVVPPPVSSVVVLVSLVVSQPPVNSVVSSVVSQVSSQVSCCPSVVHGDDDD/DPVVVPPD

Radius of gyration: 28.26 Å; Cα contacts (8 Å, |Δi|>4): 1029; chains: 7; bounding box: 43×69×84 Å

Nearest PDB structures (foldseek):
  4gk5-assembly2_B  TM=1.005E+00  e=2.582E-39  Homo sapiens
  3abd-assembly2_B  TM=9.537E-01  e=8.602E-33  Homo sapiens
  6kto-assembly1_A  TM=9.782E-01  e=2.820E-32  Homo sapiens
  6bi7-assembly1_A  TM=9.459E-01  e=1.383E-32  Homo sapiens
  6bi7-assembly2_C  TM=9.583E-01  e=2.000E-31  Homo sapiens

Solvent-accessible surface area: 29250 Å² total; per-residue (Å²): 122,47,7,1,12,6,2,0,14,5,1,8,75,0,2,45,3,0,2,1,6,0,0,66,19,13,88,1,2,51,95,74,27,20,88,113,95,118,59,19,115,19,68,3,35,10,1,77,12,85,94,0,43,93,14,3,94,24,2,8,102,0,0,57,28,0,0,24,48,8,12,0,60,40,0,3,0,0,0,19,3,138,114,112,121,7,0,0,20,0,5,0,9,2,33,75,34,129,150,118,65,77,24,1,8,33,66,13,39,112,25,1,10,26,0,0,93,67,0,46,88,2,75,88,59,13,71,131,19,33,110,23,8,30,2,15,4,0,0,30,2,88,102,67,30,101,88,4,60,128,62,0,73,78,36,205,122,8,41,8,61,87,6,72,126,132,21,33,113,7,128,59,19,75,1,12,9,4,46,12,15,57,1,63,49,0,25,1,2,0,1,0,17,5,26,15,167,51,134,184,5,76,88,9,0,71,50,0,12,108,0,1,36,6,0,2,4,1,0,0,3,1,15,64,0,2,43,88,68,28,18,101,63,97,110,60,33,118,4,19,2,10,13,0,73,21,100,98,0,43,90,12,3,99,28,1,9,111,0,0,59,36,0,2,59,140,55,32,1,61,36,1,2,0,0,0,25,7,160,107,128,106,5,5,0,15,0,4,0,12,2,52,72,147,58,148,88,74,16,113,118,36,5,10,17,0,0,37,70,0,2,33,2,23,27,75,11,66,119,15,36,116,32,4,34,3,12,5,0,0,26,2,84,135,62,47,99,163,11,65,111,67,0,60,100,44,190,130,10,39,9,65,77,6,84,120,125,25,39,97,16,139,62,14,68,0,13,8,6,40,18,4,103,12,116,57,6,55,0,5,1,7,0,18,8,37,73,136,103,60,34,6,2,34,4,91,87,93,12,9,38,86,109,104,6,166,74,133,101,61,39,3,5,39,0,89,87,97,11,6,28,46,101,101,5,114,91,134,109,14,74,1,23,26,14,60,117,37,95,80,0,73,68,13,0,115,78,0,9,92,100,43,60,110,13,107,130,93,1,20,96,56,0,16,138,3,0,26,37,1,1,122,78,75,22,0,28,44,0,13,77,2,0,92,19,0,52,135,4,0,80,127,24,148,66,64,57,0,57,125,6,4,67,87,0,26,91,49,0,30,97,41,0,72,149,67,21,34,0,30,5,32,44,140,112,26,64,7,72,54,15,66,116,48,102,77,0,34,84,67,2,139,126,31,16,100,95,95,94,109,14,117,138,132,63,21,92,84,6,12,144,2,0,37,48,0,2,125,64,67,32,1,20,31,0,12,56,1,0,83,33,0,53,143,38,0,70,177,98,75,30,50,125,2,6,68,79,1,34,91,52,0,39,92,48,0,80,153,74,31,37,1,15,7,56,29,167,39,17,2,84,148,61,199,130

GO terms:
  GO:0090734 site of DNA damage (C, IDA)
  GO:0030674 protein-macromolecule adaptor activity (F, IDA)
  GO:0019985 translesion synthesis (P, IDA)
  GO:0005634 nucleus (C, IDA)
  GO:0005819 spindle (C, IDA)
  GO:0042177 negative regulation of protein catabolic process (P, IDA)
  GO:0042772 DNA damage response, signal transduction resulting in transcription (P, IDA)
  GO:0008432 JUN kinase binding (F, IDA)
  GO:0005680 anaphase-promoting complex (C, IDA)
  GO:0016035 zeta DNA polymerase complex (C, IDA)
  GO:1904667 negative regulation of ubiquitin protein ligase activity (P, IDA)
  GO:0033138 positive regulation of peptidyl-serine phosphorylation (P, IDA)
  GO:0001558 regulation of cell growth (P, IGI)
  GO:0006302 double-strand break repair (P, IGI)
  GO:0045893 positive regulation of DNA-templated transcription (P, IMP)
  GO:0005515 protein binding (F, IPI)
  GO:0007094 mitotic spindle assembly checkpoint signaling (P, TAS)
  GO:0005654 nucleoplasm (C, TAS)
  GO:0000122 negative regulation of transcription by RNA polymerase II (P, IDA)
  GO:0003714 transcription corepressor activity (F, IMP)